Protein AF-A0A1B6I7K0-F1 (afdb_monomer)

Secondary structure (DSSP, 8-state):
---TTSPP--EEEEEE-SSSS--EEEEEEEEE-TTT--EEEEESSSSPPTTTT-BTTPPPPPPPHHHHHHHHHHHTTS--GGGHHHHHHHHHHHHHHHHHHT-TTS-----S--EEEEEEEEEE-TTS-EEEEEE---TT--SSSEEEEEEEEEETTEEEEEEEEEEEE-TTSGGG-B-HHHHHHHHHHHHHHHHHT--EEEEE---SB-----HHHHTT-EEEESSSS-GGG-EEEEEEEHHHHHHHGGGT-EEEEEEEETTEEEEEEEEE--SSSSSSHHHHHHHHHHHHHHHHHHHHS-EEEEESSEEETHHHHHHHHT-EEEEETT-EEESS-HHHHHHHHTS---S-THHHHSHHHHTTTTS-SEEESSHHHHHHHHHHHHTTS-SSTTSPP-PPPPSS-TTS-------SS---HHHHHHEEE-SS-TT-EEE-SSPTT-

Nearest PDB structures (foldseek):
  4asi-assembly1_C  TM=9.717E-01  e=1.195E-56  Homo sapiens
  4asi-assembly2_D  TM=9.718E-01  e=1.919E-56  Homo sapiens
  4asi-assembly1_A  TM=9.719E-01  e=1.809E-56  Homo sapiens
  3ff6-assembly1_A  TM=9.653E-01  e=2.292E-56  Homo sapiens
  4asi-assembly2_B  TM=9.714E-01  e=7.497E-56  Homo sapiens

Organism: NCBI:txid320908

Solvent-accessible surface area (backbone atoms only — not comparable to full-atom values): 24811 Å² total; per-residue (Å²): 131,85,60,96,82,56,90,82,76,58,70,48,81,45,80,45,52,81,72,75,84,52,78,46,79,38,48,26,34,62,43,67,40,91,88,77,70,48,45,20,25,40,41,61,73,92,63,76,42,98,59,48,72,35,50,76,80,63,75,83,80,76,83,49,75,63,54,51,44,30,50,52,20,47,75,64,57,30,71,34,62,78,54,48,66,56,49,54,42,54,40,42,53,49,51,43,51,53,58,46,68,72,36,80,90,54,95,77,80,79,65,93,67,46,56,50,77,41,36,45,42,82,44,69,50,98,83,73,49,75,48,75,42,82,45,91,75,66,83,86,71,70,92,49,28,40,49,36,31,49,37,36,36,33,36,85,76,34,69,92,44,34,52,33,29,42,37,32,34,27,46,74,37,77,54,10,25,35,27,50,66,24,31,48,50,52,36,54,50,52,50,47,17,53,73,70,24,17,33,34,39,38,42,35,27,32,58,12,59,30,73,56,74,45,61,79,52,70,77,55,61,43,75,42,46,73,35,87,92,45,58,88,76,36,66,77,50,49,26,24,48,64,69,56,42,62,74,43,56,88,55,58,24,58,43,61,47,83,44,79,56,98,92,38,67,32,31,37,59,77,43,81,65,29,73,64,85,39,35,49,69,62,14,54,54,34,48,50,49,39,45,52,52,35,49,50,38,43,79,66,24,56,36,38,23,38,32,40,30,24,21,18,38,56,46,31,49,47,40,59,44,26,50,42,22,36,32,20,59,88,11,28,46,32,72,69,58,34,68,60,52,18,61,74,68,74,43,88,80,57,91,46,52,49,84,71,13,8,46,88,44,30,43,76,70,63,57,26,74,42,77,27,85,40,65,64,54,41,51,38,49,53,52,56,56,44,56,69,41,39,53,27,74,89,49,66,70,47,81,68,88,71,84,53,66,89,87,59,80,59,59,42,75,89,65,96,62,93,72,68,66,57,32,46,38,48,20,43,72,30,90,93,40,84,90,42,74,26,37,15,73,46,54,73,90,111

pLDDT: mean 93.66, std 6.45, range [51.12, 98.88]

Mean predicted aligned error: 7.24 Å

InterPro domains:
  IPR011762 Acetyl-coenzyme A carboxyltransferase, N-terminal [PS50980] (59-401)
  IPR013537 Acetyl-CoA carboxylase, central domain [PF08326] (4-52)
  IPR029045 ClpP/crotonase-like domain superfamily [SSF52096] (60-391)
  IPR034733 Acetyl-coenzyme A carboxylase carboxyl transferase subunit beta [PF01039] (156-430)
  IPR049076 Acetyl-CoA carboxylase [PTHR45728] (4-446)

Foldseek 3Di:
DDDPPDDDWDKDWDWDDLQVPDIDTWIWTFDQDPPPRFTATDTDPDDDDPRHRPGPPDDDDDDDPVSVLQVVQVVLQATAPVCVVVLLQVLQVVQVVVVCVLPVPDPDDQDPGFKDKWKFAWDQDPVRDIATDTDDDDPPPDPDQKIKMWMWGCHPLRNVTFIEMEIEGRCSPLNSAQFLVNLVSLLRSLVVCLVQQFEYEYEDRHDYADADAQVLCVVFKDFAAPDPVCNVNDTDAIWGAPVSCVVCVVLVQFQFDFDADPNGTTGTTDDGRHSDGRNDDNSVVSLVSSLVSLLVSCVRHQAEYEFRREQEASRLSSLQSNQAYEYAQNYFRYHDWQVVVCVVVVHNPDDGRCVVGGCVPCVVVRSYVYYDHHPSVSSSVVVVVCQQPASGPVGDGSDDDASADLPDDQQDDDDPDDDDVCCQAQNDQDPVDNVDTRGHNDGHPD

Sequence (446 aa):
RPSPNAKTSNVRLCLANDSGYYLDINLYKEVTDSKTGVIRLESYGAKQGPMHGMPVSTPYLTKDYLQQKRFQAQSQGTTYVYDLPDMFRQMTEKLWKEFIEERPNEAIVKPISVMDCVELVLETGEDDQVSLVEQKRLPGENNVGMVAWKLTLNTPEYPEGRDLILIANDITYLIGSFGPKEDIVFNLASELARKLKIPRIYFAANSGARIGLAEEVKALFKIAWEDSDEPDKGFKYLYLTTEDYTKISALNSVKAILIEDEGEARYKITDIIGKEDGLGVENLRYAGLIAGETSQAYKEIVTISIVSCRAIGIGSYLVRLGQRVIQIDNSHIILTGYSALNKLLGRAVYASNNQLGGTQIMYNNGVTHKTESRDLDGVYTAMKWLSYIPKDKMSPIPVTKPVDPVDREVGFIPTKTPYDPRCMLAGRQNPSNTSQWESGFFDHNS

Radius of gyration: 29.3 Å; Cα contacts (8 Å, |Δi|>4): 836; chains: 1; bounding box: 85×60×88 Å

Structure (mmCIF, N/CA/C/O backbone):
data_AF-A0A1B6I7K0-F1
#
_entry.id   AF-A0A1B6I7K0-F1
#
loop_
_atom_site.group_PDB
_atom_site.id
_atom_site.type_symbol
_atom_site.label_atom_id
_atom_site.label_alt_id
_atom_site.label_comp_id
_atom_site.label_asym_id
_atom_site.label_entity_id
_atom_site.label_seq_id
_atom_site.pdbx_PDB_ins_code
_atom_site.Cartn_x
_atom_site.Cartn_y
_atom_site.Cartn_z
_atom_site.occupancy
_atom_site.B_iso_or_equiv
_atom_site.auth_seq_id
_atom_site.auth_comp_id
_atom_site.auth_asym_id
_atom_site.auth_atom_id
_atom_site.pdbx_PDB_model_num
ATOM 1 N N . ARG A 1 1 ? 47.285 -30.576 -8.592 1.00 51.12 1 ARG A N 1
ATOM 2 C CA . ARG A 1 1 ? 46.990 -30.834 -7.159 1.00 51.12 1 ARG A CA 1
ATOM 3 C C . ARG A 1 1 ? 48.021 -30.069 -6.341 1.00 51.12 1 ARG A C 1
ATOM 5 O O . ARG A 1 1 ? 49.194 -30.227 -6.663 1.00 51.12 1 ARG A O 1
ATOM 12 N N . PRO A 1 2 ? 47.632 -29.213 -5.383 1.00 57.53 2 PRO A N 1
ATOM 13 C CA . PRO A 1 2 ? 48.608 -28.547 -4.523 1.00 57.53 2 PRO A CA 1
ATOM 14 C C . PRO A 1 2 ? 49.350 -29.589 -3.667 1.00 57.53 2 PRO A C 1
ATOM 16 O O . PRO A 1 2 ? 48.807 -30.664 -3.400 1.00 57.53 2 PRO A O 1
ATOM 19 N N . SER A 1 3 ? 50.608 -29.311 -3.314 1.00 65.94 3 SER A N 1
ATOM 20 C CA . SER A 1 3 ? 51.443 -30.222 -2.523 1.00 65.94 3 SER A CA 1
ATOM 21 C C . SER A 1 3 ? 50.892 -30.371 -1.093 1.00 65.94 3 SER A C 1
ATOM 23 O O . SER A 1 3 ? 50.314 -29.418 -0.571 1.00 65.94 3 SER A O 1
ATOM 25 N N . PRO A 1 4 ? 51.094 -31.519 -0.416 1.00 67.81 4 PRO A N 1
ATOM 26 C CA . PRO A 1 4 ? 50.642 -31.729 0.968 1.00 67.81 4 PRO A CA 1
ATOM 27 C C . PRO A 1 4 ? 51.204 -30.717 1.985 1.00 67.81 4 PRO A C 1
ATOM 29 O O . PRO A 1 4 ? 50.641 -30.561 3.060 1.00 67.81 4 PRO A O 1
ATOM 32 N N . ASN A 1 5 ? 52.284 -30.012 1.626 1.00 72.06 5 ASN A N 1
ATOM 33 C CA . ASN A 1 5 ? 52.957 -29.000 2.448 1.00 72.06 5 ASN A CA 1
ATOM 34 C C . ASN A 1 5 ? 52.645 -27.555 2.012 1.00 72.06 5 ASN A C 1
ATOM 36 O O . ASN A 1 5 ? 53.340 -26.621 2.417 1.00 72.06 5 ASN A O 1
ATOM 40 N N . ALA A 1 6 ? 51.655 -27.342 1.140 1.00 74.88 6 ALA A N 1
ATOM 41 C CA . ALA A 1 6 ? 51.256 -25.998 0.745 1.00 74.88 6 ALA A CA 1
ATOM 42 C C . ALA A 1 6 ? 50.666 -25.242 1.948 1.00 74.88 6 ALA A C 1
ATOM 44 O O . ALA A 1 6 ? 49.857 -25.787 2.697 1.00 74.88 6 ALA A O 1
ATOM 45 N N . LYS A 1 7 ? 51.059 -23.973 2.130 1.00 76.50 7 LYS A N 1
ATOM 46 C CA . LYS A 1 7 ? 50.501 -23.115 3.185 1.00 76.50 7 LYS A CA 1
ATOM 47 C C . LYS A 1 7 ? 48.981 -23.032 3.032 1.00 76.50 7 LYS A C 1
ATOM 49 O O . LYS A 1 7 ? 48.489 -22.563 2.008 1.00 76.50 7 LYS A O 1
ATOM 54 N N . THR A 1 8 ? 48.256 -23.450 4.061 1.00 80.69 8 THR A N 1
ATOM 55 C CA . THR A 1 8 ? 46.803 -23.303 4.147 1.00 80.69 8 THR A CA 1
ATOM 56 C C . THR A 1 8 ? 46.447 -21.935 4.721 1.00 80.69 8 THR A C 1
ATOM 58 O O . THR A 1 8 ? 47.172 -21.389 5.552 1.00 80.69 8 THR A O 1
ATOM 61 N N . SER A 1 9 ? 45.319 -21.375 4.294 1.00 83.12 9 SER A N 1
ATOM 62 C CA . SER A 1 9 ? 44.749 -20.162 4.879 1.00 83.12 9 SER A CA 1
ATOM 63 C C . SER A 1 9 ? 43.289 -20.394 5.217 1.00 83.12 9 SER A C 1
ATOM 65 O O . SER A 1 9 ? 42.555 -20.932 4.386 1.00 83.12 9 SER A O 1
ATOM 67 N N . ASN A 1 10 ? 42.864 -19.939 6.391 1.00 89.44 10 ASN A N 1
ATOM 68 C CA . ASN A 1 10 ? 41.456 -19.956 6.751 1.00 89.44 10 ASN A CA 1
ATOM 69 C C . ASN A 1 10 ? 40.730 -18.840 6.006 1.00 89.44 10 ASN A C 1
ATOM 71 O O . ASN A 1 10 ? 41.180 -17.690 5.971 1.00 89.44 10 ASN A O 1
ATOM 75 N N . VAL A 1 11 ? 39.596 -19.202 5.420 1.00 91.44 11 VAL A N 1
ATOM 76 C CA . VAL A 1 11 ? 38.699 -18.285 4.729 1.00 91.44 11 VAL A CA 1
ATOM 77 C C . VAL A 1 11 ? 37.337 -18.394 5.397 1.00 91.44 11 VAL A C 1
ATOM 79 O O . VAL A 1 11 ? 36.825 -19.495 5.593 1.00 91.44 11 VAL A O 1
ATOM 82 N N . ARG A 1 12 ? 36.753 -17.252 5.752 1.00 91.44 12 ARG A N 1
ATOM 83 C CA . ARG A 1 12 ? 35.429 -17.147 6.357 1.00 91.44 12 ARG A CA 1
ATOM 84 C C . ARG A 1 12 ? 34.476 -16.519 5.347 1.00 91.44 12 ARG A C 1
ATOM 86 O O . ARG A 1 12 ? 34.665 -15.376 4.943 1.00 91.44 12 ARG A O 1
ATOM 93 N N . LEU A 1 13 ? 33.463 -17.275 4.939 1.00 91.69 13 LEU A N 1
ATOM 94 C CA . LEU A 1 13 ? 32.363 -16.788 4.112 1.00 91.69 13 LEU A CA 1
ATOM 95 C C . LEU A 1 13 ? 31.204 -16.388 5.027 1.00 91.69 13 LEU A C 1
ATOM 97 O O . LEU A 1 13 ? 30.690 -17.217 5.774 1.00 91.69 13 LEU A O 1
ATOM 101 N N . CYS A 1 14 ? 30.800 -15.125 4.967 1.00 88.19 14 CYS A N 1
ATOM 102 C CA . CYS A 1 14 ? 29.692 -14.584 5.740 1.00 88.19 14 CYS A CA 1
ATOM 103 C C . CYS A 1 14 ? 28.579 -14.156 4.794 1.00 88.19 14 CYS A C 1
ATOM 105 O O . CYS A 1 14 ? 28.775 -13.287 3.946 1.00 88.19 14 CYS A O 1
ATOM 107 N N . LEU A 1 15 ? 27.423 -14.789 4.960 1.00 88.88 15 LEU A N 1
ATOM 108 C CA . LEU A 1 15 ? 26.211 -14.525 4.203 1.00 88.88 15 LEU A CA 1
ATOM 109 C C . LEU A 1 15 ? 25.223 -13.812 5.130 1.00 88.88 15 LEU A C 1
A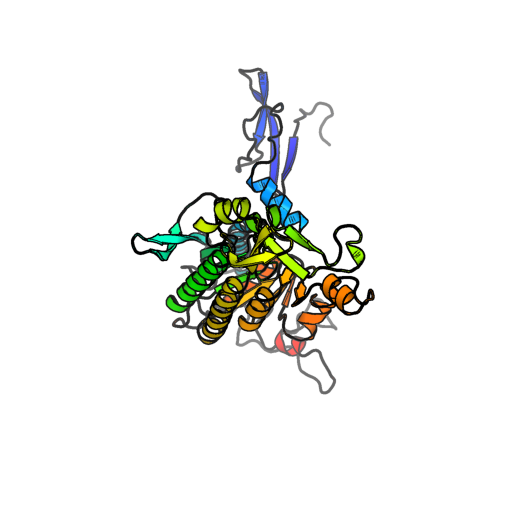TOM 111 O O . LEU A 1 15 ? 24.888 -14.357 6.181 1.00 88.88 15 LEU A O 1
ATOM 115 N N . ALA A 1 16 ? 24.784 -12.612 4.762 1.00 80.50 16 ALA A N 1
ATOM 116 C CA . ALA A 1 16 ? 23.800 -11.831 5.510 1.00 80.50 16 ALA A CA 1
ATOM 117 C C . ALA A 1 16 ? 22.644 -11.442 4.583 1.00 80.50 16 ALA A C 1
ATOM 119 O O . ALA A 1 16 ? 22.872 -10.987 3.472 1.00 80.50 16 ALA A O 1
ATOM 120 N N . ASN A 1 17 ? 21.400 -11.640 5.014 1.00 78.69 17 ASN A N 1
ATOM 121 C CA . ASN A 1 17 ? 20.210 -11.190 4.285 1.00 78.69 17 ASN A CA 1
ATOM 122 C C . ASN A 1 17 ? 19.329 -10.390 5.245 1.00 78.69 17 ASN A C 1
ATOM 124 O O . ASN A 1 17 ? 18.239 -10.825 5.616 1.00 78.69 17 ASN A O 1
ATOM 128 N N . ASP A 1 18 ? 19.853 -9.258 5.716 1.00 70.44 18 ASP A N 1
ATOM 129 C CA . ASP A 1 18 ? 19.188 -8.448 6.740 1.00 70.44 18 ASP A CA 1
ATOM 130 C C . ASP A 1 18 ? 17.855 -7.878 6.239 1.00 70.44 18 ASP A C 1
ATOM 132 O O . ASP A 1 18 ? 16.863 -7.882 6.970 1.00 70.44 18 ASP A O 1
ATOM 136 N N . SER A 1 19 ? 17.805 -7.451 4.976 1.00 67.94 19 SER A N 1
ATOM 137 C CA . SER A 1 19 ? 16.618 -6.835 4.374 1.00 67.94 19 SER A CA 1
ATOM 138 C C . SER A 1 19 ? 15.576 -7.857 3.890 1.00 67.94 19 SER A C 1
ATOM 140 O O . SER A 1 19 ? 14.428 -7.508 3.631 1.00 67.94 19 SER A O 1
ATOM 142 N N . GLY A 1 20 ? 15.935 -9.141 3.786 1.00 68.88 20 GLY A N 1
ATOM 143 C CA . GLY A 1 20 ? 15.051 -10.230 3.348 1.00 68.88 20 GLY A CA 1
ATOM 144 C C . GLY A 1 20 ? 14.967 -10.417 1.828 1.00 68.88 20 GLY A C 1
ATOM 145 O O . GLY A 1 20 ? 14.641 -11.515 1.375 1.00 68.88 20 GLY A O 1
ATOM 146 N N . TYR A 1 21 ? 15.321 -9.400 1.038 1.00 69.75 21 TYR A N 1
ATOM 147 C CA . TYR A 1 21 ? 15.300 -9.430 -0.432 1.00 69.75 21 TYR A CA 1
ATOM 148 C C . TYR A 1 21 ? 16.692 -9.363 -1.091 1.00 69.75 21 TYR A C 1
ATOM 150 O O . TYR A 1 21 ? 16.779 -9.516 -2.309 1.00 69.75 21 TYR A O 1
ATOM 158 N N . TYR A 1 22 ? 17.773 -9.157 -0.327 1.00 75.56 22 TYR A N 1
ATOM 159 C CA . TYR A 1 22 ? 19.135 -9.007 -0.854 1.00 75.56 22 TYR A CA 1
ATOM 160 C C . TYR A 1 22 ? 20.160 -9.749 0.013 1.00 75.56 22 TYR A C 1
ATOM 162 O O . TYR A 1 22 ? 20.221 -9.558 1.224 1.00 75.56 22 TYR A O 1
ATOM 170 N N . LEU A 1 23 ? 20.981 -10.593 -0.621 1.00 81.38 23 LEU A N 1
ATOM 171 C CA . LEU A 1 23 ? 22.006 -11.390 0.050 1.00 81.38 23 LEU A CA 1
ATOM 172 C C . LEU A 1 23 ? 23.376 -10.709 -0.053 1.00 81.38 23 LEU A C 1
ATOM 174 O O . LEU A 1 23 ? 24.015 -10.735 -1.105 1.00 81.38 23 LEU A O 1
ATOM 178 N N . ASP A 1 24 ? 23.858 -10.173 1.062 1.00 81.69 24 ASP A N 1
ATOM 179 C CA . ASP A 1 24 ? 25.232 -9.723 1.220 1.00 81.69 24 ASP A CA 1
ATOM 180 C C . ASP A 1 24 ? 26.180 -10.908 1.393 1.00 81.69 24 ASP A C 1
ATOM 182 O O . ASP A 1 24 ? 26.064 -11.717 2.318 1.00 81.69 24 ASP A O 1
ATOM 186 N N . ILE A 1 25 ? 27.167 -10.977 0.503 1.00 88.81 25 ILE A N 1
ATOM 187 C CA . ILE A 1 25 ? 28.209 -11.999 0.503 1.00 88.81 25 ILE A CA 1
ATOM 188 C C . ILE A 1 25 ? 29.534 -11.320 0.825 1.00 88.81 25 ILE A C 1
ATOM 190 O O . ILE A 1 25 ? 30.099 -10.609 -0.004 1.00 88.81 25 ILE A O 1
ATOM 194 N N . ASN A 1 26 ? 30.044 -11.555 2.031 1.00 89.94 26 ASN A N 1
ATOM 195 C CA . ASN A 1 26 ? 31.326 -11.029 2.478 1.00 89.94 26 ASN A CA 1
ATOM 196 C C . ASN A 1 26 ? 32.307 -12.177 2.700 1.00 89.94 26 ASN A C 1
ATOM 198 O O . ASN A 1 26 ? 32.054 -13.086 3.492 1.00 89.94 26 ASN A O 1
ATOM 202 N N . LEU A 1 27 ? 33.439 -12.128 2.005 1.00 92.62 27 LEU A N 1
ATOM 203 C CA . LEU A 1 27 ? 34.503 -13.115 2.126 1.00 92.62 27 LEU A CA 1
ATOM 204 C C . LEU A 1 27 ? 35.669 -12.505 2.903 1.00 92.62 27 LEU A C 1
ATOM 206 O O . LEU A 1 27 ? 36.131 -11.416 2.567 1.00 92.62 27 LEU A O 1
ATOM 210 N N . TYR A 1 28 ? 36.159 -13.218 3.912 1.00 93.44 28 TYR A N 1
ATOM 211 C CA . TYR A 1 28 ? 37.278 -12.788 4.742 1.00 93.44 28 TYR A CA 1
ATOM 212 C C . 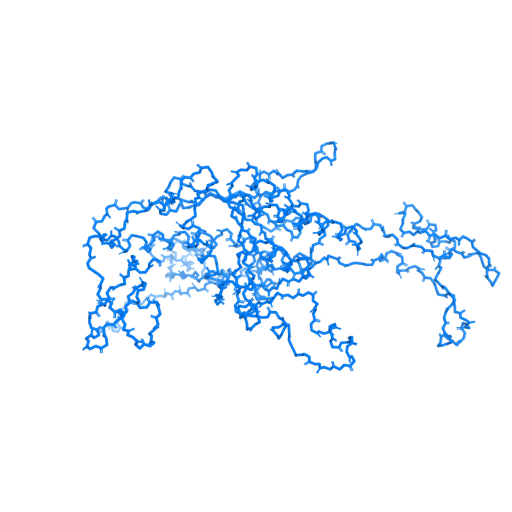TYR A 1 28 ? 38.374 -13.846 4.791 1.00 93.44 28 TYR A C 1
ATOM 214 O O . TYR A 1 28 ? 38.106 -15.044 4.736 1.00 93.44 28 TYR A O 1
ATOM 222 N N . LYS A 1 29 ? 39.615 -13.405 4.959 1.00 93.00 29 LYS A N 1
ATOM 223 C CA . LYS A 1 29 ? 40.768 -14.231 5.300 1.00 93.00 29 LYS A CA 1
ATOM 224 C C . LYS A 1 29 ? 41.142 -13.978 6.753 1.00 93.00 29 LYS A C 1
ATOM 226 O O . LYS A 1 29 ? 41.168 -12.833 7.193 1.00 93.00 29 LYS A O 1
ATOM 231 N N . GLU A 1 30 ? 41.447 -15.032 7.496 1.00 92.81 30 GLU A N 1
ATOM 232 C CA . GLU A 1 30 ? 41.963 -14.873 8.856 1.00 92.81 30 GLU A CA 1
ATOM 233 C C . GLU A 1 30 ? 43.468 -14.583 8.801 1.00 92.81 30 GLU A C 1
ATOM 235 O O . GLU A 1 30 ? 44.243 -15.351 8.222 1.00 92.81 30 GLU A O 1
ATOM 240 N N . VAL A 1 31 ? 43.878 -13.454 9.378 1.00 91.00 31 VAL A N 1
ATOM 241 C CA . VAL A 1 31 ? 45.266 -12.986 9.381 1.00 91.00 31 VAL A CA 1
ATOM 242 C C . VAL A 1 31 ? 45.688 -12.655 10.803 1.00 91.00 31 VAL A C 1
ATOM 244 O O . VAL A 1 31 ? 45.034 -11.881 11.500 1.00 91.00 31 VAL A O 1
ATOM 247 N N . THR A 1 32 ? 46.792 -13.251 11.242 1.00 90.19 32 THR A N 1
ATOM 248 C CA . THR A 1 32 ? 47.384 -12.969 12.550 1.00 90.19 32 THR A CA 1
ATOM 249 C C . THR A 1 32 ? 48.135 -11.644 12.503 1.00 90.19 32 THR A C 1
ATOM 251 O O . THR A 1 32 ? 49.076 -11.486 11.726 1.00 90.19 32 THR A O 1
ATOM 254 N N . ASP A 1 33 ? 47.742 -10.698 13.353 1.00 85.62 33 ASP A N 1
ATOM 255 C CA . ASP A 1 33 ? 48.469 -9.446 13.545 1.00 85.62 33 ASP A CA 1
ATOM 256 C C . ASP A 1 33 ? 49.827 -9.739 14.205 1.00 85.62 33 ASP A C 1
ATOM 258 O O . ASP A 1 33 ? 49.900 -10.282 15.309 1.00 85.62 33 ASP A O 1
ATOM 262 N N . SER A 1 34 ? 50.919 -9.375 13.529 1.00 85.25 34 SER A N 1
ATOM 263 C CA . SER A 1 34 ? 52.286 -9.673 13.969 1.00 85.25 34 SER A CA 1
ATOM 264 C C . SER A 1 34 ? 52.710 -8.938 15.245 1.00 85.25 34 SER A C 1
ATOM 266 O O . SER A 1 34 ? 53.698 -9.328 15.859 1.00 85.25 34 SER A O 1
ATOM 268 N N . LYS A 1 35 ? 52.012 -7.862 15.633 1.00 84.38 35 LYS A N 1
ATOM 269 C CA . LYS A 1 35 ? 52.315 -7.070 16.836 1.00 84.38 35 LYS A CA 1
ATOM 270 C C . LYS A 1 35 ? 51.505 -7.524 18.043 1.00 84.38 35 LYS A C 1
ATOM 272 O O . LYS A 1 35 ? 52.013 -7.488 19.156 1.00 84.38 35 LYS A O 1
ATOM 277 N N . THR A 1 36 ? 50.247 -7.908 17.833 1.00 85.12 36 THR A N 1
ATOM 278 C CA . THR A 1 36 ? 49.317 -8.229 18.931 1.00 85.12 36 THR A CA 1
ATOM 279 C C . THR A 1 36 ? 49.057 -9.724 19.100 1.00 85.12 36 THR A C 1
ATOM 281 O O . THR A 1 36 ? 48.517 -10.130 20.123 1.00 85.12 36 THR A O 1
ATOM 284 N N . GLY A 1 37 ? 49.414 -10.554 18.113 1.00 87.62 37 GLY A N 1
ATOM 285 C CA . GLY A 1 37 ? 49.121 -11.992 18.097 1.00 87.62 37 GLY A CA 1
ATOM 286 C C . GLY A 1 37 ? 47.639 -12.327 17.878 1.00 87.62 37 GLY A C 1
ATOM 287 O O . GLY A 1 37 ? 47.280 -13.500 17.805 1.00 87.62 37 GLY A O 1
ATOM 288 N N . VAL A 1 38 ? 46.772 -11.316 17.754 1.00 89.81 38 VAL A N 1
ATOM 289 C CA . VAL A 1 38 ? 45.329 -11.485 17.566 1.00 89.81 38 VAL A CA 1
ATOM 290 C C . VAL A 1 38 ? 45.034 -11.831 16.110 1.00 89.81 38 VAL A C 1
ATOM 292 O O . VAL A 1 38 ? 45.511 -11.169 15.188 1.00 89.81 38 VAL A O 1
ATOM 295 N N . ILE A 1 39 ? 44.206 -12.851 15.899 1.00 92.06 39 ILE A N 1
ATOM 296 C CA . ILE A 1 39 ? 43.713 -13.220 14.571 1.00 92.06 39 ILE A CA 1
ATOM 297 C C . ILE A 1 39 ? 42.556 -12.286 14.202 1.00 92.06 39 ILE A C 1
ATOM 299 O O . ILE A 1 39 ? 41.568 -12.191 14.936 1.00 92.06 39 ILE A O 1
ATOM 303 N N . ARG A 1 40 ? 42.677 -11.596 13.067 1.00 92.69 40 ARG A N 1
ATOM 304 C CA . ARG A 1 40 ? 41.696 -10.637 12.546 1.00 92.69 40 ARG A CA 1
ATOM 305 C C . ARG A 1 40 ? 41.140 -11.079 11.200 1.00 92.69 40 ARG A C 1
ATOM 307 O O . ARG A 1 40 ? 41.766 -11.857 10.483 1.00 92.69 40 ARG A O 1
ATOM 314 N N . LEU A 1 41 ? 39.965 -10.564 10.862 1.00 92.31 41 LEU A N 1
ATOM 315 C CA . LEU A 1 41 ? 39.314 -10.776 9.575 1.00 92.31 41 LEU A CA 1
ATOM 316 C C . LEU A 1 41 ? 39.764 -9.706 8.574 1.00 92.31 41 LEU A C 1
ATOM 318 O O . LEU A 1 41 ? 39.496 -8.522 8.751 1.00 92.31 41 LEU A O 1
ATOM 322 N N . GLU A 1 42 ? 40.428 -10.109 7.499 1.00 91.44 42 GLU A N 1
ATOM 323 C CA . GLU A 1 42 ? 40.789 -9.236 6.380 1.00 91.44 42 GLU A CA 1
ATOM 324 C C . GLU A 1 42 ? 39.839 -9.498 5.207 1.00 91.44 42 GLU A C 1
ATOM 326 O O . GLU A 1 42 ? 39.579 -10.650 4.878 1.00 91.44 42 GLU A O 1
ATOM 331 N N . SER A 1 43 ? 39.283 -8.457 4.584 1.00 91.62 43 SER A N 1
ATOM 332 C CA . SER A 1 43 ? 38.289 -8.635 3.516 1.00 91.62 43 SER A CA 1
ATOM 333 C C . SER A 1 43 ? 38.980 -9.113 2.249 1.00 91.62 43 SER A C 1
ATOM 335 O O . SER A 1 43 ? 40.093 -8.688 1.944 1.00 91.62 43 SER A O 1
ATOM 337 N N . TYR A 1 44 ? 38.321 -9.986 1.500 1.00 84.88 44 TYR A N 1
ATOM 338 C CA . TYR A 1 44 ? 38.847 -10.488 0.242 1.00 84.88 44 TYR A CA 1
ATOM 339 C C . TYR A 1 44 ? 38.499 -9.525 -0.904 1.00 84.88 44 TYR A C 1
ATOM 341 O O . TYR A 1 44 ? 37.329 -9.347 -1.239 1.00 84.88 44 TYR A O 1
ATOM 349 N N . GLY A 1 45 ? 39.514 -8.925 -1.532 1.00 81.00 45 GLY A N 1
ATOM 350 C CA . GLY A 1 45 ? 39.350 -7.978 -2.644 1.00 81.00 45 GLY A CA 1
ATOM 351 C C . GLY A 1 45 ? 39.268 -6.510 -2.207 1.00 81.00 45 GLY A C 1
ATOM 352 O O . GLY A 1 45 ? 39.609 -6.162 -1.082 1.00 81.00 45 GLY A O 1
ATOM 353 N N . ALA A 1 46 ? 38.848 -5.630 -3.122 1.00 76.31 46 ALA A N 1
ATOM 354 C CA . ALA A 1 46 ? 38.840 -4.179 -2.896 1.00 76.31 46 ALA A CA 1
ATOM 355 C C . ALA A 1 46 ? 37.685 -3.689 -1.999 1.00 76.31 46 ALA A C 1
ATOM 357 O O . ALA A 1 46 ? 37.786 -2.623 -1.394 1.00 76.31 46 ALA A O 1
ATOM 358 N N . LYS A 1 47 ? 36.584 -4.449 -1.907 1.00 81.12 47 LYS A N 1
ATOM 359 C CA . LYS A 1 47 ? 35.425 -4.097 -1.077 1.00 81.12 47 LYS A CA 1
ATOM 360 C C . LYS A 1 47 ? 35.679 -4.543 0.363 1.00 81.12 47 LYS A C 1
ATOM 362 O O . LYS A 1 47 ? 35.815 -5.734 0.632 1.00 81.12 47 LYS A O 1
ATOM 367 N N . GLN A 1 48 ? 35.724 -3.591 1.289 1.00 87.94 48 GLN A N 1
ATOM 368 C CA . GLN A 1 48 ? 35.811 -3.895 2.715 1.00 87.94 48 GLN A CA 1
ATOM 369 C C . GLN A 1 48 ? 34.422 -4.268 3.246 1.00 87.94 48 GLN A C 1
ATOM 371 O O . GLN A 1 48 ? 33.481 -3.485 3.133 1.00 87.94 48 GLN A O 1
ATOM 376 N N . GLY A 1 49 ? 34.292 -5.481 3.787 1.00 83.94 49 GLY A N 1
ATOM 377 C CA . GLY A 1 49 ? 33.078 -5.934 4.459 1.00 83.94 49 GLY A CA 1
ATOM 378 C C . GLY A 1 49 ? 32.974 -5.405 5.898 1.00 83.94 49 GLY A C 1
ATOM 379 O O . GLY A 1 49 ? 33.971 -4.948 6.462 1.00 83.94 49 GLY A O 1
ATOM 380 N N . PRO A 1 50 ? 31.795 -5.502 6.535 1.00 86.06 50 PRO A N 1
ATOM 381 C CA . PRO A 1 50 ? 31.523 -4.922 7.856 1.00 86.06 50 PRO A CA 1
ATOM 382 C C . PRO A 1 50 ? 32.412 -5.453 8.990 1.00 86.06 50 PRO A C 1
ATOM 384 O O . PRO A 1 50 ? 32.610 -4.764 9.984 1.00 86.06 50 PRO A O 1
ATOM 387 N N . MET A 1 51 ? 32.967 -6.662 8.853 1.00 87.75 51 MET A N 1
ATOM 388 C CA . MET A 1 51 ? 33.853 -7.258 9.861 1.00 87.75 51 MET A CA 1
ATOM 389 C C . MET A 1 51 ? 35.342 -7.060 9.551 1.00 87.75 51 MET A C 1
ATOM 391 O O . MET A 1 51 ? 36.192 -7.676 10.195 1.00 87.75 51 MET A O 1
ATOM 395 N N . HIS A 1 52 ? 35.686 -6.227 8.564 1.00 91.00 52 HIS A N 1
ATOM 396 C CA . HIS A 1 52 ? 37.077 -5.952 8.220 1.00 91.00 52 HIS A CA 1
ATOM 397 C C . HIS A 1 52 ? 37.857 -5.395 9.421 1.00 91.00 52 HIS A C 1
ATOM 399 O O . HIS A 1 52 ? 37.430 -4.449 10.075 1.00 91.00 52 HIS A O 1
ATOM 405 N N . GLY A 1 53 ? 39.013 -5.987 9.714 1.00 89.62 53 GLY A N 1
ATOM 406 C CA . GLY A 1 53 ? 39.884 -5.604 10.823 1.00 89.62 53 GLY A CA 1
ATOM 407 C C . GLY A 1 53 ? 39.418 -6.081 12.203 1.00 89.62 53 GLY A C 1
ATOM 408 O O . GLY A 1 53 ? 40.171 -5.939 13.168 1.00 89.62 53 GLY A O 1
ATOM 409 N N . MET A 1 54 ? 38.231 -6.683 12.322 1.00 90.81 54 MET A N 1
ATOM 410 C CA . MET A 1 54 ? 37.727 -7.181 13.60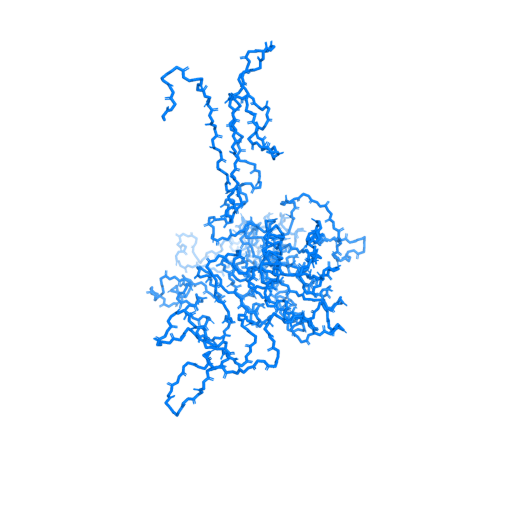2 1.00 90.81 54 MET A CA 1
ATOM 411 C C . MET A 1 54 ? 38.426 -8.487 14.020 1.00 90.81 54 MET A C 1
ATOM 413 O O . MET A 1 54 ? 38.736 -9.320 13.161 1.00 90.81 54 MET A O 1
ATOM 417 N N . PRO A 1 55 ? 38.657 -8.716 15.329 1.00 92.25 55 PRO A N 1
ATOM 418 C CA . PRO A 1 55 ? 39.087 -10.014 15.841 1.00 92.25 55 PRO A CA 1
ATOM 419 C C . PRO A 1 55 ? 38.114 -11.139 15.470 1.00 92.25 55 PRO A C 1
ATOM 421 O O . PRO A 1 55 ? 36.899 -10.948 15.458 1.00 92.25 55 PRO A O 1
ATOM 424 N N . VAL A 1 56 ? 38.626 -12.350 15.250 1.00 91.19 56 VAL A N 1
ATOM 425 C CA . VAL A 1 56 ? 37.774 -13.530 14.985 1.00 91.19 56 VAL A CA 1
ATOM 426 C C . VAL A 1 56 ? 36.856 -13.895 16.155 1.00 91.19 56 VAL A C 1
ATOM 428 O O . VAL A 1 56 ? 35.870 -14.602 15.949 1.00 91.19 56 VAL A O 1
ATOM 431 N N . SER A 1 57 ? 37.190 -13.421 17.360 1.00 90.62 57 SER A N 1
ATOM 432 C CA . SER A 1 57 ? 36.459 -13.615 18.613 1.00 90.62 57 SER A CA 1
ATOM 433 C C . SER A 1 57 ? 35.384 -12.556 18.877 1.00 90.62 57 SER A C 1
ATOM 435 O O . SER A 1 57 ? 34.789 -12.571 19.953 1.00 90.62 57 SER A O 1
ATOM 437 N N . THR A 1 58 ? 35.161 -11.609 17.959 1.00 87.81 58 THR A N 1
ATOM 438 C CA . THR A 1 58 ? 34.115 -10.589 18.116 1.00 87.81 58 THR A CA 1
ATOM 439 C C . THR A 1 58 ? 32.747 -11.267 18.249 1.00 87.81 58 THR A C 1
ATOM 441 O O . THR A 1 58 ? 32.368 -12.030 17.356 1.00 87.81 58 THR A O 1
ATOM 444 N N . PRO A 1 59 ? 32.004 -11.029 19.346 1.00 85.12 59 PRO A N 1
ATOM 445 C CA . PRO A 1 59 ? 30.682 -11.613 19.525 1.00 85.12 59 PRO A CA 1
ATOM 446 C C . PRO A 1 59 ? 29.696 -11.038 18.505 1.00 85.12 59 PRO A C 1
ATOM 448 O O . PRO A 1 59 ? 29.803 -9.878 18.103 1.00 85.12 59 PRO A O 1
ATOM 451 N N . TYR A 1 60 ? 28.709 -11.842 18.109 1.00 80.00 60 TYR A N 1
ATOM 452 C CA . TYR A 1 60 ? 27.612 -11.355 17.278 1.00 80.00 60 TYR A CA 1
ATOM 453 C C . TYR A 1 60 ? 26.805 -10.299 18.035 1.00 80.00 60 TYR A C 1
ATOM 455 O O . TYR A 1 60 ? 26.478 -10.477 19.211 1.00 80.00 60 TYR A O 1
ATOM 463 N N . LEU A 1 61 ? 26.478 -9.207 17.348 1.00 72.19 61 LEU A N 1
ATOM 464 C CA . LEU A 1 61 ? 25.615 -8.169 17.892 1.00 72.19 61 LEU A CA 1
ATOM 465 C C . LEU A 1 61 ? 24.194 -8.716 18.069 1.00 72.19 61 LEU A C 1
ATOM 467 O O . LEU A 1 61 ? 23.710 -9.524 17.273 1.00 72.19 61 LEU A O 1
ATOM 471 N N . THR A 1 62 ? 23.518 -8.271 19.123 1.00 73.62 62 THR A N 1
ATOM 472 C CA . THR A 1 62 ? 22.083 -8.514 19.296 1.00 73.62 62 THR A CA 1
ATOM 473 C C . THR A 1 62 ? 21.291 -7.729 18.258 1.00 73.62 62 THR A C 1
ATOM 475 O O . THR A 1 62 ? 21.748 -6.674 17.822 1.00 73.62 62 THR A O 1
ATOM 478 N N . LYS A 1 63 ? 20.085 -8.203 17.917 1.00 70.88 63 LYS A N 1
ATOM 479 C CA . LYS A 1 63 ? 19.215 -7.521 16.951 1.00 70.88 63 LYS A CA 1
ATOM 480 C C . LYS A 1 63 ? 18.988 -6.066 17.345 1.00 70.88 63 LYS A C 1
ATOM 482 O O . LYS A 1 63 ? 18.476 -5.805 18.436 1.00 70.88 63 LYS A O 1
ATOM 487 N N . ASP A 1 64 ? 19.327 -5.155 16.443 1.00 79.56 64 ASP A N 1
ATOM 488 C CA . ASP A 1 64 ? 19.004 -3.744 16.611 1.00 79.56 64 ASP A CA 1
ATOM 489 C C . ASP A 1 64 ? 17.496 -3.493 16.414 1.00 79.56 64 ASP A C 1
ATOM 491 O O . ASP A 1 64 ? 16.724 -4.375 16.014 1.00 79.56 64 ASP A O 1
ATOM 495 N N . TYR A 1 65 ? 17.054 -2.280 16.749 1.00 85.00 65 TYR A N 1
ATOM 496 C CA . TYR A 1 65 ? 15.653 -1.871 16.627 1.00 85.00 65 TYR A CA 1
ATOM 497 C C . TYR A 1 65 ? 15.107 -2.071 15.199 1.00 85.00 65 TYR A C 1
ATOM 499 O O . TYR A 1 65 ? 13.981 -2.545 15.023 1.00 85.00 65 TYR A O 1
ATOM 507 N N . LEU A 1 66 ? 15.917 -1.802 14.170 1.00 87.12 66 LEU A N 1
ATOM 508 C CA . LEU A 1 66 ? 15.512 -1.948 12.772 1.00 87.12 66 LEU A CA 1
ATOM 509 C C . LEU A 1 66 ? 15.392 -3.411 12.350 1.00 87.12 66 LEU A C 1
ATOM 511 O O . LEU A 1 66 ? 14.442 -3.766 11.661 1.00 87.12 66 LEU A O 1
ATOM 515 N N . GLN A 1 67 ? 16.280 -4.294 12.798 1.00 86.12 67 GLN A N 1
ATOM 516 C CA . GLN A 1 67 ? 16.170 -5.733 12.565 1.00 86.12 67 GLN A CA 1
ATOM 517 C C . GLN A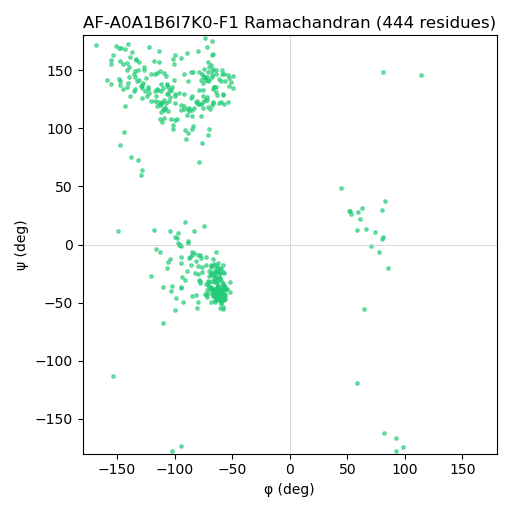 1 67 ? 14.925 -6.324 13.227 1.00 86.12 67 GLN A C 1
ATOM 519 O O . GLN A 1 67 ? 14.323 -7.244 12.671 1.00 86.12 67 GLN A O 1
ATOM 524 N N . GLN A 1 68 ? 14.493 -5.807 14.382 1.00 89.50 68 GLN A N 1
ATOM 525 C CA . GLN A 1 68 ? 13.215 -6.216 14.976 1.00 89.50 68 GLN A CA 1
ATOM 526 C C . GLN A 1 68 ? 12.034 -5.804 14.092 1.00 89.50 68 GLN A C 1
ATOM 528 O O . GLN A 1 68 ? 11.144 -6.617 13.839 1.00 89.50 68 GLN A O 1
ATOM 533 N N . LYS A 1 69 ? 12.051 -4.575 13.571 1.00 93.19 69 LYS A N 1
ATOM 534 C CA . LYS A 1 69 ? 11.033 -4.058 12.647 1.00 93.19 69 LYS A CA 1
ATOM 535 C C . LYS A 1 69 ? 11.010 -4.828 11.321 1.00 93.19 69 LYS A C 1
ATOM 537 O O . LYS A 1 69 ? 9.946 -5.273 10.892 1.00 93.19 69 LYS A O 1
ATOM 542 N N . ARG A 1 70 ? 12.176 -5.109 10.733 1.00 93.50 70 ARG A N 1
ATOM 543 C CA . ARG A 1 70 ? 12.322 -5.983 9.556 1.00 93.50 70 ARG A CA 1
ATOM 544 C C . ARG A 1 70 ? 11.765 -7.369 9.800 1.00 93.50 70 ARG A C 1
ATOM 546 O O . ARG A 1 70 ? 10.970 -7.852 9.002 1.00 93.50 70 ARG A O 1
ATOM 553 N N . PHE A 1 71 ? 12.104 -7.975 10.934 1.00 91.44 71 PHE A N 1
ATOM 554 C CA . PHE A 1 71 ? 11.571 -9.278 11.306 1.00 91.44 71 PHE A CA 1
ATOM 555 C C . PHE A 1 71 ? 10.039 -9.260 11.431 1.00 91.44 71 PHE A C 1
ATOM 557 O O . PHE A 1 71 ? 9.379 -10.175 10.945 1.00 91.44 71 PHE A O 1
ATOM 564 N N . GLN A 1 72 ? 9.455 -8.211 12.022 1.00 94.06 72 GLN A N 1
ATOM 565 C CA . GLN A 1 72 ? 7.998 -8.059 12.101 1.00 94.06 72 GLN A CA 1
ATOM 566 C C . GLN A 1 72 ? 7.359 -7.962 10.708 1.00 94.06 72 GLN A C 1
ATOM 568 O O . GLN A 1 72 ? 6.391 -8.674 10.442 1.00 94.06 72 GLN A O 1
ATOM 573 N N . ALA A 1 73 ? 7.913 -7.149 9.806 1.00 94.94 73 ALA A N 1
ATOM 574 C CA . ALA A 1 73 ? 7.428 -7.029 8.430 1.00 94.94 73 ALA A CA 1
ATOM 575 C C . ALA A 1 73 ? 7.537 -8.362 7.662 1.00 94.94 73 ALA A C 1
ATOM 577 O O . ALA A 1 73 ? 6.550 -8.842 7.100 1.00 94.94 73 ALA A O 1
ATOM 578 N N . GLN A 1 74 ? 8.693 -9.026 7.738 1.00 92.12 74 GLN A N 1
ATOM 579 C CA . GLN A 1 74 ? 8.946 -10.318 7.094 1.00 92.12 74 GLN A CA 1
ATOM 580 C C . GLN A 1 74 ? 8.023 -11.418 7.629 1.00 92.12 74 GLN A C 1
ATOM 582 O O . GLN A 1 74 ? 7.529 -12.235 6.855 1.00 92.12 74 GLN A O 1
ATOM 587 N N . SER A 1 75 ? 7.721 -11.413 8.932 1.00 92.81 75 SER A N 1
ATOM 588 C CA . SER A 1 75 ? 6.776 -12.362 9.539 1.00 92.81 75 SER A CA 1
ATOM 589 C C . SER A 1 75 ? 5.348 -12.220 8.995 1.00 92.81 75 SER A C 1
ATOM 591 O O . SER A 1 75 ? 4.572 -13.172 9.038 1.00 92.81 75 SER A O 1
ATOM 593 N N . GLN A 1 76 ? 5.016 -11.045 8.451 1.00 92.75 76 GLN A N 1
ATOM 594 C CA . GLN A 1 76 ? 3.753 -10.752 7.772 1.00 92.75 76 GLN A CA 1
ATOM 595 C C . GLN A 1 76 ? 3.845 -10.951 6.248 1.00 92.75 76 GLN A C 1
ATOM 597 O O . GLN A 1 76 ? 2.847 -10.769 5.555 1.00 92.75 76 GLN A O 1
ATOM 602 N N . GLY A 1 77 ? 5.013 -11.323 5.715 1.00 91.31 77 GLY A N 1
ATOM 603 C CA . GLY A 1 77 ? 5.222 -11.560 4.287 1.00 91.31 77 GLY A CA 1
ATOM 604 C C . GLY A 1 77 ? 5.426 -10.295 3.447 1.00 91.31 77 GLY A C 1
ATOM 605 O O . GLY A 1 77 ? 5.054 -10.303 2.282 1.00 91.31 77 GLY A O 1
ATOM 606 N N . THR A 1 78 ? 5.985 -9.221 4.016 1.00 95.25 78 THR A N 1
ATOM 607 C CA . THR A 1 78 ? 6.340 -7.979 3.294 1.00 95.25 78 THR A CA 1
ATOM 608 C C . THR A 1 78 ? 7.734 -7.500 3.659 1.00 95.25 78 THR A C 1
ATOM 610 O O . THR A 1 78 ? 8.274 -7.821 4.720 1.00 95.25 78 THR A O 1
ATOM 613 N N . THR A 1 79 ? 8.298 -6.672 2.791 1.00 94.62 79 THR A N 1
ATOM 614 C CA . THR A 1 79 ? 9.496 -5.887 3.075 1.00 94.62 79 THR A CA 1
ATOM 615 C C . THR A 1 79 ? 9.190 -4.768 4.076 1.00 94.62 79 THR A C 1
ATOM 617 O O . THR A 1 79 ? 8.068 -4.255 4.131 1.00 94.62 79 THR A O 1
ATOM 620 N N . TYR A 1 80 ? 10.172 -4.401 4.902 1.00 96.50 80 TYR A N 1
ATOM 621 C CA . TYR A 1 80 ? 10.049 -3.267 5.813 1.00 96.50 80 TYR A CA 1
ATOM 622 C C . TYR A 1 80 ? 10.075 -1.942 5.049 1.00 96.50 80 TYR A C 1
ATOM 624 O O . TYR A 1 80 ? 10.838 -1.768 4.103 1.00 96.50 80 TYR A O 1
ATOM 632 N N . VAL A 1 81 ? 9.248 -0.989 5.480 1.00 97.12 81 VAL A N 1
ATOM 633 C CA . VAL A 1 81 ? 8.949 0.237 4.728 1.00 97.12 81 VAL A CA 1
ATOM 634 C C . VAL A 1 81 ? 10.191 1.076 4.393 1.00 97.12 81 VAL A C 1
ATOM 636 O O . VAL A 1 81 ? 10.296 1.593 3.285 1.00 97.12 81 VAL A O 1
ATOM 639 N N . TYR A 1 82 ? 11.176 1.151 5.294 1.00 95.88 82 TYR A N 1
ATOM 640 C CA . TYR A 1 82 ? 12.408 1.919 5.065 1.00 95.88 82 TYR A CA 1
ATOM 641 C C . TYR A 1 82 ? 13.430 1.226 4.162 1.00 95.88 82 TYR A C 1
ATOM 643 O O . TYR A 1 82 ? 14.399 1.860 3.750 1.00 95.88 82 TYR A O 1
ATOM 651 N N . ASP A 1 83 ? 13.214 -0.043 3.824 1.00 95.62 83 ASP A N 1
ATOM 652 C CA . ASP A 1 83 ? 14.036 -0.727 2.834 1.00 95.62 83 ASP A CA 1
ATOM 653 C C . ASP A 1 83 ? 13.503 -0.490 1.398 1.00 95.62 83 ASP A C 1
ATOM 655 O O . ASP A 1 83 ? 14.203 -0.753 0.421 1.00 95.62 83 ASP A O 1
ATOM 659 N N . LEU A 1 84 ? 12.297 0.078 1.230 1.00 96.75 84 LEU A N 1
ATOM 660 C CA . LEU A 1 84 ? 11.707 0.330 -0.092 1.00 96.75 84 LEU A CA 1
ATOM 661 C C . LEU A 1 84 ? 12.548 1.270 -0.977 1.00 96.75 84 LEU A C 1
ATOM 663 O O . LEU A 1 84 ? 12.766 0.910 -2.135 1.00 96.75 84 LEU A O 1
ATOM 667 N N . PRO A 1 85 ? 13.072 2.426 -0.509 1.00 96.06 85 PRO A N 1
ATOM 668 C CA . PRO A 1 85 ? 13.922 3.271 -1.354 1.00 96.06 85 PRO A CA 1
ATOM 669 C C . PRO A 1 85 ? 15.149 2.522 -1.895 1.00 96.06 85 PRO A C 1
ATOM 671 O O . PRO A 1 85 ? 15.522 2.672 -3.057 1.00 96.06 85 PRO A O 1
ATOM 674 N N . ASP A 1 86 ? 15.748 1.653 -1.080 1.00 94.69 86 ASP A N 1
ATOM 675 C CA . ASP A 1 86 ? 16.878 0.819 -1.484 1.00 94.69 86 ASP A CA 1
ATOM 676 C C . ASP A 1 86 ? 16.499 -0.148 -2.620 1.00 94.69 86 ASP A C 1
ATOM 678 O O . ASP A 1 86 ? 17.247 -0.292 -3.588 1.00 94.69 86 ASP A O 1
ATOM 682 N N . MET A 1 87 ? 15.296 -0.729 -2.573 1.00 96.19 87 MET A N 1
ATOM 683 C CA . MET A 1 87 ? 14.765 -1.552 -3.663 1.00 96.19 87 MET A CA 1
ATOM 684 C C . MET A 1 87 ? 14.606 -0.762 -4.968 1.00 96.19 87 MET A C 1
ATOM 686 O O . MET A 1 87 ? 14.973 -1.264 -6.031 1.00 96.19 87 MET A O 1
ATOM 690 N N . PHE A 1 88 ? 14.113 0.482 -4.908 1.00 98.00 88 PHE A N 1
ATOM 691 C CA . PHE A 1 88 ? 14.041 1.365 -6.082 1.00 98.00 88 PHE A CA 1
ATOM 692 C C . PHE A 1 88 ? 15.430 1.662 -6.656 1.00 98.00 88 PHE A C 1
ATOM 694 O O . PHE A 1 88 ? 15.612 1.602 -7.877 1.00 98.00 88 PHE A O 1
ATOM 701 N N . ARG A 1 89 ? 16.432 1.896 -5.797 1.00 96.81 89 ARG A N 1
ATOM 702 C CA . ARG A 1 89 ? 17.830 2.059 -6.223 1.00 96.81 89 ARG A CA 1
ATOM 703 C C . ARG A 1 89 ? 18.316 0.825 -6.981 1.00 96.81 89 ARG A C 1
ATOM 705 O O . ARG A 1 89 ? 18.752 0.952 -8.121 1.00 96.81 89 ARG A O 1
ATOM 712 N N . GLN A 1 90 ? 18.187 -0.363 -6.386 1.00 95.00 90 GLN A N 1
ATOM 713 C CA . GLN A 1 90 ? 18.647 -1.620 -6.989 1.00 95.00 90 GLN A CA 1
ATOM 714 C C . GLN A 1 90 ? 17.952 -1.915 -8.325 1.00 95.00 90 GLN A C 1
ATOM 716 O O . GLN A 1 90 ? 18.597 -2.344 -9.282 1.00 95.00 90 GLN A O 1
ATOM 721 N N . MET A 1 91 ? 16.643 -1.669 -8.423 1.00 97.06 91 MET A N 1
ATOM 722 C CA . MET A 1 91 ? 15.913 -1.890 -9.675 1.00 97.06 91 MET A CA 1
ATOM 723 C C . MET A 1 91 ? 16.280 -0.870 -10.752 1.00 97.06 91 MET A C 1
ATOM 725 O O . MET A 1 91 ? 16.338 -1.231 -11.924 1.00 97.06 91 MET A O 1
ATOM 729 N N . THR A 1 92 ? 16.632 0.358 -10.372 1.00 97.69 92 THR A N 1
ATOM 730 C CA . THR A 1 92 ? 17.190 1.342 -11.312 1.00 97.69 92 THR A CA 1
ATOM 731 C C . THR A 1 92 ? 18.559 0.893 -11.832 1.00 97.69 92 THR A C 1
ATOM 733 O O . THR A 1 92 ? 18.816 0.967 -13.032 1.00 97.69 92 THR A O 1
ATOM 736 N N . GLU A 1 93 ? 19.427 0.346 -10.973 1.00 96.12 93 GLU A N 1
ATOM 737 C CA . GLU A 1 93 ? 20.707 -0.236 -11.410 1.00 96.12 93 GLU A CA 1
ATOM 738 C C . GLU A 1 93 ? 20.516 -1.422 -12.358 1.00 96.12 93 GLU A C 1
ATOM 740 O O . GLU A 1 93 ? 21.246 -1.544 -13.345 1.00 96.12 93 GLU A O 1
ATOM 745 N N . LYS A 1 94 ? 19.526 -2.276 -12.078 1.00 96.12 94 LYS A N 1
ATOM 746 C CA . LYS A 1 94 ? 19.164 -3.403 -12.940 1.00 96.12 94 LYS A CA 1
ATOM 747 C C . LYS A 1 94 ? 18.696 -2.928 -14.320 1.00 96.12 94 LYS A C 1
ATOM 749 O O . LYS A 1 94 ? 19.182 -3.456 -15.314 1.00 96.12 94 LYS A O 1
ATOM 754 N N . LEU A 1 95 ? 17.838 -1.906 -14.389 1.00 96.56 95 LEU A N 1
ATOM 755 C CA . LEU A 1 95 ? 17.387 -1.328 -15.662 1.00 96.56 95 LEU A CA 1
ATOM 756 C C . LEU A 1 95 ? 18.546 -0.759 -16.486 1.00 96.56 95 LEU A C 1
ATOM 758 O O . LEU A 1 95 ? 18.604 -0.979 -17.691 1.00 96.56 95 LEU A O 1
ATOM 762 N N . TRP A 1 96 ? 19.500 -0.074 -15.850 1.00 96.81 96 TRP A N 1
ATOM 763 C CA . TRP A 1 96 ? 20.714 0.379 -16.538 1.00 96.81 96 TRP A CA 1
ATOM 764 C C . TRP 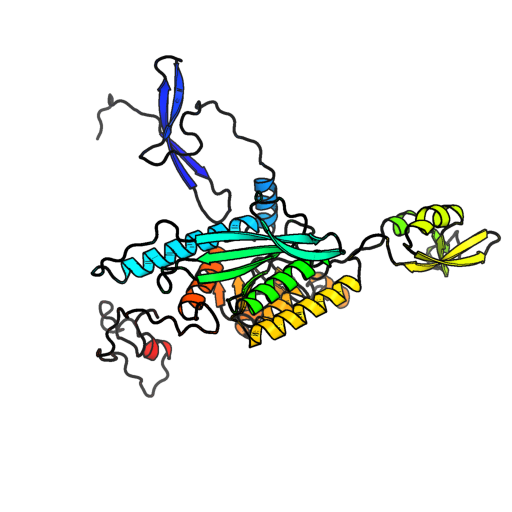A 1 96 ? 21.550 -0.771 -17.080 1.00 96.81 96 TRP A C 1
ATOM 766 O O . TRP A 1 96 ? 22.058 -0.681 -18.195 1.00 96.81 96 TRP A O 1
ATOM 776 N N . LYS A 1 97 ? 21.708 -1.840 -16.295 1.00 95.31 97 LYS A N 1
ATOM 777 C CA . LYS A 1 97 ? 22.451 -3.023 -16.724 1.00 95.31 97 LYS A CA 1
ATOM 778 C C . LYS A 1 97 ? 21.818 -3.639 -17.975 1.00 95.31 97 LYS A C 1
ATOM 780 O O . LYS A 1 97 ? 22.526 -3.834 -18.955 1.00 95.31 97 LYS A O 1
ATOM 785 N N . GLU A 1 98 ? 20.507 -3.871 -17.953 1.00 94.81 98 GLU A N 1
ATOM 786 C CA . GLU A 1 98 ? 19.758 -4.411 -19.097 1.00 94.81 98 GLU A CA 1
ATOM 787 C C . GLU A 1 98 ? 19.866 -3.485 -20.318 1.00 94.81 98 GLU A C 1
ATOM 789 O O . GLU A 1 98 ? 20.207 -3.932 -21.410 1.00 94.81 98 GLU A O 1
ATOM 794 N N . PHE A 1 99 ? 19.701 -2.174 -20.120 1.00 94.44 99 PHE A N 1
ATOM 795 C CA . PHE A 1 99 ? 19.790 -1.184 -21.194 1.00 94.44 99 PHE A CA 1
ATOM 796 C C . PHE A 1 99 ? 21.160 -1.159 -21.896 1.00 94.44 99 PHE A C 1
ATOM 798 O O . PHE A 1 99 ? 21.221 -0.980 -23.115 1.00 94.44 99 PHE A O 1
ATOM 805 N N . ILE A 1 100 ? 22.250 -1.335 -21.136 1.00 94.62 100 ILE A N 1
ATOM 806 C CA . ILE A 1 100 ? 23.625 -1.408 -21.655 1.00 94.62 100 ILE A CA 1
ATOM 807 C C . ILE A 1 100 ? 23.874 -2.749 -22.356 1.00 94.62 100 ILE A C 1
ATOM 809 O O . ILE A 1 100 ? 24.473 -2.773 -23.429 1.00 94.62 100 ILE A O 1
ATOM 813 N N . GLU A 1 101 ? 23.414 -3.862 -21.777 1.00 93.75 101 GLU A N 1
ATOM 814 C CA . GLU A 1 101 ? 23.567 -5.206 -22.358 1.00 93.75 101 GLU A CA 1
ATOM 815 C C . GLU A 1 101 ? 22.855 -5.335 -23.713 1.00 93.75 101 GLU A C 1
ATOM 817 O O . GLU A 1 101 ? 23.381 -5.966 -24.629 1.00 93.75 101 GLU A O 1
ATOM 822 N N . GLU A 1 102 ? 21.709 -4.673 -23.877 1.00 91.31 102 GLU A N 1
ATOM 823 C CA . GLU A 1 102 ? 20.983 -4.578 -25.149 1.00 91.31 102 GLU A CA 1
ATOM 824 C C . GLU A 1 102 ? 21.716 -3.744 -26.219 1.00 91.31 102 GLU A C 1
ATOM 826 O O . GLU A 1 102 ? 21.397 -3.838 -27.405 1.00 91.31 102 GLU A O 1
ATOM 831 N N . ARG A 1 103 ? 22.693 -2.914 -25.827 1.00 92.12 103 ARG A N 1
ATOM 832 C CA . ARG A 1 103 ? 23.372 -1.932 -26.693 1.00 92.12 103 ARG A CA 1
ATOM 833 C C . ARG A 1 103 ? 24.900 -2.063 -26.608 1.00 92.12 103 ARG A C 1
ATOM 835 O O . ARG A 1 103 ? 25.587 -1.090 -26.296 1.00 92.12 103 ARG A O 1
ATOM 842 N N . PRO A 1 104 ? 25.478 -3.230 -26.956 1.00 89.62 104 PRO A N 1
ATOM 843 C CA . PRO A 1 104 ? 26.907 -3.503 -26.761 1.00 89.62 104 PRO A CA 1
ATOM 844 C C . PRO A 1 104 ? 27.836 -2.599 -27.587 1.00 89.62 104 PRO A C 1
ATOM 846 O O . PRO A 1 104 ? 29.010 -2.454 -27.255 1.00 89.62 104 PRO A O 1
ATOM 849 N N . ASN A 1 105 ? 27.320 -1.995 -28.662 1.00 88.81 105 ASN A N 1
ATOM 850 C CA . ASN A 1 105 ? 28.080 -1.132 -29.570 1.00 88.81 105 ASN A CA 1
ATOM 851 C C . ASN A 1 105 ? 27.952 0.365 -29.237 1.00 88.81 105 ASN A C 1
ATOM 853 O O . ASN A 1 105 ? 28.526 1.194 -29.944 1.00 88.81 105 ASN A O 1
ATOM 857 N N . GLU A 1 106 ? 27.194 0.731 -28.199 1.00 90.31 106 GLU A N 1
ATOM 858 C CA . GLU A 1 106 ? 27.015 2.121 -27.781 1.00 90.31 106 GLU A CA 1
ATOM 859 C C . GLU A 1 106 ? 27.836 2.413 -26.521 1.00 90.31 106 GLU A C 1
ATOM 861 O O . GLU A 1 106 ? 27.816 1.664 -25.546 1.00 90.31 106 GLU A O 1
ATOM 866 N N . ALA A 1 107 ? 28.564 3.533 -26.520 1.00 88.81 107 ALA A N 1
ATOM 867 C CA . ALA A 1 107 ? 29.332 3.982 -25.361 1.00 88.81 107 ALA A CA 1
ATOM 868 C C . ALA A 1 107 ? 28.408 4.656 -24.329 1.00 88.81 107 ALA A C 1
ATOM 870 O O . ALA A 1 107 ? 28.420 5.876 -24.164 1.00 88.81 107 ALA A O 1
ATOM 871 N N . ILE A 1 108 ? 27.573 3.858 -23.662 1.00 91.56 108 ILE A N 1
ATOM 872 C CA . ILE A 1 108 ? 26.623 4.323 -22.645 1.00 91.56 108 ILE A CA 1
ATOM 873 C C . ILE A 1 108 ? 27.320 4.393 -21.286 1.00 91.56 108 ILE A C 1
ATOM 875 O O . ILE A 1 108 ? 27.885 3.410 -20.805 1.00 91.56 108 ILE A O 1
ATOM 879 N N . VAL A 1 109 ? 27.248 5.555 -20.636 1.00 89.62 109 VAL A N 1
ATOM 880 C CA . VAL A 1 109 ? 27.804 5.767 -19.295 1.00 89.62 109 VAL A CA 1
ATOM 881 C C . VAL A 1 109 ? 26.666 5.832 -18.283 1.00 89.62 109 VAL A C 1
ATOM 883 O O . VAL A 1 109 ? 25.860 6.759 -18.305 1.00 89.62 109 VAL A O 1
ATOM 886 N N . LYS A 1 110 ? 26.618 4.853 -17.373 1.00 92.12 110 LYS A N 1
ATOM 887 C CA . LYS A 1 110 ? 25.697 4.872 -16.229 1.00 92.12 110 LYS A CA 1
ATOM 888 C C . LYS A 1 110 ? 26.062 6.033 -15.284 1.00 92.12 110 LYS A C 1
ATOM 890 O O . LYS A 1 110 ? 27.244 6.169 -14.953 1.00 92.12 110 LYS A O 1
ATOM 895 N N . PRO A 1 111 ? 25.088 6.811 -14.778 1.00 91.56 111 PRO A N 1
ATOM 896 C CA . PRO A 1 111 ? 25.319 7.777 -13.706 1.00 91.56 111 PRO A CA 1
ATOM 897 C C . PRO A 1 111 ? 25.982 7.147 -12.470 1.00 91.56 111 PRO A C 1
ATOM 899 O O . PRO A 1 111 ? 25.708 5.996 -12.120 1.00 91.56 111 PRO A O 1
ATOM 902 N N . ILE A 1 112 ? 26.843 7.912 -11.785 1.00 88.75 112 ILE A N 1
ATOM 903 C CA . ILE A 1 112 ? 27.519 7.462 -10.552 1.00 88.75 112 ILE A CA 1
ATOM 904 C C . ILE A 1 112 ? 26.489 7.208 -9.444 1.00 88.75 112 ILE A C 1
ATOM 906 O O . ILE A 1 112 ? 26.528 6.165 -8.795 1.00 88.75 112 ILE A O 1
ATOM 910 N N . SER A 1 113 ? 25.560 8.151 -9.258 1.00 92.38 113 SER A N 1
ATOM 911 C CA . SER A 1 113 ? 24.370 7.971 -8.426 1.00 92.38 113 SER A CA 1
ATOM 912 C C . SER A 1 113 ? 23.163 7.751 -9.328 1.00 92.38 113 SER A C 1
ATOM 914 O O . SER A 1 113 ? 22.909 8.546 -10.235 1.00 92.38 113 SER A O 1
ATOM 916 N N . VAL A 1 114 ? 22.427 6.667 -9.088 1.00 95.25 114 VAL A N 1
ATOM 917 C CA . VAL A 1 114 ? 21.203 6.341 -9.836 1.00 95.25 114 VAL A CA 1
ATOM 918 C C . VAL A 1 114 ? 19.935 6.842 -9.144 1.00 95.25 114 VAL A C 1
ATOM 920 O O . VAL A 1 114 ? 18.859 6.776 -9.733 1.00 95.25 114 VAL A O 1
ATOM 923 N N . MET A 1 115 ? 20.041 7.300 -7.894 1.00 96.50 115 MET A N 1
ATOM 924 C CA . MET A 1 115 ? 18.895 7.737 -7.107 1.00 96.50 115 MET A CA 1
ATOM 925 C C . MET A 1 115 ? 19.299 8.729 -6.019 1.00 96.50 115 MET A C 1
ATOM 927 O O . MET A 1 115 ? 20.245 8.474 -5.275 1.00 96.50 115 MET A O 1
ATOM 931 N N . ASP A 1 116 ? 18.482 9.763 -5.856 1.00 95.50 116 ASP A N 1
ATOM 932 C CA . ASP A 1 116 ? 18.391 10.574 -4.647 1.00 95.50 116 ASP A CA 1
ATOM 933 C C . ASP A 1 116 ? 17.022 10.369 -3.982 1.00 95.50 116 ASP A C 1
ATOM 935 O O . ASP A 1 116 ? 16.019 10.078 -4.637 1.00 95.50 116 ASP A O 1
ATOM 939 N N . CYS A 1 117 ? 16.979 10.475 -2.656 1.00 95.25 117 CYS A N 1
ATOM 940 C CA . CYS A 1 117 ? 15.781 10.217 -1.862 1.00 95.25 117 CYS A CA 1
ATOM 941 C C . CYS A 1 117 ? 15.721 11.170 -0.670 1.00 95.25 117 CYS A C 1
ATOM 943 O O . CYS A 1 117 ? 16.705 11.323 0.059 1.00 95.25 117 CYS A O 1
ATOM 945 N N . VAL A 1 118 ? 14.549 11.758 -0.437 1.00 95.25 118 VAL A N 1
ATOM 946 C CA . VAL A 1 118 ? 14.262 12.567 0.750 1.00 95.25 118 VAL A CA 1
ATOM 947 C C . VAL A 1 118 ? 12.905 12.185 1.332 1.00 95.25 118 VAL A C 1
ATOM 949 O O . VAL A 1 118 ? 11.936 11.992 0.597 1.00 95.25 118 VAL A O 1
ATOM 952 N N . GLU A 1 119 ? 12.852 12.001 2.650 1.00 96.88 119 GLU A N 1
ATOM 953 C CA . GLU A 1 119 ? 11.614 11.664 3.352 1.00 96.88 119 GLU A CA 1
ATOM 954 C C . GLU A 1 119 ? 10.747 12.915 3.512 1.00 96.88 119 GLU A C 1
ATOM 956 O O . GLU A 1 119 ? 11.255 14.011 3.748 1.00 96.88 119 GLU A O 1
ATOM 961 N N . LEU A 1 120 ? 9.436 12.737 3.373 1.00 97.38 120 LEU A N 1
ATOM 962 C CA . LEU A 1 120 ? 8.425 13.765 3.572 1.00 97.38 120 LEU A CA 1
ATOM 963 C C . LEU A 1 120 ? 7.764 13.526 4.929 1.00 97.38 120 LEU A C 1
ATOM 965 O O . LEU A 1 120 ? 7.017 12.561 5.104 1.00 97.38 120 LEU A O 1
ATOM 969 N N . VAL A 1 121 ? 8.061 14.393 5.892 1.00 95.62 121 VAL A N 1
ATOM 970 C CA . VAL A 1 121 ? 7.654 14.231 7.291 1.00 95.62 121 VAL A CA 1
ATOM 971 C C . VAL A 1 121 ? 6.543 15.211 7.634 1.00 95.62 121 VAL A C 1
ATOM 973 O O . VAL A 1 121 ? 6.574 16.371 7.232 1.00 95.62 121 VAL A O 1
ATOM 976 N N . LEU A 1 122 ? 5.548 14.719 8.373 1.00 94.50 122 LEU A N 1
ATOM 977 C CA . LEU A 1 122 ? 4.441 15.524 8.866 1.00 94.50 122 LEU A CA 1
ATOM 978 C C . LEU A 1 122 ? 4.923 16.469 9.968 1.00 94.50 122 LEU A C 1
ATOM 980 O O . LEU A 1 122 ? 5.339 16.009 11.032 1.00 94.50 122 LEU A O 1
ATOM 984 N N . GLU A 1 123 ? 4.794 17.768 9.740 1.00 91.62 123 GLU A N 1
ATOM 985 C CA . GLU A 1 123 ? 5.042 18.798 10.744 1.00 91.62 123 GLU A CA 1
ATOM 986 C C . GLU A 1 123 ? 3.789 19.636 10.982 1.00 91.62 123 GLU A C 1
ATOM 988 O O . GLU A 1 123 ? 2.967 19.850 10.088 1.00 91.62 123 GLU A O 1
ATOM 993 N N . THR A 1 124 ? 3.635 20.086 12.225 1.00 88.38 124 THR A N 1
ATOM 994 C CA . THR A 1 124 ? 2.590 21.023 12.644 1.00 88.38 124 THR A CA 1
ATOM 995 C C . THR A 1 124 ? 3.270 22.353 12.935 1.00 88.38 124 THR A C 1
ATOM 997 O O . THR A 1 124 ? 4.139 22.415 13.804 1.00 88.38 124 THR A O 1
ATOM 1000 N N . GLY A 1 125 ? 2.931 23.379 12.157 1.00 82.88 125 GLY A N 1
ATOM 1001 C CA . GLY A 1 125 ? 3.449 24.732 12.342 1.00 82.88 125 GLY A CA 1
ATOM 1002 C C . GLY A 1 125 ? 2.841 25.429 13.560 1.00 82.88 125 GLY A C 1
ATOM 1003 O O . GLY A 1 125 ? 1.950 24.897 14.217 1.00 82.88 125 GLY A O 1
ATOM 1004 N N . GLU A 1 126 ? 3.301 26.651 13.831 1.00 79.88 126 GLU A N 1
ATOM 1005 C CA . GLU A 1 126 ? 2.862 27.453 14.986 1.00 79.88 126 GLU A CA 1
ATOM 1006 C C . GLU A 1 126 ? 1.357 27.786 14.964 1.00 79.88 126 GLU A C 1
ATOM 1008 O O . GLU A 1 126 ? 0.748 27.920 16.021 1.00 79.88 126 GLU A O 1
ATOM 1013 N N . ASP A 1 127 ? 0.747 27.846 13.774 1.00 82.88 127 ASP A N 1
ATOM 1014 C CA . ASP A 1 127 ? -0.683 28.132 13.565 1.00 82.88 127 ASP A CA 1
ATOM 1015 C C . ASP A 1 127 ? -1.572 26.864 13.532 1.00 82.88 127 ASP A C 1
ATOM 1017 O O . ASP A 1 127 ? -2.644 26.877 12.923 1.00 82.88 127 ASP A O 1
ATOM 1021 N N . ASP A 1 128 ? -1.105 25.731 14.070 1.00 81.06 128 ASP A N 1
ATOM 1022 C CA . ASP A 1 128 ? -1.739 24.400 13.954 1.00 81.06 128 ASP A CA 1
ATOM 1023 C C . ASP A 1 128 ? -1.924 23.901 12.501 1.00 81.06 128 ASP A C 1
ATOM 1025 O O . ASP A 1 128 ? -2.606 22.905 12.235 1.00 81.06 128 ASP A O 1
ATOM 1029 N N . GLN A 1 129 ? -1.291 24.561 11.524 1.00 86.88 129 GLN A N 1
ATOM 1030 C CA . GLN A 1 129 ? -1.301 24.110 10.135 1.00 86.88 129 GLN A CA 1
ATOM 1031 C C . GLN A 1 129 ? -0.373 22.915 9.949 1.00 86.88 129 GLN A C 1
ATOM 1033 O O . GLN A 1 129 ? 0.814 22.960 10.275 1.00 86.88 129 GLN A O 1
ATOM 1038 N N . VAL A 1 130 ? -0.916 21.849 9.368 1.00 91.88 130 VAL A N 1
ATOM 1039 C CA . VAL A 1 130 ? -0.183 20.613 9.108 1.00 91.88 130 VAL A CA 1
ATOM 1040 C C . VAL A 1 130 ? 0.339 20.606 7.673 1.00 91.88 130 VAL A C 1
ATOM 1042 O O . VAL A 1 130 ? -0.415 20.845 6.731 1.00 91.88 130 VAL A O 1
ATOM 1045 N N . SER A 1 131 ? 1.626 20.309 7.496 1.00 93.81 131 SER A N 1
ATOM 1046 C CA . SER A 1 131 ? 2.271 20.232 6.181 1.00 93.81 131 SER A CA 1
ATOM 1047 C C . SER A 1 131 ? 3.312 19.110 6.122 1.00 93.81 131 SER A C 1
ATOM 1049 O O . SER A 1 131 ? 3.659 18.519 7.145 1.00 93.81 131 SER A O 1
ATOM 1051 N N . LEU A 1 132 ? 3.781 18.782 4.914 1.00 95.00 132 LEU A N 1
ATOM 1052 C CA . LEU A 1 132 ? 4.918 17.882 4.721 1.00 95.00 132 LEU A CA 1
ATOM 1053 C C . LEU A 1 132 ? 6.184 18.694 4.464 1.00 95.00 132 LEU A C 1
ATOM 1055 O O . LEU A 1 132 ? 6.200 19.535 3.562 1.00 95.00 132 LEU A O 1
ATOM 1059 N N . VAL A 1 133 ? 7.245 18.382 5.201 1.00 94.12 133 VAL A N 1
ATOM 1060 C CA . VAL A 1 133 ? 8.578 18.954 4.999 1.00 94.12 133 VAL A CA 1
ATOM 1061 C C . VAL A 1 133 ? 9.570 17.882 4.569 1.00 94.12 133 VAL A C 1
ATOM 1063 O O . VAL A 1 133 ? 9.467 16.717 4.952 1.00 94.12 133 VAL A O 1
ATOM 1066 N N . GLU A 1 134 ? 10.542 18.280 3.756 1.00 94.38 134 GLU A N 1
ATOM 1067 C CA . GLU A 1 134 ? 11.655 17.418 3.373 1.00 94.38 134 GLU A CA 1
ATOM 1068 C C . GLU A 1 134 ? 12.640 17.297 4.542 1.00 94.38 134 GLU A C 1
ATOM 1070 O O . GLU A 1 134 ? 13.251 18.284 4.955 1.00 94.38 134 GLU A O 1
ATOM 1075 N N . GLN A 1 135 ? 12.821 16.084 5.068 1.00 90.19 135 GLN A N 1
ATOM 1076 C CA . GLN A 1 135 ? 13.708 15.835 6.201 1.00 90.19 135 GLN A CA 1
ATOM 1077 C C . GLN A 1 135 ? 14.647 14.656 5.930 1.00 90.19 135 GLN A C 1
ATOM 1079 O O . GLN A 1 135 ? 14.276 13.637 5.346 1.00 90.19 135 GLN A O 1
ATOM 1084 N N . LYS A 1 136 ? 15.895 14.787 6.392 1.00 83.38 136 LYS A N 1
ATOM 1085 C CA . LYS A 1 136 ? 16.852 13.679 6.478 1.00 83.38 136 LYS A CA 1
ATOM 1086 C C . LYS A 1 136 ? 16.910 13.213 7.927 1.00 83.38 136 LYS A C 1
ATOM 1088 O O . LYS A 1 136 ? 17.578 13.844 8.742 1.00 83.38 136 LYS A O 1
ATOM 1093 N N . ARG A 1 137 ? 16.194 12.135 8.235 1.00 84.25 137 ARG A N 1
ATOM 1094 C CA . ARG A 1 137 ? 16.183 11.492 9.556 1.00 84.25 137 ARG A CA 1
ATOM 1095 C C . ARG A 1 137 ? 16.606 10.029 9.458 1.00 84.25 137 ARG A C 1
ATOM 1097 O O . ARG A 1 137 ? 16.776 9.512 8.349 1.00 84.25 137 ARG A O 1
ATOM 1104 N N . LEU A 1 138 ? 16.843 9.379 10.596 1.00 83.19 138 LEU A N 1
ATOM 1105 C CA . LEU A 1 138 ? 17.259 7.981 10.584 1.00 83.19 138 LEU A CA 1
ATOM 1106 C C . LEU A 1 138 ? 16.063 7.082 10.223 1.00 83.19 138 LEU A C 1
ATOM 1108 O O . LEU A 1 138 ? 14.931 7.357 10.629 1.00 83.19 138 LEU A O 1
ATOM 1112 N N . PRO A 1 139 ? 16.289 5.986 9.474 1.00 89.00 139 PRO A N 1
ATOM 1113 C CA . PRO A 1 139 ? 15.255 4.992 9.225 1.00 89.00 139 PRO A CA 1
ATOM 1114 C C . PRO A 1 139 ? 14.589 4.518 10.521 1.00 89.00 139 PRO A C 1
ATOM 1116 O O . PRO A 1 139 ? 15.268 4.297 11.521 1.00 89.00 139 PRO A O 1
ATOM 1119 N N . GLY A 1 140 ? 13.269 4.331 10.491 1.00 88.62 140 GLY A N 1
ATOM 1120 C CA . GLY A 1 140 ? 12.480 3.831 11.622 1.00 88.62 140 GLY A CA 1
ATOM 1121 C C . GLY A 1 140 ? 12.122 4.857 12.702 1.00 88.62 140 GLY A C 1
ATOM 1122 O O . GLY A 1 140 ? 11.515 4.475 13.704 1.00 88.62 140 GLY A O 1
ATOM 1123 N N . GLU A 1 141 ? 12.449 6.138 12.506 1.00 89.62 141 GLU A N 1
ATOM 1124 C CA . GLU A 1 141 ? 12.038 7.246 13.385 1.00 89.62 141 GLU A CA 1
ATOM 1125 C C . GLU A 1 141 ? 10.625 7.781 13.071 1.00 89.62 141 GLU A C 1
ATOM 1127 O O . GLU A 1 141 ? 10.221 8.833 13.575 1.00 89.62 141 GLU A O 1
ATOM 1132 N N . ASN A 1 142 ? 9.837 7.079 12.245 1.00 93.12 142 ASN A N 1
ATOM 1133 C CA . ASN A 1 142 ? 8.453 7.456 11.983 1.00 93.12 142 ASN A CA 1
ATOM 1134 C C . ASN A 1 142 ? 7.596 7.385 13.253 1.00 93.12 142 ASN A C 1
ATOM 1136 O O . ASN A 1 142 ? 7.499 6.368 13.936 1.00 93.12 142 ASN A O 1
ATOM 1140 N N . ASN A 1 143 ? 6.891 8.478 13.516 1.00 91.06 143 ASN A N 1
ATOM 1141 C CA . ASN A 1 143 ? 5.887 8.619 14.570 1.00 91.06 143 ASN A CA 1
ATOM 1142 C C . ASN A 1 143 ? 4.446 8.469 14.042 1.00 91.06 143 ASN A C 1
ATOM 1144 O O . ASN A 1 143 ? 3.493 8.697 14.785 1.00 91.06 143 ASN A O 1
ATOM 1148 N N . VAL A 1 144 ? 4.298 8.098 12.768 1.00 94.56 144 VAL A N 1
ATOM 1149 C CA . VAL A 1 144 ? 3.039 7.875 12.048 1.00 94.56 144 VAL A CA 1
ATOM 1150 C C . VAL A 1 144 ? 3.173 6.566 11.261 1.00 94.56 144 VAL A C 1
ATOM 1152 O O . VAL A 1 144 ? 4.247 6.261 10.737 1.00 94.56 144 VAL A O 1
ATOM 1155 N N . GLY A 1 145 ? 2.096 5.785 11.151 1.00 97.19 145 GLY A N 1
ATOM 1156 C CA . GLY A 1 145 ? 2.061 4.505 10.425 1.00 97.19 145 GLY A CA 1
ATOM 1157 C C . GLY A 1 145 ? 2.048 4.615 8.893 1.00 97.19 145 GLY A C 1
ATOM 1158 O O . GLY A 1 145 ? 1.713 3.649 8.203 1.00 97.19 145 GLY A O 1
ATOM 1159 N N . MET A 1 146 ? 2.387 5.786 8.356 1.00 98.44 146 MET A N 1
ATOM 1160 C CA . MET A 1 146 ? 2.471 6.104 6.933 1.00 98.44 146 MET A CA 1
ATOM 1161 C C . MET A 1 146 ? 3.754 6.892 6.695 1.00 98.44 146 MET A C 1
ATOM 1163 O O . MET A 1 146 ? 4.023 7.857 7.409 1.00 98.44 146 MET A O 1
ATOM 1167 N N . VAL A 1 147 ? 4.523 6.491 5.688 1.00 98.31 147 VAL A N 1
ATOM 1168 C CA . VAL A 1 147 ? 5.779 7.140 5.308 1.00 98.31 147 VAL A CA 1
ATOM 1169 C C . VAL A 1 147 ? 5.710 7.526 3.838 1.00 98.31 147 VAL A C 1
ATOM 1171 O O . VAL A 1 147 ? 5.128 6.804 3.024 1.00 98.31 147 VAL A O 1
ATOM 1174 N N . ALA A 1 148 ? 6.283 8.676 3.493 1.00 98.56 148 ALA A N 1
ATOM 1175 C CA . ALA A 1 148 ? 6.357 9.144 2.122 1.00 98.56 148 ALA A CA 1
ATOM 1176 C C . ALA A 1 148 ? 7.758 9.660 1.790 1.00 98.56 148 ALA A C 1
ATOM 1178 O O . ALA A 1 148 ? 8.456 10.195 2.648 1.00 98.56 148 ALA A O 1
ATOM 1179 N N . TRP A 1 149 ? 8.151 9.525 0.528 1.00 98.62 149 TRP A N 1
ATOM 1180 C CA . TRP A 1 149 ? 9.416 10.026 0.006 1.00 98.62 149 TRP A CA 1
ATOM 1181 C C . TRP A 1 149 ? 9.208 10.714 -1.331 1.00 98.62 149 TRP A C 1
ATOM 1183 O O . TRP A 1 149 ? 8.399 10.273 -2.153 1.00 98.62 149 TRP A O 1
ATOM 1193 N N . LYS A 1 150 ? 10.014 11.742 -1.579 1.00 98.50 150 LYS A N 1
ATOM 1194 C CA . LYS A 1 150 ? 10.311 12.196 -2.931 1.00 98.50 150 LYS A CA 1
ATOM 1195 C C . LYS A 1 150 ? 11.571 11.468 -3.400 1.00 98.50 150 LYS A C 1
ATOM 1197 O O . LYS A 1 150 ? 12.626 11.583 -2.773 1.00 98.50 150 LYS A O 1
ATOM 1202 N N . LEU A 1 151 ? 11.441 10.702 -4.480 1.00 98.44 151 LEU A N 1
ATOM 1203 C CA . LEU A 1 151 ? 12.556 10.016 -5.131 1.00 98.44 151 LEU A CA 1
ATOM 1204 C C . LEU A 1 151 ? 12.896 10.733 -6.433 1.00 98.44 151 LEU A C 1
ATOM 1206 O O . LEU A 1 151 ? 11.990 11.027 -7.211 1.00 98.44 151 LEU A O 1
ATOM 1210 N N . THR A 1 152 ? 14.184 10.936 -6.687 1.00 98.38 152 THR A N 1
ATOM 1211 C CA . THR A 1 152 ? 14.719 11.351 -7.987 1.00 98.38 152 THR A CA 1
ATOM 1212 C C . THR A 1 152 ? 15.516 10.179 -8.541 1.00 98.38 152 THR A C 1
ATOM 1214 O O . THR A 1 152 ? 16.507 9.769 -7.944 1.00 98.38 152 THR A O 1
ATOM 1217 N N . LEU A 1 153 ? 15.060 9.592 -9.645 1.00 98.31 153 LEU A N 1
ATOM 1218 C CA . LEU A 1 153 ? 15.630 8.381 -10.238 1.00 98.31 153 LEU A CA 1
ATOM 1219 C C . LEU A 1 153 ? 16.281 8.723 -11.574 1.00 98.31 153 LEU A C 1
ATOM 1221 O O . LEU A 1 153 ? 15.607 9.201 -12.481 1.00 98.31 153 LEU A O 1
ATOM 1225 N N . ASN A 1 154 ? 17.569 8.438 -11.720 1.00 97.81 154 ASN A N 1
ATOM 1226 C CA . ASN A 1 154 ? 18.276 8.614 -12.984 1.00 97.81 154 ASN A CA 1
ATOM 1227 C C . ASN A 1 154 ? 18.108 7.319 -13.773 1.00 97.81 154 ASN A C 1
ATOM 1229 O O . ASN A 1 154 ? 18.828 6.353 -13.523 1.00 97.81 154 ASN A O 1
ATOM 1233 N N . THR A 1 155 ? 17.122 7.266 -14.666 1.00 97.31 155 THR A N 1
ATOM 1234 C CA . THR A 1 155 ? 16.772 6.071 -15.452 1.00 97.31 155 THR A CA 1
ATOM 1235 C C . THR A 1 155 ? 17.357 6.143 -16.865 1.00 97.31 155 THR A C 1
ATOM 1237 O O . THR A 1 155 ? 17.734 7.230 -17.304 1.00 97.31 155 THR A O 1
ATOM 1240 N N . PRO A 1 156 ? 17.451 5.026 -17.611 1.00 96.00 156 PRO A N 1
ATOM 1241 C CA . PRO A 1 156 ? 17.960 5.055 -18.983 1.00 96.00 156 PRO A CA 1
ATOM 1242 C C . PRO A 1 156 ? 17.235 6.044 -19.904 1.00 96.00 156 PRO A C 1
ATOM 1244 O O . PRO A 1 156 ? 17.866 6.722 -20.711 1.00 96.00 156 PRO A O 1
ATOM 1247 N N . GLU A 1 157 ? 15.916 6.161 -19.763 1.00 95.38 157 GLU A N 1
ATOM 1248 C CA . GLU A 1 157 ? 15.090 7.078 -20.548 1.00 95.38 157 GLU A CA 1
ATOM 1249 C C . GLU A 1 157 ? 15.126 8.539 -20.056 1.00 95.38 157 GLU A C 1
ATOM 1251 O O . GLU A 1 157 ? 14.805 9.450 -20.818 1.00 95.38 157 GLU A O 1
ATOM 1256 N N . TYR A 1 158 ? 15.554 8.774 -18.811 1.00 96.19 158 TYR A N 1
ATOM 1257 C CA . TYR A 1 158 ? 15.778 10.105 -18.236 1.00 96.19 158 TYR A CA 1
ATOM 1258 C C . TYR A 1 158 ? 17.086 10.121 -17.423 1.00 96.19 158 TYR A C 1
ATOM 1260 O O . TYR A 1 158 ? 17.043 10.131 -16.188 1.00 96.19 158 TYR A O 1
ATOM 1268 N N . PRO A 1 159 ? 18.265 10.148 -18.080 1.00 94.81 159 PRO A N 1
ATOM 1269 C CA . PRO A 1 159 ? 19.552 10.056 -17.382 1.00 94.81 159 PRO A CA 1
ATOM 1270 C C . PRO A 1 159 ? 19.835 11.226 -16.431 1.00 94.81 159 PRO A C 1
ATOM 1272 O O . PRO A 1 159 ? 20.601 11.072 -15.485 1.00 94.81 159 PRO A O 1
ATOM 1275 N N . GLU A 1 160 ? 19.207 12.380 -16.677 1.00 93.69 160 GLU A N 1
ATOM 1276 C CA . GLU A 1 160 ? 19.265 13.578 -15.823 1.00 93.69 160 GLU A CA 1
ATOM 1277 C C . GLU A 1 160 ? 18.343 13.502 -14.596 1.00 93.69 160 GLU A C 1
ATOM 1279 O O . GLU A 1 160 ? 18.410 14.369 -13.728 1.00 93.69 160 GLU A O 1
ATOM 1284 N N . GLY A 1 161 ? 17.476 12.490 -14.532 1.00 95.88 161 GLY A N 1
ATOM 1285 C CA . GLY A 1 161 ? 16.561 12.272 -13.423 1.00 95.88 161 GLY A CA 1
ATOM 1286 C C . GLY A 1 161 ? 15.086 12.436 -13.786 1.00 95.88 161 GLY A C 1
ATOM 1287 O O . GLY A 1 161 ? 14.681 13.283 -14.591 1.00 95.88 161 GLY A O 1
ATOM 1288 N N . ARG A 1 162 ? 14.259 11.622 -13.131 1.00 97.50 162 ARG A N 1
ATOM 1289 C CA . ARG A 1 162 ? 12.804 11.763 -13.050 1.00 97.50 162 ARG A CA 1
ATOM 1290 C C . ARG A 1 162 ? 12.361 11.705 -11.594 1.00 97.50 162 ARG A C 1
ATOM 1292 O O . ARG A 1 162 ? 12.822 10.848 -10.842 1.00 97.50 162 ARG A O 1
ATOM 1299 N N . ASP A 1 163 ? 11.435 12.576 -11.223 1.00 98.38 163 ASP A N 1
ATOM 1300 C CA . ASP A 1 163 ? 10.890 12.613 -9.868 1.00 98.38 163 ASP A CA 1
ATOM 1301 C C . ASP A 1 163 ? 9.637 11.735 -9.752 1.00 98.38 163 ASP A C 1
ATOM 1303 O O . ASP A 1 163 ? 8.843 11.627 -10.690 1.00 98.38 163 ASP A O 1
ATOM 1307 N N . LEU A 1 164 ? 9.432 11.128 -8.583 1.00 98.50 164 LEU A N 1
ATOM 1308 C CA . LEU A 1 164 ? 8.162 10.516 -8.191 1.00 98.50 164 LEU A CA 1
ATOM 1309 C C . LEU A 1 164 ? 7.932 10.628 -6.682 1.00 98.50 164 LEU A C 1
ATOM 1311 O O . LEU A 1 164 ? 8.879 10.763 -5.904 1.00 98.50 164 LEU A O 1
ATOM 1315 N N . ILE A 1 165 ? 6.667 10.534 -6.269 1.00 98.81 165 ILE A N 1
ATOM 1316 C CA . ILE A 1 165 ? 6.301 10.406 -4.854 1.00 98.81 165 ILE A CA 1
ATOM 1317 C C . ILE A 1 165 ? 6.000 8.941 -4.539 1.00 98.81 165 ILE A C 1
ATOM 1319 O O . ILE A 1 165 ? 5.106 8.340 -5.141 1.00 98.81 165 ILE A O 1
ATOM 1323 N N . LEU A 1 166 ? 6.733 8.379 -3.580 1.00 98.81 166 LEU A N 1
ATOM 1324 C CA . LEU A 1 166 ? 6.483 7.058 -3.011 1.00 98.81 166 LEU A CA 1
ATOM 1325 C C . LEU A 1 166 ? 5.752 7.224 -1.679 1.00 98.81 166 LEU A C 1
ATOM 1327 O O . LEU A 1 166 ? 6.225 7.953 -0.817 1.00 98.81 166 LEU A O 1
ATOM 1331 N N . ILE A 1 167 ? 4.629 6.535 -1.498 1.00 98.81 167 ILE A N 1
ATOM 1332 C CA . ILE A 1 167 ? 3.863 6.505 -0.246 1.00 98.81 167 ILE A CA 1
ATOM 1333 C C . ILE A 1 167 ? 3.728 5.049 0.190 1.00 98.81 167 ILE A C 1
ATOM 1335 O O . ILE A 1 167 ? 3.414 4.196 -0.642 1.00 98.81 167 ILE A O 1
ATOM 1339 N N . ALA A 1 168 ? 3.934 4.743 1.466 1.00 98.69 168 ALA A N 1
ATOM 1340 C CA . ALA A 1 168 ? 3.870 3.377 1.968 1.00 98.69 168 ALA A CA 1
ATOM 1341 C C . ALA A 1 168 ? 3.361 3.305 3.411 1.00 98.69 168 ALA A C 1
ATOM 1343 O O . ALA A 1 168 ? 3.735 4.110 4.264 1.00 98.69 168 ALA A O 1
ATOM 1344 N N . ASN A 1 169 ? 2.536 2.297 3.697 1.00 98.56 169 ASN A N 1
ATOM 1345 C CA . ASN A 1 169 ? 2.161 1.976 5.072 1.00 98.56 169 ASN A CA 1
ATOM 1346 C C . ASN A 1 169 ? 3.337 1.327 5.811 1.00 98.56 169 ASN A C 1
ATOM 1348 O O . ASN A 1 169 ? 4.010 0.450 5.268 1.00 98.56 169 ASN A O 1
ATOM 1352 N N . ASP A 1 170 ? 3.506 1.666 7.086 1.00 98.12 170 ASP A N 1
ATOM 1353 C CA . ASP A 1 170 ? 4.348 0.892 7.992 1.00 98.12 170 ASP A CA 1
ATOM 1354 C C . ASP A 1 170 ? 3.506 -0.178 8.702 1.00 98.12 170 ASP A C 1
ATOM 1356 O O . ASP A 1 170 ? 2.849 0.083 9.711 1.00 98.12 170 ASP A O 1
ATOM 1360 N N . ILE A 1 171 ? 3.549 -1.417 8.202 1.00 97.38 171 ILE A N 1
ATOM 1361 C CA . ILE A 1 171 ? 2.831 -2.551 8.810 1.00 97.38 171 ILE A CA 1
ATOM 1362 C C . ILE A 1 171 ? 3.275 -2.828 10.259 1.00 97.38 171 ILE A C 1
ATOM 1364 O O . ILE A 1 171 ? 2.546 -3.456 11.027 1.00 97.38 171 ILE A O 1
ATOM 1368 N N . THR A 1 172 ? 4.467 -2.374 10.651 1.00 96.75 172 THR A N 1
ATOM 1369 C CA . THR A 1 172 ? 5.029 -2.574 11.994 1.00 96.75 172 THR A CA 1
ATOM 1370 C C . THR A 1 172 ? 4.558 -1.517 12.996 1.00 96.75 172 THR A C 1
ATOM 1372 O O . THR A 1 172 ? 4.855 -1.613 14.191 1.00 96.75 172 THR A O 1
ATOM 1375 N N . TYR A 1 173 ? 3.838 -0.498 12.521 1.00 96.75 173 TYR A N 1
ATOM 1376 C CA . TYR A 1 173 ? 3.232 0.547 13.329 1.00 96.75 173 TYR A CA 1
ATOM 1377 C C . TYR A 1 173 ? 1.717 0.350 13.330 1.00 96.75 173 TYR A C 1
ATOM 1379 O O . TYR A 1 173 ? 1.057 0.535 12.309 1.00 96.75 173 TYR A O 1
ATOM 1387 N N . LEU A 1 174 ? 1.158 -0.077 14.468 1.00 95.19 174 LEU A N 1
ATOM 1388 C CA . LEU A 1 174 ? -0.282 -0.335 14.630 1.00 95.19 174 LEU A CA 1
ATOM 1389 C C . LEU A 1 174 ? -0.880 -1.119 13.449 1.00 95.19 174 LEU A C 1
ATOM 1391 O O . LEU A 1 174 ? -1.891 -0.709 12.876 1.00 95.19 174 LEU A O 1
ATOM 1395 N N . ILE A 1 175 ? -0.210 -2.215 13.058 1.00 95.56 175 ILE A N 1
ATOM 1396 C CA . ILE A 1 175 ? -0.581 -3.118 11.953 1.00 95.56 175 ILE A CA 1
ATOM 1397 C C . ILE A 1 175 ? -0.861 -2.409 10.612 1.00 95.56 175 ILE A C 1
ATOM 1399 O O . ILE A 1 175 ? -1.673 -2.893 9.813 1.00 95.56 175 ILE A O 1
ATOM 1403 N N . GLY A 1 176 ? -0.221 -1.259 10.371 1.00 96.62 176 GLY A N 1
ATOM 1404 C CA . GLY A 1 176 ? -0.421 -0.431 9.181 1.00 96.62 176 GLY A CA 1
ATOM 1405 C C . GLY A 1 176 ? -1.846 0.108 9.057 1.00 96.62 176 GLY A C 1
ATOM 1406 O O . GLY A 1 176 ? -2.368 0.200 7.948 1.00 96.62 176 GLY A O 1
ATOM 1407 N N . SER A 1 177 ? -2.523 0.359 10.180 1.00 97.25 177 SER A N 1
ATOM 1408 C CA . SER A 1 177 ? -3.876 0.928 10.191 1.00 97.25 177 SER A CA 1
ATOM 1409 C C . SER A 1 177 ? -3.877 2.405 9.791 1.00 97.25 177 SER A C 1
ATOM 1411 O O . SER A 1 177 ? -2.974 3.161 10.150 1.00 97.25 177 SER A O 1
ATOM 1413 N N . PHE A 1 178 ? -4.919 2.820 9.076 1.00 97.94 178 PHE A N 1
ATOM 1414 C CA . PHE A 1 178 ? -5.160 4.206 8.684 1.00 97.94 178 PHE A CA 1
ATOM 1415 C C . PHE A 1 178 ? -5.872 4.957 9.814 1.00 97.94 178 PHE A C 1
ATOM 1417 O O . PHE A 1 178 ? -7.069 4.757 10.035 1.00 97.94 178 PHE A O 1
ATOM 1424 N N . GLY A 1 179 ? -5.123 5.764 10.564 1.00 96.81 179 GLY A N 1
ATOM 1425 C CA . GLY A 1 179 ? -5.674 6.789 11.445 1.00 96.81 179 GLY A CA 1
ATOM 1426 C C . GLY A 1 179 ? -5.564 8.184 10.820 1.00 96.81 179 GLY A C 1
ATOM 1427 O O . GLY A 1 179 ? -5.048 8.327 9.707 1.00 96.81 179 GLY A O 1
ATOM 1428 N N . PRO A 1 180 ? -5.980 9.242 11.539 1.00 95.88 180 PRO A N 1
ATOM 1429 C CA . PRO A 1 180 ? -6.081 10.582 10.966 1.00 95.88 180 PRO A CA 1
ATOM 1430 C C . PRO A 1 180 ? -4.727 11.110 10.482 1.00 95.88 180 PRO A C 1
ATOM 1432 O O . PRO A 1 180 ? -4.621 11.654 9.387 1.00 95.88 180 PRO A O 1
ATOM 1435 N N . LYS A 1 181 ? -3.655 10.885 11.254 1.00 96.12 181 LYS A N 1
ATOM 1436 C CA . LYS A 1 181 ? -2.296 11.305 10.876 1.00 96.12 181 LYS A CA 1
ATOM 1437 C C . LYS A 1 181 ? -1.780 10.556 9.649 1.00 96.12 181 LYS A C 1
ATOM 1439 O O . LYS A 1 181 ? -1.161 11.171 8.785 1.00 96.12 181 LYS A O 1
ATOM 1444 N N . GLU A 1 182 ? -2.035 9.252 9.561 1.00 98.19 182 GLU A N 1
ATOM 1445 C CA . GLU A 1 182 ? -1.653 8.438 8.404 1.00 98.19 182 GLU A CA 1
ATOM 1446 C C . GLU A 1 182 ? -2.352 8.912 7.128 1.00 98.19 182 GLU A C 1
ATOM 1448 O O . GLU A 1 182 ? -1.710 9.057 6.085 1.00 98.19 182 GLU A O 1
ATOM 1453 N N . ASP A 1 183 ? -3.649 9.199 7.228 1.00 98.12 183 ASP A N 1
ATOM 1454 C CA . ASP A 1 183 ? -4.447 9.705 6.117 1.00 98.12 183 ASP A CA 1
ATOM 1455 C C . ASP A 1 183 ? -3.999 11.109 5.687 1.00 98.12 183 ASP A C 1
ATOM 1457 O O . ASP A 1 183 ? -3.925 11.388 4.490 1.00 98.12 183 ASP A O 1
ATOM 1461 N N . ILE A 1 184 ? -3.633 11.987 6.629 1.00 97.94 184 ILE A N 1
ATOM 1462 C CA . ILE A 1 184 ? -3.097 13.320 6.311 1.00 97.94 184 ILE A CA 1
ATOM 1463 C C . ILE A 1 184 ? -1.756 13.208 5.569 1.00 97.94 184 ILE A C 1
ATOM 1465 O O . ILE A 1 184 ? -1.586 13.875 4.547 1.00 97.94 184 ILE A O 1
ATOM 1469 N N . VAL A 1 185 ? -0.827 12.349 6.018 1.00 98.50 185 VAL A N 1
ATOM 1470 C CA . VAL A 1 185 ? 0.444 12.104 5.301 1.00 98.50 185 VAL A CA 1
ATOM 1471 C C . VAL A 1 185 ? 0.170 11.640 3.873 1.00 98.50 185 VAL A C 1
ATOM 1473 O O . VAL A 1 185 ? 0.737 12.185 2.926 1.00 98.50 185 VAL A O 1
ATOM 1476 N N . PHE A 1 186 ? -0.729 10.666 3.705 1.00 98.75 186 PHE A N 1
ATOM 1477 C CA . PHE A 1 186 ? -1.096 10.160 2.386 1.00 98.75 186 PHE A CA 1
ATOM 1478 C C . PHE A 1 186 ? -1.699 11.264 1.502 1.00 98.75 186 PHE A C 1
ATOM 1480 O O . PHE A 1 186 ? -1.307 11.400 0.339 1.00 98.75 186 PHE A O 1
ATOM 1487 N N . ASN A 1 187 ? -2.634 12.057 2.040 1.00 98.69 187 ASN A N 1
ATOM 1488 C CA . ASN A 1 187 ? -3.296 13.137 1.309 1.00 98.69 187 ASN A CA 1
ATOM 1489 C C . ASN A 1 187 ? -2.288 14.182 0.829 1.00 98.69 187 ASN A C 1
ATOM 1491 O O . ASN A 1 187 ? -2.197 14.439 -0.369 1.00 98.69 187 ASN A O 1
ATOM 1495 N N . LEU A 1 188 ? -1.490 14.732 1.747 1.00 98.62 188 LEU A N 1
ATOM 1496 C CA . LEU A 1 188 ? -0.526 15.789 1.441 1.00 98.62 188 LEU A CA 1
ATOM 1497 C C . LEU A 1 188 ? 0.553 15.312 0.458 1.00 98.62 188 LEU A C 1
ATOM 1499 O O . LEU A 1 188 ? 0.944 16.056 -0.440 1.00 98.62 188 LEU A O 1
ATOM 1503 N N . ALA A 1 189 ? 1.006 14.059 0.569 1.00 98.75 189 ALA A N 1
ATOM 1504 C CA . ALA A 1 189 ? 1.969 13.491 -0.372 1.00 98.75 189 ALA A CA 1
ATOM 1505 C C . ALA A 1 189 ? 1.350 13.298 -1.770 1.00 98.75 189 ALA A C 1
ATOM 1507 O O . ALA A 1 189 ? 2.001 13.559 -2.785 1.00 98.75 189 ALA A O 1
ATOM 1508 N N . SER A 1 190 ? 0.079 12.887 -1.845 1.00 98.81 190 SER A N 1
ATOM 1509 C CA . SER A 1 190 ? -0.660 12.784 -3.110 1.00 98.81 190 SER A CA 1
ATOM 1510 C C . SER A 1 190 ? -0.895 14.158 -3.749 1.00 98.81 190 SER A C 1
ATOM 1512 O O . SER A 1 190 ? -0.642 14.328 -4.945 1.00 98.81 190 SER A O 1
ATOM 1514 N N . GLU A 1 191 ? -1.288 15.160 -2.960 1.00 98.62 191 GLU A N 1
ATOM 1515 C CA . GLU A 1 191 ? -1.444 16.543 -3.416 1.00 98.62 191 GLU A CA 1
ATOM 1516 C C . GLU A 1 191 ? -0.119 17.119 -3.921 1.00 98.62 191 GLU A C 1
ATOM 1518 O O . GLU A 1 191 ? -0.092 17.768 -4.970 1.00 98.62 191 GLU A O 1
ATOM 1523 N N . LEU A 1 192 ? 0.995 16.836 -3.236 1.00 98.62 192 LEU A N 1
ATOM 1524 C CA . LEU A 1 192 ? 2.329 17.228 -3.686 1.00 98.62 192 LEU A CA 1
ATOM 1525 C C . LEU A 1 192 ? 2.664 16.600 -5.045 1.00 98.62 192 LEU A C 1
ATOM 1527 O O . LEU A 1 192 ? 3.087 17.318 -5.953 1.00 98.62 192 LEU A O 1
ATOM 1531 N N . ALA A 1 193 ? 2.411 15.299 -5.229 1.00 98.69 193 ALA A N 1
ATOM 1532 C CA . ALA A 1 193 ? 2.602 14.629 -6.518 1.00 98.69 193 ALA A CA 1
ATOM 1533 C C . ALA A 1 193 ? 1.776 15.302 -7.629 1.00 98.69 193 ALA A C 1
ATOM 1535 O O . ALA A 1 193 ? 2.293 15.592 -8.711 1.00 98.69 193 ALA A O 1
ATOM 1536 N N . ARG A 1 194 ? 0.505 15.633 -7.350 1.00 98.44 194 ARG A N 1
ATOM 1537 C CA . ARG A 1 194 ? -0.362 16.357 -8.295 1.00 98.44 194 ARG A CA 1
ATOM 1538 C C . ARG A 1 194 ? 0.107 17.778 -8.565 1.00 98.44 194 ARG A C 1
ATOM 1540 O O . ARG A 1 194 ? -0.017 18.235 -9.702 1.00 98.44 194 ARG A O 1
ATOM 1547 N N . LYS A 1 195 ? 0.611 18.492 -7.561 1.00 98.19 195 LYS A N 1
ATOM 1548 C CA . LYS A 1 195 ? 1.139 19.856 -7.703 1.00 98.19 195 LYS A CA 1
ATOM 1549 C C . LYS A 1 195 ? 2.375 19.864 -8.597 1.00 98.19 195 LYS A C 1
ATOM 1551 O O . LYS A 1 195 ? 2.463 20.697 -9.492 1.00 98.19 195 LYS A O 1
ATOM 1556 N N . LEU A 1 196 ? 3.273 18.901 -8.392 1.00 98.12 196 LEU A N 1
ATOM 1557 C CA . LEU A 1 196 ? 4.483 18.707 -9.192 1.00 98.12 196 LEU A CA 1
ATOM 1558 C C . LEU A 1 196 ? 4.210 18.037 -10.549 1.00 98.12 196 LEU A C 1
ATOM 1560 O O . LEU A 1 196 ? 5.079 18.034 -11.411 1.00 98.12 196 LEU A O 1
ATOM 1564 N N . LYS A 1 197 ? 3.000 17.498 -10.756 1.00 98.44 197 LYS A N 1
ATOM 1565 C CA . LYS A 1 197 ? 2.582 16.762 -11.962 1.00 98.44 197 LYS A CA 1
ATOM 1566 C C . LYS A 1 197 ? 3.437 15.523 -12.252 1.00 98.44 197 LYS A C 1
ATOM 1568 O O . LYS A 1 197 ? 3.517 15.100 -13.404 1.00 98.44 197 LYS A O 1
ATOM 1573 N N . ILE A 1 198 ? 4.006 14.927 -11.207 1.00 98.62 198 ILE A N 1
ATOM 1574 C CA . ILE A 1 198 ? 4.863 13.737 -11.266 1.00 98.62 198 ILE A CA 1
ATOM 1575 C C . ILE A 1 198 ? 4.094 12.469 -10.864 1.00 98.62 198 ILE A C 1
ATOM 1577 O O . ILE A 1 198 ? 3.054 12.564 -10.204 1.00 98.62 198 ILE A O 1
ATOM 1581 N N . PRO A 1 199 ? 4.570 11.270 -11.245 1.00 98.69 199 PRO A N 1
ATOM 1582 C CA . PRO A 1 199 ? 3.960 10.012 -10.838 1.00 98.69 199 PRO A CA 1
ATOM 1583 C C . PRO A 1 199 ? 3.911 9.810 -9.317 1.00 98.69 199 PRO A C 1
ATOM 1585 O O . PRO A 1 199 ? 4.800 10.232 -8.575 1.00 98.69 199 PRO A O 1
ATOM 1588 N N . ARG A 1 200 ? 2.889 9.079 -8.867 1.00 98.75 200 ARG A N 1
ATOM 1589 C CA . ARG A 1 200 ? 2.717 8.630 -7.482 1.00 98.75 200 ARG A CA 1
ATOM 1590 C C . ARG A 1 200 ? 2.653 7.106 -7.427 1.00 98.75 200 ARG A C 1
ATOM 1592 O O . ARG A 1 200 ? 1.764 6.500 -8.035 1.00 98.75 200 ARG A O 1
ATOM 1599 N N . ILE A 1 201 ? 3.534 6.494 -6.643 1.00 98.88 201 ILE A N 1
ATOM 1600 C CA . ILE A 1 201 ? 3.505 5.061 -6.337 1.00 98.88 201 ILE A CA 1
ATOM 1601 C C . ILE A 1 201 ? 3.036 4.869 -4.898 1.00 98.88 201 ILE A C 1
ATOM 1603 O O . ILE A 1 201 ? 3.565 5.486 -3.978 1.00 98.88 201 ILE A O 1
ATOM 1607 N N . TYR A 1 202 ? 2.049 3.998 -4.706 1.00 98.88 202 TYR A N 1
ATOM 1608 C CA . TYR A 1 202 ? 1.572 3.591 -3.389 1.00 98.88 202 TYR A CA 1
ATOM 1609 C C . TYR A 1 202 ? 1.925 2.124 -3.114 1.00 98.88 202 TYR A C 1
ATOM 1611 O O . TYR A 1 202 ? 1.514 1.232 -3.854 1.00 98.88 202 TYR A O 1
ATOM 1619 N N . PHE A 1 203 ? 2.677 1.870 -2.047 1.00 98.25 203 PHE A N 1
ATOM 1620 C CA . PHE A 1 203 ? 3.041 0.533 -1.593 1.00 98.25 203 PHE A CA 1
ATOM 1621 C C . PHE A 1 203 ? 2.128 0.111 -0.431 1.00 98.25 203 PHE A C 1
ATOM 1623 O O . PHE A 1 203 ? 2.215 0.629 0.685 1.00 98.25 203 PHE A O 1
ATOM 1630 N N . ALA A 1 204 ? 1.205 -0.809 -0.706 1.00 98.38 204 ALA A N 1
ATOM 1631 C CA . ALA A 1 204 ? 0.114 -1.171 0.187 1.00 98.38 204 ALA A CA 1
ATOM 1632 C C . ALA A 1 204 ? 0.455 -2.387 1.066 1.00 98.38 204 ALA A C 1
ATOM 1634 O O . ALA A 1 204 ? 0.593 -3.517 0.582 1.00 98.38 204 ALA A O 1
ATOM 1635 N N . ALA A 1 205 ? 0.508 -2.149 2.378 1.00 97.94 205 ALA A N 1
ATOM 1636 C CA . ALA A 1 205 ? 0.583 -3.167 3.425 1.00 97.94 205 ALA A CA 1
ATOM 1637 C C . ALA A 1 205 ? -0.156 -2.663 4.681 1.00 97.94 205 ALA A C 1
ATOM 1639 O O . ALA A 1 205 ? 0.441 -2.054 5.564 1.00 97.94 205 ALA A O 1
ATOM 1640 N N . ASN A 1 206 ? -1.475 -2.866 4.744 1.00 98.12 206 ASN A N 1
ATOM 1641 C CA . ASN A 1 206 ? -2.344 -2.214 5.730 1.00 98.12 206 ASN A CA 1
ATOM 1642 C C . ASN A 1 206 ? -3.447 -3.118 6.295 1.00 98.12 206 ASN A C 1
ATOM 1644 O O . ASN A 1 206 ? -3.681 -4.233 5.838 1.00 98.12 206 ASN A O 1
ATOM 1648 N N . SER A 1 207 ? -4.155 -2.618 7.304 1.00 96.69 207 SER A N 1
ATOM 1649 C CA . SER A 1 207 ? -5.299 -3.297 7.933 1.00 96.69 207 SER A CA 1
ATOM 1650 C C . SER A 1 207 ? -6.621 -2.531 7.802 1.00 96.69 207 SER A C 1
ATOM 1652 O O . SER A 1 207 ? -7.616 -2.915 8.412 1.00 96.69 207 SER A O 1
ATOM 1654 N N . GLY A 1 208 ? -6.661 -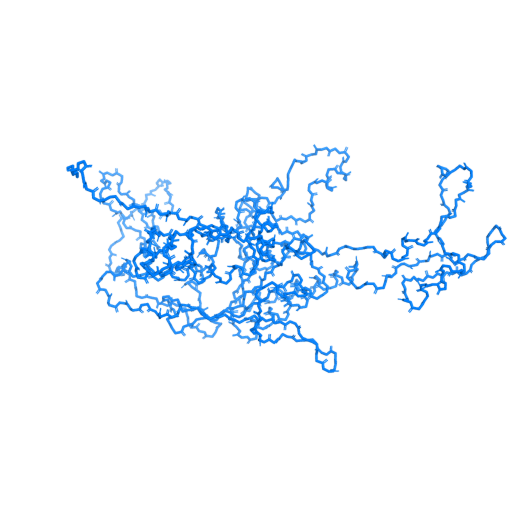1.506 6.947 1.00 96.12 208 GLY A N 1
ATOM 1655 C CA . GLY A 1 208 ? -7.808 -0.611 6.804 1.00 96.12 208 GLY A CA 1
ATOM 1656 C C . GLY A 1 208 ? -7.838 0.481 7.870 1.00 96.12 208 GLY A C 1
ATOM 1657 O O . GLY A 1 208 ? -6.810 0.792 8.471 1.00 96.12 208 GLY A O 1
ATOM 1658 N N . ALA A 1 209 ? -9.004 1.101 8.055 1.00 95.56 209 ALA A N 1
ATOM 1659 C CA . ALA A 1 209 ? -9.184 2.165 9.040 1.00 95.56 209 ALA A CA 1
ATOM 1660 C C . ALA A 1 209 ? -8.864 1.655 10.450 1.00 95.56 209 ALA A C 1
ATOM 1662 O O . ALA A 1 209 ? -9.209 0.523 10.801 1.00 95.56 209 ALA A O 1
ATOM 1663 N N . ARG A 1 210 ? -8.207 2.492 11.253 1.00 95.56 210 ARG A N 1
ATOM 1664 C CA . ARG A 1 210 ? -7.951 2.203 12.660 1.00 95.56 210 ARG A CA 1
ATOM 1665 C C . ARG A 1 210 ? -9.281 2.047 13.393 1.00 95.56 210 ARG A C 1
ATOM 1667 O O . ARG A 1 210 ? -10.265 2.721 13.092 1.00 95.56 210 ARG A O 1
ATOM 1674 N N . ILE A 1 211 ? -9.305 1.114 14.332 1.00 92.25 211 ILE A N 1
ATOM 1675 C CA . ILE A 1 211 ? -10.449 0.859 15.199 1.00 92.25 211 ILE A CA 1
ATOM 1676 C C . ILE A 1 211 ? -9.911 0.879 16.621 1.00 92.25 211 ILE A C 1
ATOM 1678 O O . ILE A 1 211 ? -8.872 0.274 16.893 1.00 92.25 211 ILE A O 1
ATOM 1682 N N . GLY A 1 212 ? -10.620 1.554 17.514 1.00 92.88 212 GLY A N 1
ATOM 1683 C CA . GLY A 1 212 ? -10.294 1.579 18.930 1.00 92.88 212 GLY A CA 1
ATOM 1684 C C . GLY A 1 212 ? -11.545 1.702 19.787 1.00 92.88 212 GLY A C 1
ATOM 1685 O O . GLY A 1 212 ? -12.645 1.937 19.292 1.00 92.88 212 GLY A O 1
ATOM 1686 N N . LEU A 1 213 ? -11.368 1.509 21.088 1.00 94.69 213 LEU A N 1
ATOM 1687 C CA . LEU A 1 213 ? -12.379 1.765 22.107 1.00 94.69 213 LEU A CA 1
ATOM 1688 C C . LEU A 1 213 ? -11.763 2.685 23.161 1.00 94.69 213 LEU A C 1
ATOM 1690 O O . LEU A 1 213 ? -10.553 2.658 23.371 1.00 94.69 213 LEU A O 1
ATOM 1694 N N . ALA A 1 214 ? -12.594 3.475 23.839 1.00 96.06 214 ALA A N 1
ATOM 1695 C CA . ALA A 1 214 ? -12.148 4.354 24.916 1.00 96.06 214 ALA A CA 1
ATOM 1696 C C . ALA A 1 214 ? -11.751 3.530 26.156 1.00 96.06 214 ALA A C 1
ATOM 1698 O O . ALA A 1 214 ? -12.600 3.160 26.975 1.00 96.06 214 ALA A O 1
ATOM 1699 N N . GLU A 1 215 ? -10.463 3.207 26.287 1.00 95.56 215 GLU A N 1
ATOM 1700 C CA . GLU A 1 215 ? -9.957 2.344 27.362 1.00 95.56 215 GLU A CA 1
ATOM 1701 C C . GLU A 1 215 ? -10.151 2.971 28.753 1.00 95.56 215 GLU A C 1
ATOM 1703 O O . GLU A 1 215 ? -10.436 2.258 29.715 1.00 95.56 215 GLU A O 1
ATOM 1708 N N . GLU A 1 216 ? -10.108 4.302 28.869 1.00 94.62 216 GLU A N 1
ATOM 1709 C CA . GLU A 1 216 ? -10.396 5.007 30.123 1.00 94.62 216 GLU A CA 1
ATOM 1710 C C . GLU A 1 216 ? -11.853 4.850 30.580 1.00 94.62 216 GLU A C 1
ATOM 1712 O O . GLU A 1 216 ? -12.122 4.832 31.778 1.00 94.62 216 GLU A O 1
ATOM 1717 N N . VAL A 1 217 ? -12.792 4.689 29.642 1.00 96.12 217 VAL A N 1
ATOM 1718 C CA . VAL A 1 217 ? -14.211 4.448 29.952 1.00 96.12 217 VAL A CA 1
ATOM 1719 C C . VAL A 1 217 ? -14.425 2.975 30.278 1.00 96.12 217 VAL A C 1
ATOM 1721 O O . VAL A 1 217 ? -15.093 2.636 31.256 1.00 96.12 217 VAL A O 1
ATOM 1724 N N . LYS A 1 218 ? -13.806 2.088 29.491 1.00 95.88 218 LYS A N 1
ATOM 1725 C CA . LYS A 1 218 ? -13.856 0.633 29.672 1.00 95.88 218 LYS A CA 1
ATOM 1726 C C . LYS A 1 218 ? -13.346 0.189 31.045 1.00 95.88 218 LYS A C 1
ATOM 1728 O O . LYS A 1 218 ? -13.868 -0.774 31.595 1.00 95.88 218 LYS A O 1
ATOM 1733 N N . ALA A 1 219 ? -12.367 0.895 31.608 1.00 96.25 219 ALA A N 1
ATOM 1734 C CA . ALA A 1 219 ? -11.835 0.613 32.939 1.00 96.25 219 ALA A CA 1
ATOM 1735 C C . ALA A 1 219 ? -12.785 0.997 34.093 1.00 96.25 219 ALA A C 1
ATOM 1737 O O . ALA A 1 219 ? -12.586 0.528 35.214 1.00 96.25 219 ALA A O 1
ATOM 1738 N N . LEU A 1 220 ? -13.790 1.848 33.847 1.00 97.00 220 LEU A N 1
ATOM 1739 C CA . LEU A 1 220 ? -14.583 2.488 34.903 1.00 97.00 220 LEU A CA 1
ATOM 1740 C C . LEU A 1 220 ? -16.084 2.190 34.845 1.00 97.00 220 LEU A C 1
ATOM 1742 O O . LEU A 1 220 ? -16.740 2.242 35.888 1.00 97.00 220 LEU A O 1
ATOM 1746 N N . PHE A 1 221 ? -16.642 1.891 33.666 1.00 97.50 221 PHE A N 1
ATOM 1747 C CA . PHE A 1 221 ? -18.089 1.725 33.528 1.00 97.50 221 PHE A CA 1
ATOM 1748 C C . PHE A 1 221 ? -18.640 0.609 34.427 1.00 97.50 221 PHE A C 1
ATOM 1750 O O . PHE A 1 221 ? -18.002 -0.413 34.691 1.00 97.50 221 PHE A O 1
ATOM 1757 N N . LYS A 1 222 ? -19.868 0.821 34.885 1.00 97.69 222 LYS A N 1
ATOM 1758 C CA . LYS A 1 222 ? -20.677 -0.118 35.652 1.00 97.69 222 LYS A CA 1
ATOM 1759 C C . LYS A 1 222 ? -21.883 -0.540 34.824 1.00 97.69 222 LYS A C 1
ATOM 1761 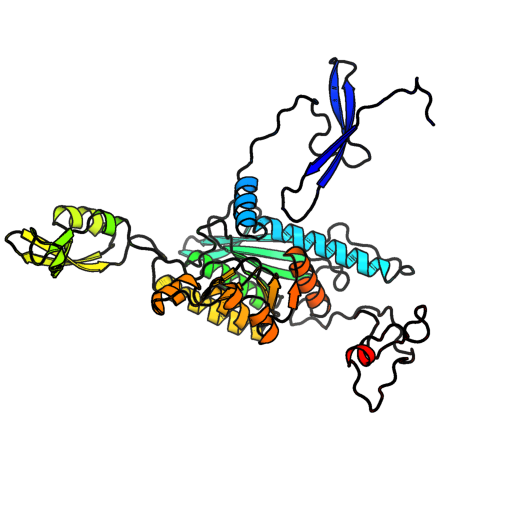O O . LYS A 1 222 ? -22.299 0.162 33.899 1.00 97.69 222 LYS A O 1
ATOM 1766 N N . ILE A 1 223 ? -22.433 -1.698 35.164 1.00 97.75 223 ILE A N 1
ATOM 1767 C CA . ILE A 1 223 ? -23.601 -2.277 34.505 1.00 97.75 223 ILE A CA 1
ATOM 1768 C C . ILE A 1 223 ? -24.753 -2.218 35.501 1.00 97.75 223 ILE A C 1
ATOM 1770 O O . ILE A 1 223 ? -24.634 -2.748 36.603 1.00 97.75 223 ILE A O 1
ATOM 1774 N N . ALA A 1 224 ? -25.851 -1.566 35.124 1.00 97.44 224 ALA A N 1
ATOM 1775 C CA . ALA A 1 224 ? -27.099 -1.644 35.870 1.00 97.44 224 ALA A CA 1
ATOM 1776 C C . ALA A 1 224 ? -27.850 -2.892 35.396 1.00 97.44 224 ALA A C 1
ATOM 1778 O O . ALA A 1 224 ? -28.436 -2.882 34.313 1.00 97.44 224 ALA A O 1
ATOM 1779 N N . TRP A 1 225 ? -27.763 -3.982 36.155 1.00 97.81 225 TRP A N 1
ATOM 1780 C CA . TRP A 1 225 ? -28.426 -5.248 35.833 1.00 97.81 225 TRP A CA 1
ATOM 1781 C C . TRP A 1 225 ? -29.946 -5.155 36.023 1.00 97.81 225 TRP A C 1
ATOM 1783 O O . TRP A 1 225 ? -30.438 -4.303 36.763 1.00 97.81 225 TRP A O 1
ATOM 1793 N N . GLU A 1 226 ? -30.702 -6.025 35.348 1.00 96.62 226 GLU A N 1
ATOM 1794 C CA . GLU A 1 226 ? -32.124 -6.214 35.679 1.00 96.62 226 GLU A CA 1
ATOM 1795 C C . GLU A 1 226 ? -32.287 -6.792 37.089 1.00 96.62 226 GLU A C 1
ATOM 1797 O O . GLU A 1 226 ? -33.161 -6.373 37.846 1.00 96.62 226 GLU A O 1
ATOM 1802 N N . ASP A 1 227 ? -31.388 -7.712 37.435 1.00 95.31 227 ASP A N 1
ATOM 1803 C CA . ASP A 1 227 ? -31.269 -8.368 38.728 1.00 95.31 227 ASP A CA 1
ATOM 1804 C C . ASP A 1 227 ? -29.776 -8.563 39.029 1.00 95.31 227 ASP A C 1
ATOM 1806 O O . ASP A 1 227 ? -29.064 -9.205 38.252 1.00 95.31 227 ASP A O 1
ATOM 1810 N N . SER A 1 228 ? -29.275 -7.970 40.115 1.00 93.12 228 SER A N 1
ATOM 1811 C CA . SER A 1 228 ? -27.851 -8.034 40.469 1.00 93.12 228 SER A CA 1
ATOM 1812 C C . SER A 1 228 ? -27.387 -9.441 40.841 1.00 93.12 228 SER A C 1
ATOM 1814 O O . SER A 1 228 ? -26.205 -9.744 40.671 1.00 93.12 228 SER A O 1
ATOM 1816 N N . ASP A 1 229 ? -28.302 -10.283 41.328 1.00 95.69 229 ASP A N 1
ATOM 1817 C CA . ASP A 1 229 ? -28.003 -11.660 41.724 1.00 95.69 229 ASP A CA 1
ATOM 1818 C C . ASP A 1 229 ? -28.089 -12.630 40.530 1.00 95.69 229 ASP A C 1
ATOM 1820 O O . ASP A 1 229 ? -27.505 -13.715 40.570 1.00 95.69 229 ASP A O 1
ATOM 1824 N N . GLU A 1 230 ? -28.745 -12.229 39.431 1.00 95.81 230 GLU A N 1
ATOM 1825 C CA . GLU A 1 230 ? -28.916 -13.035 38.213 1.00 95.81 230 GLU A CA 1
ATOM 1826 C C . GLU A 1 230 ? -28.574 -12.254 36.917 1.00 95.81 230 GLU A C 1
ATOM 1828 O O . GLU A 1 230 ? -29.468 -11.941 36.121 1.00 95.81 230 GLU A O 1
ATOM 1833 N N . PRO A 1 231 ? -27.280 -11.987 36.627 1.00 95.19 231 PRO A N 1
ATOM 1834 C CA . PRO A 1 231 ? -26.850 -11.187 35.468 1.00 95.19 231 PRO A CA 1
ATOM 1835 C C . PRO A 1 231 ? -27.320 -11.699 34.094 1.00 95.19 231 PRO A C 1
ATOM 1837 O O . PRO A 1 231 ? -27.447 -10.920 33.147 1.00 95.19 231 PRO A O 1
ATOM 1840 N N . ASP A 1 232 ? -27.613 -12.997 33.970 1.00 96.31 232 ASP A N 1
ATOM 1841 C CA . ASP A 1 232 ? -28.102 -13.618 32.731 1.00 96.31 232 ASP A CA 1
ATOM 1842 C C . ASP A 1 232 ? -29.498 -13.118 32.312 1.00 96.31 232 ASP A C 1
ATOM 1844 O O . ASP A 1 232 ? -29.877 -13.256 31.146 1.00 96.31 232 ASP A O 1
ATOM 1848 N N . LYS A 1 233 ? -30.251 -12.482 33.224 1.00 96.62 233 LYS A N 1
ATOM 1849 C CA . LYS A 1 233 ? -31.513 -11.790 32.902 1.00 96.62 233 LYS A CA 1
ATOM 1850 C C . LYS A 1 233 ? -31.313 -10.552 32.021 1.00 96.62 233 LYS A C 1
ATOM 1852 O O . LYS A 1 233 ? -32.285 -10.042 31.466 1.00 96.62 233 LYS A O 1
ATOM 1857 N N . GLY A 1 234 ? -30.073 -10.091 31.859 1.00 97.25 234 GLY A N 1
ATOM 1858 C CA . GLY A 1 234 ? -29.725 -8.922 31.063 1.00 97.25 234 GLY A CA 1
ATOM 1859 C C . GLY A 1 234 ? -29.532 -7.660 31.903 1.00 97.25 234 GLY A C 1
ATOM 1860 O O . GLY A 1 234 ? -29.532 -7.683 33.134 1.00 97.25 234 GLY A O 1
ATOM 1861 N N . PHE A 1 235 ? -29.322 -6.539 31.215 1.00 98.00 235 PHE A N 1
ATOM 1862 C CA . PHE A 1 235 ? -28.990 -5.257 31.831 1.00 98.00 235 PHE A CA 1
ATOM 1863 C C . PHE A 1 235 ? -29.854 -4.118 31.284 1.00 98.00 235 PHE A C 1
ATOM 1865 O O . PHE A 1 235 ? -30.232 -4.117 30.113 1.00 98.00 235 PHE A O 1
ATOM 1872 N N . LYS A 1 236 ? -30.092 -3.114 32.132 1.00 97.19 236 LYS A N 1
ATOM 1873 C CA . LYS A 1 236 ? -30.864 -1.902 31.838 1.00 97.19 236 LYS A CA 1
ATOM 1874 C C . LYS A 1 236 ? -30.028 -0.876 31.067 1.00 97.19 236 LYS A C 1
ATOM 1876 O O . LYS A 1 236 ? -30.488 -0.302 30.080 1.00 97.19 236 LYS A O 1
ATOM 1881 N N . TYR A 1 237 ? -28.813 -0.585 31.544 1.00 97.69 237 TYR A N 1
ATOM 1882 C CA . TYR A 1 237 ? -27.904 0.408 30.950 1.00 97.69 237 TYR A CA 1
ATOM 1883 C C . TYR A 1 237 ? -26.478 0.337 31.519 1.00 97.69 237 TYR A C 1
ATOM 1885 O O . TYR A 1 237 ? -26.209 -0.352 32.502 1.00 97.69 237 TYR A O 1
ATOM 1893 N N . LEU A 1 238 ? -25.565 1.093 30.900 1.00 98.12 238 LEU A N 1
ATOM 1894 C CA . LEU A 1 238 ? -24.212 1.340 31.402 1.00 98.12 238 LEU A CA 1
ATOM 1895 C C . LEU A 1 238 ? -24.142 2.713 32.078 1.00 98.12 238 LEU A C 1
ATOM 1897 O O . LEU A 1 238 ? -24.752 3.678 31.607 1.00 98.12 238 LEU A O 1
ATOM 1901 N N . TYR A 1 239 ? -23.402 2.812 33.175 1.00 98.12 239 TYR A N 1
ATOM 1902 C CA . TYR A 1 239 ? -23.280 4.056 33.932 1.00 98.12 239 TYR A CA 1
ATOM 1903 C C . TYR A 1 239 ? -21.899 4.223 34.564 1.00 98.12 239 TYR A C 1
ATOM 1905 O O . TYR A 1 239 ? -21.091 3.297 34.589 1.00 98.12 239 TYR A O 1
ATOM 1913 N N . LEU A 1 240 ? -21.632 5.419 35.075 1.00 98.00 240 LEU A N 1
ATOM 1914 C CA . LEU A 1 240 ? -20.499 5.720 35.943 1.00 98.00 240 LEU A CA 1
ATOM 1915 C C . LEU A 1 240 ? -21.017 6.173 37.306 1.00 98.00 240 LEU A C 1
ATOM 1917 O O . LEU A 1 240 ? -22.054 6.837 37.402 1.00 98.00 240 LEU A O 1
ATOM 1921 N N . THR A 1 241 ? -20.279 5.836 38.358 1.00 97.44 241 THR A N 1
ATOM 1922 C CA . THR A 1 241 ? -20.512 6.422 39.681 1.00 97.44 241 THR A CA 1
ATOM 1923 C C . THR A 1 241 ? -20.162 7.912 39.648 1.00 97.44 241 THR A C 1
ATOM 1925 O O . THR A 1 241 ? -19.458 8.380 38.749 1.00 97.44 241 THR A O 1
ATOM 1928 N N . THR A 1 242 ? -20.619 8.680 40.639 1.00 95.44 242 THR A N 1
ATOM 1929 C CA . THR A 1 242 ? -20.248 10.105 40.736 1.00 95.44 242 THR A CA 1
ATOM 1930 C C . THR A 1 242 ? -18.729 10.289 40.852 1.00 95.44 242 THR A C 1
ATOM 1932 O O . THR A 1 242 ? -18.163 11.199 40.243 1.00 95.44 242 THR A O 1
ATOM 1935 N N . GLU A 1 243 ? -18.052 9.392 41.573 1.00 95.94 243 GLU A N 1
ATOM 1936 C CA . GLU A 1 243 ? -16.595 9.398 41.704 1.00 95.94 243 GLU A CA 1
ATOM 1937 C C . GLU A 1 243 ? -15.906 9.115 40.359 1.00 95.94 243 GLU A C 1
ATOM 1939 O O . GLU A 1 243 ? -15.035 9.876 39.938 1.00 95.94 243 GLU A O 1
ATOM 1944 N N . ASP A 1 244 ? -16.323 8.063 39.651 1.00 96.81 244 ASP A N 1
ATOM 1945 C CA . ASP A 1 244 ? -15.693 7.658 38.391 1.00 96.81 244 ASP A CA 1
ATOM 1946 C C . ASP A 1 244 ? -15.969 8.642 37.252 1.00 96.81 244 ASP A C 1
ATOM 1948 O O . ASP A 1 244 ? -15.073 8.933 36.460 1.00 96.81 244 ASP A O 1
ATOM 1952 N N . TYR A 1 245 ? -17.169 9.229 37.204 1.00 95.75 245 TYR A N 1
ATOM 1953 C CA . TYR A 1 245 ? -17.477 10.301 36.259 1.00 95.75 245 TYR A CA 1
ATOM 1954 C C . TYR A 1 245 ? -16.573 11.519 36.487 1.00 95.75 245 TYR A C 1
ATOM 1956 O O . TYR A 1 245 ? -16.043 12.088 35.534 1.00 95.75 245 TYR A O 1
ATOM 1964 N N . THR A 1 246 ? -16.318 11.880 37.749 1.00 93.69 246 THR A N 1
ATOM 1965 C CA . THR A 1 246 ? -15.437 13.007 38.095 1.00 93.69 246 THR A CA 1
ATOM 1966 C C . THR A 1 246 ? -13.990 12.773 37.643 1.00 93.69 246 THR A C 1
ATOM 1968 O O . THR A 1 246 ? -13.317 13.728 37.261 1.00 93.69 246 THR A O 1
ATOM 1971 N N . LYS A 1 247 ? -13.513 11.518 37.608 1.00 94.31 247 LYS A N 1
ATOM 1972 C CA . LYS A 1 247 ? -12.153 11.174 37.143 1.00 94.31 247 LYS A CA 1
ATOM 1973 C C . LYS A 1 247 ? -11.935 11.450 35.653 1.00 94.31 247 LYS A C 1
ATOM 1975 O O . LYS A 1 247 ? -10.814 11.769 35.265 1.00 94.31 247 LYS A O 1
ATOM 1980 N N . ILE A 1 248 ? -12.974 11.313 34.823 1.00 94.00 248 ILE A N 1
ATOM 1981 C CA . ILE A 1 248 ? -12.856 11.409 33.355 1.00 94.00 248 ILE A CA 1
ATOM 1982 C C . ILE A 1 248 ? -13.617 12.586 32.736 1.00 94.00 248 ILE A C 1
ATOM 1984 O O . ILE A 1 248 ? -13.505 12.813 31.533 1.00 94.00 248 ILE A O 1
ATOM 1988 N N . SER A 1 249 ? -14.360 13.361 33.529 1.00 88.06 249 SER A N 1
ATOM 1989 C CA . SER A 1 249 ? -15.157 14.493 33.036 1.00 88.06 249 SER A CA 1
ATOM 1990 C C . SER A 1 249 ? -14.303 15.551 32.329 1.00 88.06 249 SER A C 1
ATOM 1992 O O . SER A 1 249 ? -14.698 16.060 31.284 1.00 88.06 249 SER A O 1
ATOM 1994 N N . ALA A 1 250 ? -13.093 15.816 32.832 1.00 90.75 250 ALA A N 1
ATOM 1995 C CA . ALA A 1 250 ? -12.152 16.763 32.229 1.00 90.75 250 ALA A CA 1
ATOM 1996 C C . ALA A 1 250 ? -11.588 16.300 30.872 1.00 90.75 250 ALA A C 1
ATOM 1998 O O . ALA A 1 250 ? -11.083 17.120 30.109 1.00 90.75 250 ALA A O 1
ATOM 1999 N N . LEU A 1 251 ? -11.670 15.001 30.564 1.00 92.25 251 LEU A N 1
ATOM 2000 C CA . LEU A 1 251 ? -11.176 14.425 29.310 1.00 92.25 251 LEU A CA 1
ATOM 2001 C C . LEU A 1 251 ? -12.201 14.520 28.174 1.00 92.25 251 LEU A C 1
ATOM 2003 O O . LEU A 1 251 ? -11.869 14.206 27.037 1.00 92.25 251 LEU A O 1
ATOM 2007 N N . ASN A 1 252 ? -13.444 14.918 28.472 1.00 92.12 252 ASN A N 1
ATOM 2008 C CA . ASN A 1 252 ? -14.571 14.884 27.535 1.00 92.12 252 ASN A CA 1
ATOM 2009 C C . ASN A 1 252 ? -14.800 13.498 26.889 1.00 92.12 252 ASN A C 1
ATOM 2011 O O . ASN A 1 252 ? -15.366 13.404 25.803 1.00 92.12 252 ASN A O 1
ATOM 2015 N N . SER A 1 253 ? -14.401 12.413 27.566 1.00 93.44 253 SER A N 1
ATOM 2016 C CA . SER A 1 253 ? -14.476 11.046 27.030 1.00 93.44 253 SER A CA 1
ATOM 2017 C C . SER A 1 253 ? -15.900 10.500 26.902 1.00 93.44 253 SER A C 1
ATOM 2019 O O . SER A 1 253 ? -16.125 9.562 26.137 1.00 93.44 253 SER A O 1
ATOM 2021 N N . VAL A 1 254 ? -16.864 11.032 27.657 1.00 96.00 254 VAL A N 1
ATOM 2022 C CA . VAL A 1 254 ? -18.253 10.552 27.672 1.00 96.00 254 VAL A CA 1
ATOM 2023 C C . VAL A 1 254 ? -19.239 11.707 27.771 1.00 96.00 254 VAL A C 1
ATOM 2025 O O . VAL A 1 254 ? -18.965 12.719 28.415 1.00 96.00 254 VAL A O 1
ATOM 2028 N N . LYS A 1 255 ? -20.427 11.514 27.197 1.00 96.19 255 LYS A N 1
ATOM 2029 C CA . LYS A 1 255 ? -21.633 12.248 27.587 1.00 96.19 255 LYS A CA 1
ATOM 2030 C C . LYS A 1 255 ? -22.487 11.334 28.450 1.00 96.19 255 LYS A C 1
ATOM 2032 O O . LYS A 1 255 ? -22.656 10.152 28.143 1.00 96.19 255 LYS A O 1
ATOM 2037 N N . ALA A 1 256 ? -22.997 11.881 29.543 1.00 96.56 256 ALA A N 1
ATOM 2038 C CA . ALA A 1 256 ? -23.825 11.146 30.479 1.00 96.56 256 ALA A CA 1
ATOM 2039 C C . ALA A 1 256 ? -24.912 12.045 31.066 1.00 96.56 256 ALA A C 1
ATOM 2041 O O . ALA A 1 256 ? -24.758 13.265 31.142 1.00 96.56 256 ALA A O 1
ATOM 2042 N N . ILE A 1 257 ? -25.999 11.421 31.508 1.00 97.00 257 ILE A N 1
ATOM 2043 C CA . ILE A 1 257 ? -27.090 12.077 32.227 1.00 97.00 257 ILE A CA 1
ATOM 2044 C C . ILE A 1 257 ? -27.112 11.579 33.669 1.00 97.00 257 ILE A C 1
ATOM 2046 O O . ILE A 1 257 ? -27.041 10.375 33.919 1.00 97.00 257 ILE A O 1
ATOM 2050 N N . LEU A 1 258 ? -27.192 12.510 34.619 1.00 97.44 258 LEU A N 1
ATOM 2051 C CA . LEU A 1 258 ? -27.349 12.170 36.027 1.00 97.44 258 LEU A CA 1
ATOM 2052 C C . LEU A 1 258 ? -28.782 11.693 36.269 1.00 97.44 258 LEU A C 1
ATOM 2054 O O . LEU A 1 258 ? -29.735 12.408 35.962 1.00 97.44 258 LEU A O 1
ATOM 2058 N N . ILE A 1 259 ? -28.915 10.491 36.814 1.00 97.81 259 ILE A N 1
ATOM 2059 C CA . ILE A 1 259 ? -30.182 9.882 37.207 1.00 97.81 259 ILE A CA 1
ATOM 2060 C C . ILE A 1 259 ? -30.071 9.348 38.633 1.00 97.81 259 ILE A C 1
ATOM 2062 O O . ILE A 1 259 ? -28.976 9.066 39.117 1.00 97.81 259 ILE A O 1
ATOM 2066 N N . GLU A 1 260 ? -31.212 9.195 39.290 1.00 96.69 260 GLU A N 1
ATOM 2067 C CA . GLU A 1 260 ? -31.319 8.479 40.556 1.00 96.69 260 GLU A CA 1
ATOM 2068 C C . GLU A 1 260 ? -31.966 7.124 40.280 1.00 96.69 260 GLU A C 1
ATOM 2070 O O . GLU A 1 260 ? -33.045 7.059 39.689 1.00 96.69 260 GLU A O 1
ATOM 2075 N N . ASP A 1 261 ? -31.284 6.047 40.654 1.00 94.44 261 ASP A N 1
ATOM 2076 C CA . ASP A 1 261 ? -31.778 4.681 40.501 1.00 94.44 261 ASP A CA 1
ATOM 2077 C C . ASP A 1 261 ? -31.254 3.817 41.650 1.00 94.44 261 ASP A C 1
ATOM 2079 O O . ASP A 1 261 ? -30.097 3.945 42.046 1.00 94.44 261 ASP A O 1
ATOM 2083 N N . GLU A 1 262 ? -32.119 2.975 42.219 1.00 91.38 262 GLU A N 1
ATOM 2084 C CA . GLU A 1 262 ? -31.813 2.133 43.393 1.00 91.38 262 GLU A CA 1
ATOM 2085 C C . GLU A 1 262 ? -31.241 2.916 44.600 1.00 91.38 262 GLU A C 1
ATOM 2087 O O . GLU A 1 262 ? -30.484 2.384 45.409 1.00 91.38 262 GLU A O 1
ATOM 2092 N N . GLY A 1 263 ? -31.613 4.195 44.737 1.00 92.12 263 GLY A N 1
ATOM 2093 C CA . GLY A 1 263 ? -31.108 5.087 45.790 1.00 92.12 263 GLY A CA 1
ATOM 2094 C C . GLY A 1 263 ? -29.669 5.574 45.573 1.00 92.12 263 GLY A C 1
ATOM 2095 O O . GLY A 1 263 ? -29.082 6.165 46.479 1.00 92.12 263 GLY A O 1
ATOM 2096 N N . GLU A 1 264 ? -29.091 5.340 44.391 1.00 94.50 264 GLU A N 1
ATOM 2097 C CA . GLU A 1 264 ? -27.760 5.796 43.994 1.00 94.50 264 GLU A CA 1
ATOM 2098 C C . GLU A 1 264 ? -27.855 6.862 42.888 1.00 94.50 264 GLU A C 1
ATOM 2100 O O . GLU A 1 264 ? -28.600 6.729 41.914 1.00 94.50 264 GLU A O 1
ATOM 2105 N N . ALA A 1 265 ? -27.041 7.913 43.004 1.00 96.69 265 ALA A N 1
ATOM 2106 C CA . ALA A 1 265 ? -26.830 8.877 41.932 1.00 96.69 265 ALA A CA 1
ATOM 2107 C C . ALA A 1 265 ? -25.883 8.291 40.866 1.00 96.69 265 ALA A C 1
ATOM 2109 O O . ALA A 1 265 ? -24.680 8.131 41.099 1.00 96.69 265 ALA A O 1
ATOM 2110 N N . ARG A 1 266 ? -26.425 7.992 39.681 1.00 98.06 266 ARG A N 1
ATOM 2111 C CA . ARG A 1 266 ? -25.730 7.324 38.572 1.00 98.06 266 ARG A CA 1
ATOM 2112 C C . ARG A 1 266 ? -25.607 8.254 37.365 1.00 98.06 266 ARG A C 1
ATOM 2114 O O . ARG A 1 266 ? -26.584 8.856 36.931 1.00 98.06 266 ARG A O 1
ATOM 2121 N N . TYR A 1 267 ? -24.422 8.329 36.763 1.00 97.88 267 TYR A N 1
ATOM 2122 C CA . TYR A 1 267 ? -24.213 9.000 35.477 1.00 97.88 267 TYR A CA 1
ATOM 2123 C C . TYR A 1 267 ? -24.421 7.992 34.349 1.00 97.88 267 TYR A C 1
ATOM 2125 O O . TYR A 1 267 ? -23.490 7.293 33.946 1.00 97.88 267 TYR A O 1
ATOM 2133 N N . LYS A 1 268 ? -25.655 7.878 33.852 1.00 98.12 268 LYS A N 1
ATOM 2134 C CA . LYS A 1 268 ? -25.994 6.974 32.746 1.00 98.12 268 LYS A CA 1
ATOM 2135 C C . LYS A 1 268 ? -25.320 7.452 31.463 1.00 98.12 268 LYS A C 1
ATOM 2137 O O . LYS A 1 268 ? -25.562 8.575 31.023 1.00 98.12 268 LYS A O 1
ATOM 2142 N N . ILE A 1 269 ? -24.498 6.592 30.864 1.00 98.12 269 ILE A N 1
ATOM 2143 C CA . ILE A 1 269 ? -23.729 6.913 29.657 1.00 98.12 269 ILE A CA 1
ATOM 2144 C C . ILE A 1 269 ? -24.689 6.996 28.466 1.00 98.12 269 ILE A C 1
ATOM 2146 O O . ILE A 1 269 ? -25.450 6.059 28.215 1.00 98.12 269 ILE A O 1
ATOM 2150 N N . THR A 1 270 ? -24.651 8.109 27.734 1.00 97.50 270 THR A N 1
ATOM 2151 C CA . THR A 1 270 ? -25.408 8.298 26.486 1.00 97.50 270 THR A CA 1
ATOM 2152 C C . THR A 1 270 ? -24.511 8.159 25.266 1.00 97.50 270 THR A C 1
ATOM 2154 O O . THR A 1 270 ? -24.902 7.524 24.291 1.00 97.50 270 THR A O 1
ATOM 2157 N N . ASP A 1 271 ? -23.292 8.694 25.341 1.00 96.94 271 ASP A N 1
ATOM 2158 C CA . ASP A 1 271 ? -22.333 8.698 24.242 1.00 96.94 271 ASP A CA 1
ATOM 2159 C C . ASP A 1 271 ? -20.926 8.433 24.782 1.00 96.94 271 ASP A C 1
ATOM 2161 O O . ASP A 1 271 ? -20.528 8.985 25.812 1.00 96.94 271 ASP A O 1
ATOM 2165 N N . ILE A 1 272 ? -20.153 7.624 24.060 1.00 96.69 272 ILE A N 1
ATOM 2166 C CA . ILE A 1 272 ? -18.725 7.412 24.315 1.00 96.69 272 ILE A CA 1
ATOM 2167 C C . ILE A 1 272 ? -17.964 8.098 23.186 1.00 96.69 272 ILE A C 1
ATOM 2169 O O . ILE A 1 272 ? -18.127 7.736 22.024 1.00 96.69 272 ILE A O 1
ATOM 2173 N N . ILE A 1 273 ? -17.164 9.099 23.543 1.00 95.06 273 ILE A N 1
ATOM 2174 C CA . ILE A 1 273 ? -16.345 9.885 22.614 1.00 95.06 273 ILE A CA 1
ATOM 2175 C C . ILE A 1 273 ? -14.907 9.357 22.642 1.00 95.06 273 ILE A C 1
ATOM 2177 O O . ILE A 1 273 ? -14.336 9.071 21.597 1.00 95.06 273 ILE A O 1
ATOM 2181 N N . GLY A 1 274 ? -14.369 9.137 23.845 1.00 94.94 274 GLY A N 1
ATOM 2182 C CA . GLY A 1 274 ? -12.968 8.789 24.069 1.00 94.94 274 GLY A CA 1
ATOM 2183 C C . GLY A 1 274 ? -12.045 10.009 24.055 1.00 94.94 274 GLY A C 1
ATOM 2184 O O . GLY A 1 274 ? -12.306 11.002 23.382 1.00 94.94 274 GLY A O 1
ATOM 2185 N N . LYS A 1 275 ? -10.963 9.942 24.834 1.00 93.62 275 LYS A N 1
ATOM 2186 C CA . LYS A 1 275 ? -9.928 10.991 24.871 1.00 93.62 275 LYS A CA 1
ATOM 2187 C C . LYS A 1 275 ? -8.949 10.903 23.696 1.00 93.62 275 LYS A C 1
ATOM 2189 O O . LYS A 1 275 ? -8.265 11.875 23.389 1.00 93.62 275 LYS A O 1
ATOM 2194 N N . GLU A 1 276 ? -8.796 9.708 23.128 1.00 91.94 276 GLU A N 1
ATOM 2195 C CA . GLU A 1 276 ? -7.862 9.429 22.040 1.00 91.94 276 GLU A CA 1
ATOM 2196 C C . GLU A 1 276 ? -8.535 9.688 20.694 1.00 91.94 276 GLU A C 1
ATOM 2198 O O . GLU A 1 276 ? -9.701 9.353 20.504 1.00 91.94 276 GLU A O 1
ATOM 2203 N N . ASP A 1 277 ? -7.786 10.268 19.759 1.00 90.00 277 ASP A N 1
ATOM 2204 C CA . ASP A 1 277 ? -8.239 10.481 18.386 1.00 90.00 277 ASP A CA 1
ATOM 2205 C C . ASP A 1 277 ? -8.020 9.219 17.534 1.00 90.00 277 ASP A C 1
ATOM 2207 O O . ASP A 1 277 ? -7.052 8.473 17.721 1.00 90.00 277 ASP A O 1
ATOM 2211 N N . GLY A 1 278 ? -8.895 8.993 16.556 1.00 91.56 278 GLY A N 1
ATOM 2212 C CA . GLY A 1 278 ? -8.778 7.882 15.616 1.00 91.56 278 GLY A CA 1
ATOM 2213 C C . GLY A 1 278 ? -9.310 6.540 16.127 1.00 91.56 278 GLY A C 1
ATOM 2214 O O . GLY A 1 278 ? -8.746 5.490 15.802 1.00 91.56 278 GLY A O 1
ATOM 2215 N N . LEU A 1 279 ? -10.408 6.560 16.878 1.00 92.56 279 LEU A N 1
ATOM 2216 C CA . LEU A 1 279 ? -11.150 5.392 17.352 1.00 92.56 279 LEU A CA 1
ATOM 2217 C C . LEU A 1 279 ? -12.273 4.971 16.388 1.00 92.56 279 LEU A C 1
ATOM 2219 O O . LEU A 1 279 ? -12.582 3.778 16.311 1.00 92.56 279 LEU A O 1
ATOM 2223 N N . GLY A 1 280 ? -12.872 5.916 15.650 1.00 93.56 280 GLY A N 1
ATOM 2224 C CA . GLY A 1 280 ? -14.100 5.676 14.886 1.00 93.56 280 GLY A CA 1
ATOM 2225 C C . GLY A 1 280 ? -14.315 6.561 13.651 1.00 93.56 280 GLY A C 1
ATOM 2226 O O . GLY A 1 280 ? -13.657 6.397 12.623 1.00 93.56 280 GLY A O 1
ATOM 2227 N N . VAL A 1 281 ? -15.337 7.423 13.694 1.00 95.69 281 VAL A N 1
ATOM 2228 C CA . VAL A 1 281 ? -15.896 8.116 12.512 1.00 95.69 281 VAL A CA 1
ATOM 2229 C C . VAL A 1 281 ? -14.955 9.153 11.903 1.00 95.69 281 VAL A C 1
ATOM 2231 O O . VAL A 1 281 ? -15.005 9.406 10.701 1.00 95.69 281 VAL A O 1
ATOM 2234 N N . GLU A 1 282 ? -14.062 9.712 12.705 1.00 94.44 282 GLU A N 1
ATOM 2235 C CA . GLU A 1 282 ? -12.952 10.550 12.280 1.00 94.44 282 GLU A CA 1
ATOM 2236 C C . GLU A 1 282 ? -12.073 9.818 11.257 1.00 94.44 282 GLU A C 1
ATOM 2238 O O . GLU A 1 282 ? -11.824 10.366 10.183 1.00 94.44 282 GLU A O 1
ATOM 2243 N N . ASN A 1 283 ? -11.739 8.540 11.481 1.00 94.62 283 ASN A N 1
ATOM 2244 C CA . ASN A 1 283 ? -10.988 7.733 10.513 1.00 94.62 283 ASN A CA 1
ATOM 2245 C C . ASN A 1 283 ? -11.773 7.552 9.214 1.00 94.62 283 ASN A C 1
ATOM 2247 O O . ASN A 1 283 ? -11.200 7.565 8.133 1.00 94.62 283 ASN A O 1
ATOM 2251 N N . LEU A 1 284 ? -13.101 7.407 9.287 1.00 96.19 284 LEU A N 1
ATOM 2252 C CA . LEU A 1 284 ? -13.935 7.271 8.088 1.00 96.19 284 LEU A CA 1
ATOM 2253 C C . LEU A 1 284 ? -13.989 8.570 7.276 1.00 96.19 284 LEU A C 1
ATOM 2255 O O . LEU A 1 284 ? -13.978 8.526 6.044 1.00 96.19 284 LEU A O 1
ATOM 2259 N N . ARG A 1 285 ? -14.012 9.727 7.949 1.00 97.44 285 ARG A N 1
ATOM 2260 C CA . ARG A 1 285 ? -13.920 11.039 7.295 1.00 97.44 285 ARG A CA 1
ATOM 2261 C C . ARG A 1 285 ? -12.599 11.171 6.537 1.00 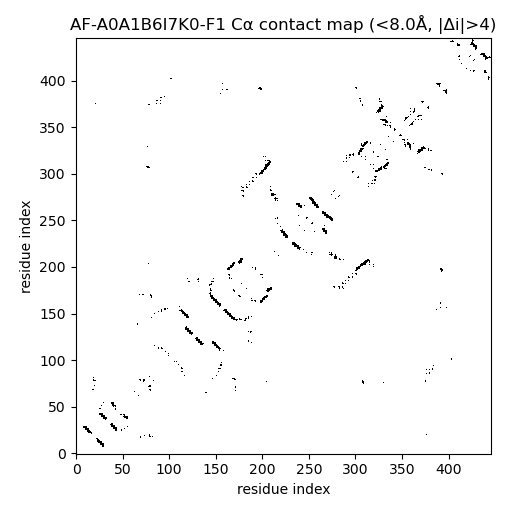97.44 285 ARG A C 1
ATOM 2263 O O . ARG A 1 285 ? -12.611 11.574 5.374 1.00 97.44 285 ARG A O 1
ATOM 2270 N N . TYR A 1 286 ? -11.483 10.829 7.175 1.00 97.25 286 TYR A N 1
ATOM 2271 C CA . TYR A 1 286 ? -10.160 10.923 6.559 1.00 97.25 286 TYR A CA 1
ATOM 2272 C C . TYR A 1 286 ? -9.918 9.848 5.484 1.00 97.25 286 TYR A C 1
ATOM 2274 O O . TYR A 1 286 ? -9.375 10.159 4.424 1.00 97.25 286 TYR A O 1
ATOM 2282 N N . ALA A 1 287 ? -10.468 8.644 5.645 1.00 97.62 287 ALA A N 1
ATOM 2283 C CA . ALA A 1 287 ? -10.529 7.644 4.582 1.00 97.62 287 ALA A CA 1
ATOM 2284 C C . ALA A 1 287 ? -11.265 8.182 3.338 1.00 97.62 287 ALA A C 1
ATOM 2286 O O . ALA A 1 287 ? -10.825 7.981 2.203 1.00 97.62 287 ALA A O 1
ATOM 2287 N N . GLY A 1 288 ? -12.368 8.914 3.538 1.00 98.31 288 GLY A N 1
ATOM 2288 C CA . GLY A 1 288 ? -13.086 9.607 2.466 1.00 98.31 288 GLY A CA 1
ATOM 2289 C C . GLY A 1 288 ? -12.243 10.684 1.772 1.00 98.31 288 GLY A C 1
ATOM 2290 O O . GLY A 1 288 ? -12.272 10.776 0.543 1.00 98.31 288 GLY A O 1
ATOM 2291 N N . LEU A 1 289 ? -11.453 11.446 2.537 1.00 98.31 289 LEU A N 1
ATOM 2292 C CA . LEU A 1 289 ? -10.519 12.451 2.014 1.00 98.31 289 LEU A CA 1
ATOM 2293 C C . LEU A 1 289 ? -9.512 11.818 1.042 1.00 98.31 289 LEU A C 1
ATOM 2295 O O . LEU A 1 289 ? -9.450 12.218 -0.121 1.00 98.31 289 LEU A O 1
ATOM 2299 N N . ILE A 1 290 ? -8.785 10.784 1.474 1.00 98.69 290 ILE A N 1
ATOM 2300 C CA . ILE A 1 290 ? -7.746 10.158 0.638 1.00 98.69 290 ILE A CA 1
ATOM 2301 C C . ILE A 1 290 ? -8.314 9.369 -0.548 1.00 98.69 290 ILE A C 1
ATOM 2303 O O . ILE A 1 290 ? -7.654 9.249 -1.588 1.00 98.69 290 ILE A O 1
ATOM 2307 N N . ALA A 1 291 ? -9.546 8.860 -0.435 1.00 98.69 291 ALA A N 1
ATOM 2308 C CA . ALA A 1 291 ? -10.270 8.283 -1.564 1.00 98.69 291 ALA A CA 1
ATOM 2309 C C . ALA A 1 291 ? -10.585 9.352 -2.622 1.00 98.69 291 ALA A C 1
ATOM 2311 O O . ALA A 1 291 ? -10.317 9.143 -3.810 1.00 98.69 291 ALA A O 1
ATOM 2312 N N . GLY A 1 292 ? -11.108 10.507 -2.197 1.00 98.69 292 GLY A N 1
ATOM 2313 C CA . GLY A 1 292 ? -11.386 11.645 -3.075 1.00 98.69 292 GLY A CA 1
ATOM 2314 C C . GLY A 1 292 ? -10.125 12.148 -3.778 1.00 98.69 292 GLY A C 1
ATOM 2315 O O . GLY A 1 292 ? -10.091 12.222 -5.009 1.00 98.69 292 GLY A O 1
ATOM 2316 N N . GLU A 1 293 ? -9.062 12.386 -3.010 1.00 98.75 293 GLU A N 1
ATOM 2317 C CA . GLU A 1 293 ? -7.764 12.822 -3.530 1.00 98.75 293 GLU A CA 1
ATOM 2318 C C . GLU A 1 293 ? -7.163 11.789 -4.496 1.00 98.75 293 GLU A C 1
ATOM 2320 O O . GLU A 1 293 ? -6.713 12.146 -5.582 1.00 98.75 293 GLU A O 1
ATOM 2325 N N . THR A 1 294 ? -7.240 10.487 -4.200 1.00 98.81 294 THR A N 1
ATOM 2326 C CA . THR A 1 294 ? -6.752 9.452 -5.131 1.00 98.81 294 THR A CA 1
ATOM 2327 C C . THR A 1 294 ? -7.566 9.398 -6.423 1.00 98.81 294 THR A C 1
ATOM 2329 O O . THR A 1 294 ? -6.993 9.242 -7.506 1.00 98.81 294 THR A O 1
ATOM 2332 N N . SER A 1 295 ? -8.890 9.567 -6.341 1.00 98.69 295 SER A N 1
ATOM 2333 C CA . SER A 1 295 ? -9.739 9.655 -7.531 1.00 98.69 295 SER A CA 1
ATOM 2334 C C . SER A 1 295 ? -9.383 10.862 -8.400 1.00 98.69 295 SER A C 1
ATOM 2336 O O . SER A 1 295 ? -9.490 10.776 -9.627 1.00 98.69 295 SER A O 1
ATOM 2338 N N . GLN A 1 296 ? -9.000 11.985 -7.790 1.00 98.62 296 GLN A N 1
ATOM 2339 C CA . GLN A 1 296 ? -8.534 13.164 -8.509 1.00 98.62 296 GLN A CA 1
ATOM 2340 C C . GLN A 1 296 ? -7.137 12.935 -9.102 1.00 98.62 296 GLN A C 1
ATOM 2342 O O . GLN A 1 296 ? -6.924 13.202 -10.285 1.00 98.62 296 GLN A O 1
ATOM 2347 N N . ALA A 1 297 ? -6.215 12.362 -8.326 1.00 98.62 297 ALA A N 1
ATOM 2348 C CA . ALA A 1 297 ? -4.853 12.052 -8.748 1.00 98.62 297 ALA A CA 1
ATOM 2349 C C . ALA A 1 297 ? -4.811 11.166 -9.988 1.00 98.62 297 ALA A C 1
ATOM 2351 O O . ALA A 1 297 ? -4.075 11.482 -10.917 1.00 98.62 297 ALA A O 1
ATOM 2352 N N . TYR A 1 298 ? -5.649 10.131 -10.079 1.00 98.44 298 TYR A N 1
ATOM 2353 C CA . TYR A 1 298 ? -5.703 9.285 -11.275 1.00 98.44 298 TYR A CA 1
ATOM 2354 C C . TYR A 1 298 ? -6.021 10.060 -12.570 1.00 98.44 298 TYR A C 1
ATOM 2356 O O . TYR A 1 298 ? -5.489 9.729 -13.629 1.00 98.44 298 TYR A O 1
ATOM 2364 N N . LYS A 1 299 ? -6.854 11.108 -12.502 1.00 98.00 299 LYS A N 1
ATOM 2365 C CA . LYS A 1 299 ? -7.194 11.941 -13.671 1.00 98.00 299 LYS A CA 1
ATOM 2366 C C . LYS A 1 299 ? -6.078 12.914 -14.055 1.00 98.00 299 LYS A C 1
ATOM 2368 O O . LYS A 1 299 ? -6.083 13.450 -15.162 1.00 98.00 299 LYS A O 1
ATOM 2373 N N . GLU A 1 300 ? -5.156 13.195 -13.140 1.00 97.75 300 GLU A N 1
ATOM 2374 C CA . GLU A 1 300 ? -4.162 14.253 -13.305 1.00 97.75 300 GLU A CA 1
ATOM 2375 C C . GLU A 1 300 ? -2.736 13.750 -13.500 1.00 97.75 300 GLU A C 1
ATOM 2377 O O . GLU A 1 300 ? -2.001 14.374 -14.265 1.00 97.75 300 GLU A O 1
ATOM 2382 N N . ILE A 1 301 ? -2.358 12.665 -12.829 1.00 98.56 301 ILE A N 1
ATOM 2383 C CA . ILE A 1 301 ? -1.005 12.109 -12.803 1.00 98.56 301 ILE A CA 1
ATOM 2384 C C . ILE A 1 301 ? -1.037 10.586 -12.941 1.00 98.56 301 ILE A C 1
ATOM 2386 O O . ILE A 1 301 ? -2.065 9.926 -12.769 1.00 98.56 301 ILE A O 1
ATOM 2390 N N . VAL A 1 302 ? 0.124 9.999 -13.226 1.00 98.38 302 VAL A N 1
ATOM 2391 C CA . VAL A 1 302 ? 0.270 8.545 -13.207 1.00 98.38 302 VAL A CA 1
ATOM 2392 C C . VAL A 1 302 ? 0.252 8.044 -11.771 1.00 98.38 302 VAL A C 1
ATOM 2394 O O . VAL A 1 302 ? 1.048 8.453 -10.935 1.00 98.38 302 VAL A O 1
ATOM 2397 N N . THR A 1 303 ? -0.659 7.120 -11.509 1.00 98.75 303 THR A N 1
ATOM 2398 C CA . THR A 1 303 ? -0.820 6.424 -10.237 1.00 98.75 303 THR A CA 1
ATOM 2399 C C . THR A 1 303 ? -0.570 4.937 -10.455 1.00 98.75 303 THR A C 1
ATOM 2401 O O . THR A 1 303 ? -1.075 4.359 -11.422 1.00 98.75 303 THR A O 1
ATOM 2404 N N . ILE A 1 304 ? 0.250 4.344 -9.587 1.00 98.88 304 ILE A N 1
ATOM 2405 C CA . ILE A 1 304 ? 0.555 2.907 -9.547 1.00 98.88 304 ILE A CA 1
ATOM 2406 C C . ILE A 1 304 ? 0.434 2.448 -8.093 1.00 98.88 304 ILE A C 1
ATOM 2408 O O . ILE A 1 304 ? 0.813 3.174 -7.175 1.00 98.88 304 ILE A O 1
ATOM 2412 N N . SER A 1 305 ? -0.122 1.263 -7.867 1.00 98.88 305 SER A N 1
ATOM 2413 C CA . SER A 1 305 ? -0.184 0.629 -6.550 1.00 98.88 305 SER A CA 1
ATOM 2414 C C . SER A 1 305 ? 0.470 -0.747 -6.579 1.00 98.88 305 SER A C 1
ATOM 2416 O O . SER A 1 305 ? 0.199 -1.536 -7.481 1.00 98.88 305 SER A O 1
ATOM 2418 N N . ILE A 1 306 ? 1.307 -1.034 -5.585 1.00 98.81 306 ILE A N 1
ATOM 2419 C CA . ILE A 1 306 ? 1.937 -2.341 -5.374 1.00 98.81 306 ILE A CA 1
ATOM 2420 C C . ILE A 1 306 ? 1.357 -2.927 -4.088 1.00 98.81 306 ILE A C 1
ATOM 2422 O O . ILE A 1 306 ? 1.484 -2.320 -3.028 1.00 98.81 306 ILE A O 1
ATOM 2426 N N . VAL A 1 307 ? 0.706 -4.087 -4.166 1.00 98.69 307 VAL A N 1
ATOM 2427 C CA . VAL A 1 307 ? 0.097 -4.760 -3.008 1.00 98.69 307 VAL A CA 1
ATOM 2428 C C . VAL A 1 307 ? 1.001 -5.895 -2.549 1.00 98.69 307 VAL A C 1
ATOM 2430 O O . VAL A 1 307 ? 1.025 -6.958 -3.171 1.00 98.69 307 VAL A O 1
ATOM 2433 N N . SER A 1 308 ? 1.727 -5.659 -1.456 1.00 96.25 308 SER A N 1
ATOM 2434 C CA . SER A 1 308 ? 2.788 -6.549 -0.967 1.00 96.25 308 SER A CA 1
ATOM 2435 C C . SER A 1 308 ? 2.311 -7.575 0.063 1.00 96.25 308 SER A C 1
ATOM 2437 O O . SER A 1 308 ? 2.533 -8.768 -0.108 1.00 96.25 308 SER A O 1
ATOM 2439 N N . CYS A 1 309 ? 1.580 -7.142 1.096 1.00 95.38 309 CYS A N 1
ATOM 2440 C CA . CYS A 1 309 ? 1.077 -8.033 2.153 1.00 95.38 309 CYS A CA 1
ATOM 2441 C C . CYS A 1 309 ? -0.441 -8.187 2.070 1.00 95.38 309 CYS A C 1
ATOM 2443 O O . CYS A 1 309 ? -0.985 -9.248 1.769 1.00 95.38 309 CYS A O 1
ATOM 2445 N N . ARG A 1 310 ? -1.148 -7.094 2.343 1.00 96.31 310 ARG A N 1
ATOM 2446 C CA . ARG A 1 310 ? -2.605 -7.035 2.354 1.00 96.31 310 ARG A CA 1
ATOM 2447 C C . ARG A 1 310 ? -3.056 -5.594 2.182 1.00 96.31 310 ARG A C 1
ATOM 2449 O O . ARG A 1 310 ? -2.445 -4.680 2.734 1.00 96.31 310 ARG A O 1
ATOM 2456 N N . ALA A 1 311 ? -4.130 -5.412 1.432 1.00 98.19 311 ALA A N 1
ATOM 2457 C CA . ALA A 1 311 ? -4.887 -4.174 1.367 1.00 98.19 311 ALA A CA 1
ATOM 2458 C C . ALA A 1 311 ? -6.293 -4.472 1.895 1.00 98.19 311 ALA A C 1
ATOM 2460 O O . ALA A 1 311 ? -6.944 -5.408 1.426 1.00 98.19 311 ALA A O 1
ATOM 2461 N N . ILE A 1 312 ? -6.728 -3.731 2.916 1.00 98.25 312 ILE A N 1
ATOM 2462 C CA . ILE A 1 312 ? -8.003 -3.957 3.602 1.00 98.25 312 ILE A CA 1
ATOM 2463 C C . ILE A 1 312 ? -8.812 -2.659 3.635 1.00 98.25 312 ILE A C 1
ATOM 2465 O O . ILE A 1 312 ? -8.271 -1.581 3.877 1.00 98.25 312 ILE A O 1
ATOM 2469 N N . GLY A 1 313 ? -10.123 -2.753 3.400 1.00 97.62 313 GLY A N 1
ATOM 2470 C CA . GLY A 1 313 ? -11.046 -1.623 3.530 1.00 97.62 313 GLY A CA 1
ATOM 2471 C C . GLY A 1 313 ? -10.655 -0.456 2.621 1.00 97.62 313 GLY A C 1
ATOM 2472 O O . GLY A 1 313 ? -10.589 -0.620 1.402 1.00 97.62 313 GLY A O 1
ATOM 2473 N N . ILE A 1 314 ? -10.364 0.713 3.207 1.00 98.12 314 ILE A N 1
ATOM 2474 C CA . ILE A 1 314 ? -9.906 1.889 2.451 1.00 98.12 314 ILE A CA 1
ATOM 2475 C C . ILE A 1 314 ? -8.654 1.594 1.614 1.00 98.12 314 ILE A C 1
ATOM 2477 O O . ILE A 1 314 ? -8.594 2.015 0.463 1.00 98.12 314 ILE A O 1
ATOM 2481 N N . GLY A 1 315 ? -7.716 0.776 2.106 1.00 98.19 315 GLY A N 1
ATOM 2482 C CA . GLY A 1 315 ? -6.531 0.374 1.344 1.00 98.19 315 GLY A CA 1
ATOM 2483 C C . GLY A 1 315 ? -6.879 -0.301 0.013 1.00 98.19 315 GLY A C 1
ATOM 2484 O O . GLY A 1 315 ? -6.254 -0.022 -1.007 1.00 98.19 315 GLY A O 1
ATOM 2485 N N . SER A 1 316 ? -7.929 -1.126 -0.007 1.00 98.56 316 SER A N 1
ATOM 2486 C CA . SER A 1 316 ? -8.428 -1.780 -1.226 1.00 98.56 316 SER A CA 1
ATOM 2487 C C . SER A 1 316 ? -9.058 -0.790 -2.203 1.00 98.56 316 SER A C 1
ATOM 2489 O O . SER A 1 316 ? -8.861 -0.897 -3.415 1.00 98.56 316 SER A O 1
ATOM 2491 N N . TYR A 1 317 ? -9.774 0.213 -1.687 1.00 98.69 317 TYR A N 1
ATOM 2492 C CA . TYR A 1 317 ? -10.318 1.287 -2.514 1.00 98.69 317 TYR A CA 1
ATOM 2493 C C . TYR A 1 317 ? -9.221 2.168 -3.104 1.00 98.69 317 TYR A C 1
ATOM 2495 O O . TYR A 1 317 ? -9.297 2.475 -4.287 1.00 98.69 317 TYR A O 1
ATOM 2503 N N . LEU A 1 318 ? -8.184 2.533 -2.345 1.00 98.75 318 LEU A N 1
ATOM 2504 C CA . LEU A 1 318 ? -7.057 3.325 -2.858 1.00 98.75 318 LEU A CA 1
ATOM 2505 C C . LEU A 1 318 ? -6.356 2.620 -4.020 1.00 98.75 318 LEU A C 1
ATOM 2507 O O . LEU A 1 318 ? -6.075 3.249 -5.040 1.00 98.75 318 LEU A O 1
ATOM 2511 N N . VAL A 1 319 ? -6.142 1.308 -3.892 1.00 98.31 319 VAL A N 1
ATOM 2512 C CA . VAL A 1 319 ? -5.588 0.460 -4.955 1.00 98.31 319 VAL A CA 1
ATOM 2513 C C . VAL A 1 319 ? -6.481 0.506 -6.201 1.00 98.31 319 VAL A C 1
ATOM 2515 O O . VAL A 1 319 ? -5.997 0.761 -7.304 1.00 98.31 319 VAL A O 1
ATOM 2518 N N . ARG A 1 320 ? -7.804 0.353 -6.044 1.00 98.50 320 ARG A N 1
ATOM 2519 C CA . ARG A 1 320 ? -8.745 0.418 -7.174 1.00 98.50 320 ARG A CA 1
ATOM 2520 C C . ARG A 1 320 ? -8.831 1.814 -7.800 1.00 98.50 320 ARG A C 1
ATOM 2522 O O . ARG A 1 320 ? -8.853 1.924 -9.025 1.00 98.50 320 ARG A O 1
ATOM 2529 N N . LEU A 1 321 ? -8.890 2.865 -6.987 1.00 98.69 321 LEU A N 1
ATOM 2530 C CA . LEU A 1 321 ? -8.981 4.261 -7.423 1.00 98.69 321 LEU A CA 1
ATOM 2531 C C . LEU A 1 321 ? -7.691 4.720 -8.115 1.00 98.69 321 LEU A C 1
ATOM 2533 O O . LEU A 1 321 ? -7.764 5.504 -9.056 1.00 98.69 321 LEU A O 1
ATOM 2537 N N . GLY A 1 322 ? -6.535 4.182 -7.709 1.00 97.88 322 GLY A N 1
ATOM 2538 C CA . GLY A 1 322 ? -5.248 4.348 -8.392 1.00 97.88 322 GLY A CA 1
ATOM 2539 C C . GLY A 1 322 ? -5.125 3.566 -9.707 1.00 97.88 322 GLY A C 1
ATOM 2540 O O . GLY A 1 322 ? -4.204 3.814 -10.479 1.00 97.88 322 GLY A O 1
ATOM 2541 N N . GLN A 1 323 ? -6.070 2.665 -9.992 1.00 97.88 323 GLN A N 1
ATOM 2542 C CA . GLN A 1 323 ? -6.255 1.900 -11.233 1.00 97.88 323 GLN A CA 1
ATOM 2543 C C . GLN A 1 323 ? -5.146 0.907 -11.586 1.00 97.88 323 GLN A C 1
ATOM 2545 O O . GLN A 1 323 ? -5.461 -0.257 -11.791 1.00 97.88 323 GLN A O 1
ATOM 2550 N N . ARG A 1 324 ? -3.879 1.324 -11.684 1.00 98.69 324 ARG A N 1
ATOM 2551 C CA . ARG A 1 324 ? -2.773 0.456 -12.117 1.00 98.69 324 ARG A CA 1
ATOM 2552 C C . ARG A 1 324 ? -2.235 -0.319 -10.923 1.00 98.69 324 ARG A C 1
ATOM 2554 O O . ARG A 1 324 ? -1.622 0.270 -10.035 1.00 98.69 324 ARG A O 1
ATOM 2561 N N . VAL A 1 325 ? -2.459 -1.628 -10.908 1.00 98.88 325 VAL A N 1
ATOM 2562 C CA . VAL A 1 325 ? -2.201 -2.465 -9.730 1.00 98.88 325 VAL A CA 1
ATOM 2563 C C . VAL A 1 325 ? -1.258 -3.609 -10.064 1.00 98.88 325 VAL A C 1
ATOM 2565 O O . VAL A 1 325 ? -1.519 -4.387 -10.984 1.00 98.88 325 VAL A O 1
ATOM 2568 N N . ILE A 1 326 ? -0.199 -3.725 -9.271 1.00 98.88 326 ILE A N 1
ATOM 2569 C CA . ILE A 1 326 ? 0.706 -4.870 -9.235 1.00 98.88 326 ILE A CA 1
ATOM 2570 C C . ILE A 1 326 ? 0.448 -5.604 -7.919 1.00 98.88 326 ILE A C 1
ATOM 2572 O O . ILE A 1 326 ? 0.504 -4.993 -6.853 1.00 98.88 326 ILE A O 1
ATOM 2576 N N . GLN A 1 327 ? 0.138 -6.896 -7.975 1.00 98.75 327 GLN A N 1
ATOM 2577 C CA . GLN A 1 327 ? -0.163 -7.699 -6.788 1.00 98.75 327 GLN A CA 1
ATOM 2578 C C . GLN A 1 327 ? 0.875 -8.799 -6.608 1.00 98.75 327 GLN A C 1
ATOM 2580 O O . GLN A 1 327 ? 1.121 -9.576 -7.527 1.00 98.75 327 GLN A O 1
ATOM 2585 N N . ILE A 1 328 ? 1.454 -8.880 -5.414 1.00 98.38 328 ILE A N 1
ATOM 2586 C CA . ILE A 1 328 ? 2.386 -9.952 -5.074 1.00 98.38 328 ILE A CA 1
ATOM 2587 C C . ILE A 1 328 ? 1.619 -11.260 -4.813 1.00 98.38 328 ILE A C 1
ATOM 2589 O O . ILE A 1 328 ? 0.564 -11.228 -4.186 1.00 98.38 328 ILE A O 1
ATOM 2593 N N . ASP A 1 329 ? 2.119 -12.406 -5.288 1.00 94.38 329 ASP A N 1
ATOM 2594 C CA . ASP A 1 329 ? 1.376 -13.683 -5.366 1.00 94.38 329 ASP A CA 1
ATOM 2595 C C . ASP A 1 329 ? 0.696 -14.136 -4.054 1.00 94.38 329 ASP A C 1
ATOM 2597 O O . ASP A 1 329 ? -0.382 -14.730 -4.086 1.00 94.38 329 ASP A O 1
ATOM 2601 N N . ASN A 1 330 ? 1.282 -13.826 -2.892 1.00 88.88 330 ASN A N 1
ATOM 2602 C CA . ASN A 1 330 ? 0.738 -14.187 -1.575 1.00 88.88 330 ASN A CA 1
ATOM 2603 C C . ASN A 1 330 ? -0.053 -13.064 -0.883 1.00 88.88 330 ASN A C 1
ATOM 2605 O O . ASN A 1 330 ? -0.479 -13.229 0.265 1.00 88.88 330 ASN A O 1
ATOM 2609 N N . SER A 1 331 ? -0.264 -11.940 -1.564 1.00 97.56 331 SER A N 1
ATOM 2610 C CA . SER A 1 331 ? -0.987 -10.792 -1.036 1.00 97.56 331 SER A CA 1
ATOM 2611 C C . SER A 1 331 ? -2.464 -10.816 -1.418 1.00 97.56 331 SER A C 1
ATOM 2613 O O . SER A 1 331 ? -2.886 -11.491 -2.362 1.00 97.56 331 SER A O 1
ATOM 2615 N N . HIS A 1 332 ? -3.285 -10.067 -0.685 1.00 98.25 332 HIS A N 1
ATOM 2616 C CA . HIS A 1 332 ? -4.723 -10.004 -0.941 1.00 98.25 332 HIS A CA 1
ATOM 2617 C C . HIS A 1 332 ? -5.300 -8.598 -0.809 1.00 98.25 332 HIS A C 1
ATOM 2619 O O . HIS A 1 332 ? -4.913 -7.825 0.067 1.00 98.25 332 HIS A O 1
ATOM 2625 N N . ILE A 1 333 ? -6.279 -8.301 -1.663 1.00 98.69 333 ILE A N 1
ATOM 2626 C CA . ILE A 1 333 ? -7.045 -7.052 -1.681 1.00 98.69 333 ILE A CA 1
ATOM 2627 C C . ILE A 1 333 ? -8.475 -7.381 -1.248 1.00 98.69 333 ILE A C 1
ATOM 2629 O O . ILE A 1 333 ? -9.222 -7.997 -2.003 1.00 98.69 333 ILE A O 1
ATOM 2633 N N . ILE A 1 334 ? -8.866 -7.021 -0.027 1.00 98.56 334 ILE A N 1
ATOM 2634 C CA . ILE A 1 334 ? -10.167 -7.407 0.544 1.00 98.56 334 ILE A CA 1
ATOM 2635 C C . ILE A 1 334 ? -10.877 -6.228 1.209 1.00 98.56 334 ILE A C 1
ATOM 2637 O O . ILE A 1 334 ? -10.262 -5.246 1.609 1.00 98.56 334 ILE A O 1
ATOM 2641 N N . LEU A 1 335 ? -12.193 -6.322 1.371 1.00 98.12 335 LEU A N 1
ATOM 2642 C CA . LEU A 1 335 ? -12.953 -5.368 2.190 1.00 98.12 335 LEU A CA 1
ATOM 2643 C C . LEU A 1 335 ? -13.131 -5.872 3.623 1.00 98.12 335 LEU A C 1
ATOM 2645 O O . LEU A 1 335 ? -13.076 -5.095 4.571 1.00 98.12 335 LEU A O 1
ATOM 2649 N N . THR A 1 336 ? -13.314 -7.180 3.781 1.00 96.44 336 THR A N 1
ATOM 2650 C CA . THR A 1 336 ? -13.605 -7.821 5.062 1.00 96.44 336 THR A CA 1
ATOM 2651 C C . THR A 1 336 ? -12.860 -9.146 5.142 1.00 96.44 336 THR A C 1
ATOM 2653 O O . THR A 1 336 ? -12.831 -9.904 4.173 1.00 96.44 336 THR A O 1
ATOM 2656 N N . GLY A 1 337 ? -12.244 -9.418 6.295 1.00 96.38 337 GLY A N 1
ATOM 2657 C CA . GLY A 1 337 ? -11.523 -10.666 6.541 1.00 96.38 337 GLY A CA 1
ATOM 2658 C C . GLY A 1 337 ? -12.438 -11.890 6.514 1.00 96.38 337 GLY A C 1
ATOM 2659 O O . GLY A 1 337 ? -13.589 -11.835 6.953 1.00 96.38 337 GLY A O 1
ATOM 2660 N N . TYR A 1 338 ? -11.904 -13.020 6.052 1.00 96.94 338 TYR A N 1
ATOM 2661 C CA . TYR A 1 338 ? -12.658 -14.268 5.910 1.00 96.94 338 TYR A CA 1
ATOM 2662 C C . TYR A 1 338 ? -13.276 -14.753 7.235 1.00 96.94 338 TYR A C 1
ATOM 2664 O O . TYR A 1 338 ? -14.388 -15.275 7.251 1.00 96.94 338 TYR A O 1
ATOM 2672 N N . SER A 1 339 ? -12.586 -14.534 8.360 1.00 97.00 339 SER A N 1
ATOM 2673 C CA . SER A 1 339 ? -13.058 -14.902 9.698 1.00 97.00 339 SER A CA 1
ATOM 2674 C C . SER A 1 339 ? -14.309 -14.120 10.106 1.00 97.00 339 SER A C 1
ATOM 2676 O O . SER A 1 339 ? -15.244 -14.700 10.659 1.00 97.00 339 SER A O 1
ATOM 2678 N N . ALA A 1 340 ? -14.368 -12.827 9.782 1.00 95.94 340 ALA A N 1
ATOM 2679 C CA . ALA A 1 340 ? -15.539 -11.993 10.030 1.00 95.94 340 ALA A CA 1
ATOM 2680 C C . ALA A 1 340 ? -16.731 -12.427 9.161 1.00 95.94 340 ALA A C 1
ATOM 2682 O O . ALA A 1 340 ? -17.850 -12.511 9.664 1.00 95.94 340 ALA A O 1
ATOM 2683 N N . LEU A 1 341 ? -16.491 -12.793 7.896 1.00 97.00 341 LEU A N 1
ATOM 2684 C CA . LEU A 1 341 ? -17.534 -13.335 7.016 1.00 97.00 341 LEU A CA 1
ATOM 2685 C C . LEU A 1 341 ? -18.061 -14.687 7.507 1.00 97.00 341 LEU A C 1
ATOM 2687 O O . LEU A 1 341 ? -19.269 -14.893 7.551 1.00 97.00 341 LEU A O 1
ATOM 2691 N N . ASN A 1 342 ? -17.183 -15.592 7.940 1.00 97.88 342 ASN A N 1
ATOM 2692 C CA . ASN A 1 342 ? -17.600 -16.871 8.515 1.00 97.88 342 ASN A CA 1
ATOM 2693 C C . ASN A 1 342 ? -18.448 -16.678 9.782 1.00 97.88 342 ASN A C 1
ATOM 2695 O O . ASN A 1 342 ? -19.447 -17.373 9.959 1.00 97.88 342 ASN A O 1
ATOM 2699 N N . LYS A 1 343 ? -18.082 -15.714 10.643 1.00 97.50 343 LYS A N 1
ATOM 2700 C CA . LYS A 1 343 ? -18.865 -15.360 11.836 1.00 97.50 343 LYS A CA 1
ATOM 2701 C C . LYS A 1 343 ? -20.242 -14.806 11.462 1.00 97.50 343 LYS A C 1
ATOM 2703 O O . LYS A 1 343 ? -21.227 -15.222 12.059 1.00 97.50 343 LYS A O 1
ATOM 2708 N N . LEU A 1 344 ? -20.314 -13.934 10.453 1.00 96.56 344 LEU A N 1
ATOM 2709 C CA . LEU A 1 344 ? -21.578 -13.411 9.921 1.00 96.56 344 LEU A CA 1
ATOM 2710 C C . LEU A 1 344 ? -22.473 -14.529 9.364 1.00 96.56 344 LEU A C 1
ATOM 2712 O O . LEU A 1 344 ? -23.681 -14.515 9.568 1.00 96.56 344 LEU A O 1
ATOM 2716 N N . LEU A 1 345 ? -21.878 -15.506 8.677 1.00 96.44 345 LEU A N 1
ATOM 2717 C CA . LEU A 1 345 ? -22.592 -16.624 8.057 1.00 96.44 345 LEU A CA 1
ATOM 2718 C C . LEU A 1 345 ? -22.892 -17.778 9.029 1.00 96.44 345 LEU A C 1
ATOM 2720 O O . LEU A 1 345 ? -23.560 -18.734 8.639 1.00 96.44 345 LEU A O 1
ATOM 2724 N N . GLY A 1 346 ? -22.371 -17.732 10.259 1.00 96.75 346 GLY A N 1
ATOM 2725 C CA . GLY A 1 346 ? -22.527 -18.788 11.263 1.00 96.75 346 GLY A CA 1
ATOM 2726 C C . GLY A 1 346 ? -21.849 -20.119 10.908 1.00 96.75 346 GLY A C 1
ATOM 2727 O O . GLY A 1 346 ? -22.133 -21.134 11.538 1.00 96.75 346 GLY A O 1
ATOM 2728 N N . ARG A 1 347 ? -20.973 -20.150 9.893 1.00 95.56 347 ARG A N 1
ATOM 2729 C CA . ARG A 1 347 ? -20.273 -21.363 9.439 1.00 95.56 347 ARG A CA 1
ATOM 2730 C C . ARG A 1 347 ? -18.959 -21.036 8.732 1.00 95.56 347 ARG A C 1
ATOM 2732 O O . ARG A 1 347 ? -18.800 -19.960 8.160 1.00 95.56 347 ARG A O 1
ATOM 2739 N N . ALA A 1 348 ? -18.031 -21.990 8.726 1.00 96.81 348 ALA A N 1
ATOM 2740 C CA . ALA A 1 348 ? -16.745 -21.862 8.044 1.00 96.81 348 ALA A CA 1
ATOM 2741 C C . ALA A 1 348 ? -16.900 -22.048 6.522 1.00 96.81 348 ALA A C 1
ATOM 2743 O O . ALA A 1 348 ? -16.794 -23.161 6.014 1.00 96.81 348 ALA A O 1
ATOM 2744 N N . VAL A 1 349 ? -17.191 -20.961 5.802 1.00 97.12 349 VAL A N 1
ATOM 2745 C CA . VAL A 1 349 ? -17.300 -20.957 4.331 1.00 97.12 349 VAL A CA 1
ATOM 2746 C C . VAL A 1 349 ? -15.931 -20.783 3.681 1.00 97.12 349 VAL A C 1
ATOM 2748 O O . VAL A 1 349 ? -15.603 -21.483 2.727 1.00 97.12 349 VAL A O 1
ATOM 2751 N N . TYR A 1 350 ? -15.131 -19.862 4.211 1.00 97.38 350 TYR A N 1
ATOM 2752 C CA . TYR A 1 350 ? -13.808 -19.531 3.693 1.00 97.38 350 TYR A CA 1
ATOM 2753 C C . TYR A 1 350 ? -12.707 -20.029 4.632 1.00 97.38 350 TYR A C 1
ATOM 2755 O O . TYR A 1 350 ? -12.874 -20.030 5.852 1.00 97.38 350 TYR A O 1
ATOM 2763 N N . ALA A 1 351 ? -11.566 -20.408 4.065 1.00 96.81 351 ALA A N 1
ATOM 2764 C CA . ALA A 1 351 ? -10.377 -20.864 4.782 1.00 96.81 351 ALA A CA 1
ATOM 2765 C C . ALA A 1 351 ? -9.240 -19.828 4.780 1.00 96.81 351 ALA A C 1
ATOM 2767 O O . ALA A 1 351 ? -8.338 -19.906 5.611 1.00 96.81 351 ALA A O 1
ATOM 2768 N N . SER A 1 352 ? -9.248 -18.866 3.850 1.00 96.81 352 SER A N 1
ATOM 2769 C CA . SER A 1 352 ? -8.209 -17.835 3.767 1.00 96.81 352 SER A CA 1
ATOM 2770 C C . SER A 1 352 ? -8.703 -16.559 3.087 1.00 96.81 352 SER A C 1
ATOM 2772 O O . SER A 1 352 ? -9.644 -16.579 2.295 1.00 96.81 352 SER A O 1
ATOM 2774 N N . ASN A 1 353 ? -8.021 -15.437 3.341 1.00 97.50 353 ASN A N 1
ATOM 2775 C CA . ASN A 1 353 ? -8.301 -14.176 2.646 1.00 97.50 353 ASN A CA 1
ATOM 2776 C C . ASN A 1 353 ? -7.977 -14.236 1.144 1.00 97.50 353 ASN A C 1
ATOM 2778 O O . ASN A 1 353 ? -8.593 -13.513 0.362 1.00 97.50 353 ASN A O 1
ATOM 2782 N N . ASN A 1 354 ? -7.065 -15.116 0.714 1.00 96.25 354 ASN A N 1
ATOM 2783 C CA . ASN A 1 354 ? -6.748 -15.268 -0.707 1.00 96.25 354 ASN A CA 1
ATOM 2784 C C . ASN A 1 354 ? -7.962 -15.770 -1.504 1.00 96.25 354 ASN A C 1
ATOM 2786 O O . ASN A 1 354 ? -8.120 -15.380 -2.654 1.00 96.25 354 ASN A O 1
ATOM 2790 N N . GLN A 1 355 ? -8.875 -16.540 -0.898 1.00 97.00 355 GLN A N 1
ATOM 2791 C CA . GLN A 1 355 ? -10.137 -16.931 -1.549 1.00 97.00 355 GLN A CA 1
ATOM 2792 C C . GLN A 1 355 ? -11.067 -15.745 -1.852 1.00 97.00 355 GLN A C 1
ATOM 2794 O O . GLN A 1 355 ? -11.979 -15.884 -2.661 1.00 97.00 355 GLN A O 1
ATOM 2799 N N . LEU A 1 356 ? -10.849 -14.599 -1.204 1.00 97.50 356 LEU A N 1
ATOM 2800 C CA . LEU A 1 356 ? -11.649 -13.386 -1.369 1.00 97.50 356 LEU A CA 1
ATOM 2801 C C . LEU A 1 356 ? -10.951 -12.352 -2.254 1.00 97.50 356 LEU A C 1
ATOM 2803 O O . LEU A 1 356 ? -11.615 -11.634 -2.995 1.00 97.50 356 LEU A O 1
ATOM 2807 N N . GLY A 1 357 ? -9.622 -12.259 -2.157 1.00 98.12 357 GLY A N 1
ATOM 2808 C CA . GLY A 1 357 ? -8.869 -11.160 -2.758 1.00 98.12 357 GLY A CA 1
ATOM 2809 C C . GLY A 1 357 ? -7.457 -11.484 -3.216 1.00 98.12 357 GLY A C 1
ATOM 2810 O O . GLY A 1 357 ? -6.700 -10.557 -3.494 1.00 98.12 357 GLY A O 1
ATOM 2811 N N . GLY A 1 358 ? -7.082 -12.762 -3.274 1.00 98.19 358 GLY A N 1
ATOM 2812 C CA . GLY A 1 358 ? -5.795 -13.183 -3.827 1.00 98.19 358 GLY A CA 1
ATOM 2813 C C . GLY A 1 358 ? -5.711 -12.940 -5.337 1.00 98.19 358 GLY A C 1
ATOM 2814 O O . GLY A 1 358 ? -6.689 -12.534 -5.978 1.00 98.19 358 GLY A O 1
ATOM 2815 N N . THR A 1 359 ? -4.544 -13.203 -5.920 1.00 97.88 359 THR A N 1
ATOM 2816 C CA . THR A 1 359 ? -4.292 -13.002 -7.356 1.00 97.88 359 THR A CA 1
ATOM 2817 C C . THR A 1 359 ? -5.270 -13.782 -8.233 1.00 97.88 359 THR A C 1
ATOM 2819 O O . THR A 1 359 ? -5.763 -13.251 -9.223 1.00 97.88 359 THR A O 1
ATOM 2822 N N . GLN A 1 360 ? -5.678 -14.984 -7.820 1.00 97.38 360 GLN A N 1
ATOM 2823 C CA . GLN A 1 360 ? -6.678 -15.796 -8.520 1.00 97.38 360 GLN A CA 1
ATOM 2824 C C . GLN A 1 360 ? -8.069 -15.146 -8.610 1.00 97.38 360 GLN A C 1
ATOM 2826 O O . GLN A 1 360 ? -8.900 -15.589 -9.401 1.00 97.38 360 GLN A O 1
ATOM 2831 N N . ILE A 1 361 ? -8.339 -14.119 -7.801 1.00 98.44 361 ILE A N 1
ATOM 2832 C CA . ILE A 1 361 ? -9.565 -13.324 -7.876 1.00 98.44 361 ILE A CA 1
ATOM 2833 C C . ILE A 1 361 ? -9.282 -12.021 -8.622 1.00 98.44 361 ILE A C 1
ATOM 2835 O O . ILE A 1 361 ? -9.920 -11.732 -9.632 1.00 98.44 361 ILE A O 1
ATOM 2839 N N . MET A 1 362 ? -8.314 -11.245 -8.133 1.00 98.62 362 MET A N 1
ATOM 2840 C CA . MET A 1 362 ? -8.127 -9.853 -8.548 1.00 98.62 362 MET A CA 1
ATOM 2841 C C . MET A 1 362 ? -7.419 -9.708 -9.894 1.00 98.62 362 MET A C 1
ATOM 2843 O O . MET A 1 362 ? -7.694 -8.762 -10.626 1.00 98.62 362 MET A O 1
ATOM 2847 N N . TYR A 1 363 ? -6.536 -10.638 -10.265 1.00 98.44 363 TYR A N 1
ATOM 2848 C CA . TYR A 1 363 ? -5.942 -10.636 -11.604 1.00 98.44 363 TYR A CA 1
ATOM 2849 C C . TYR A 1 363 ? -6.972 -11.070 -12.649 1.00 98.44 363 TYR A C 1
ATOM 2851 O O . TYR A 1 363 ? -7.147 -10.421 -13.676 1.00 98.44 363 TYR A O 1
ATOM 2859 N N . ASN A 1 364 ? -7.741 -12.113 -12.331 1.00 98.25 364 ASN A N 1
ATOM 2860 C CA . ASN A 1 364 ? -8.755 -12.661 -13.231 1.00 98.25 364 ASN A CA 1
ATOM 2861 C C . ASN A 1 364 ? -9.956 -11.726 -13.450 1.00 98.25 364 ASN A C 1
ATOM 2863 O O . ASN A 1 364 ? -10.618 -11.829 -14.479 1.00 98.25 364 ASN A O 1
ATOM 2867 N N . ASN A 1 365 ? -10.247 -10.817 -12.512 1.00 97.81 365 ASN A N 1
ATOM 2868 C CA . ASN A 1 365 ? -11.325 -9.832 -12.650 1.00 97.81 365 ASN A CA 1
ATOM 2869 C C . ASN A 1 365 ? -10.857 -8.452 -13.167 1.00 97.81 365 ASN A C 1
ATOM 2871 O O . ASN A 1 365 ? -11.686 -7.556 -13.322 1.00 97.81 365 ASN A O 1
ATOM 2875 N N . GLY A 1 366 ? -9.555 -8.274 -13.429 1.00 97.94 366 GLY A N 1
ATOM 2876 C CA . GLY A 1 366 ? -8.981 -7.044 -13.983 1.00 97.94 366 GLY A CA 1
ATOM 2877 C C . GLY A 1 366 ? -8.722 -5.911 -12.981 1.00 97.94 366 GLY A C 1
ATOM 2878 O O . GLY A 1 366 ? -8.347 -4.816 -13.396 1.00 97.94 366 GLY A O 1
ATOM 2879 N N . VAL A 1 367 ? -8.896 -6.132 -11.671 1.00 98.50 367 VAL A N 1
ATOM 2880 C CA . VAL A 1 367 ? -8.443 -5.169 -10.649 1.00 98.50 367 VAL A CA 1
ATOM 2881 C C . VAL A 1 367 ? -6.914 -5.124 -10.624 1.00 98.50 367 VAL A C 1
ATOM 2883 O O . VAL A 1 367 ? -6.318 -4.049 -10.711 1.00 98.50 367 VAL A O 1
ATOM 2886 N N . THR A 1 368 ? -6.281 -6.292 -10.562 1.00 98.75 368 THR A N 1
ATOM 2887 C CA . THR A 1 368 ? -4.832 -6.463 -10.674 1.00 98.75 368 THR A CA 1
ATOM 2888 C C . THR A 1 368 ? -4.444 -6.538 -12.143 1.00 98.75 368 THR A C 1
ATOM 2890 O O . THR A 1 368 ? -4.982 -7.345 -12.893 1.00 98.75 368 THR A O 1
ATOM 2893 N N . HIS A 1 369 ? -3.483 -5.715 -12.555 1.00 98.75 369 HIS A N 1
ATOM 2894 C CA . HIS A 1 369 ? -3.009 -5.653 -13.940 1.00 98.75 369 HIS A CA 1
ATOM 2895 C C . HIS A 1 369 ? -1.793 -6.553 -14.175 1.00 98.75 369 HIS A C 1
ATOM 2897 O O . HIS A 1 369 ? -1.582 -7.036 -15.287 1.00 98.75 369 HIS A O 1
ATOM 2903 N N . LYS A 1 370 ? -0.992 -6.791 -13.133 1.00 98.50 370 LYS A N 1
ATOM 2904 C CA . LYS A 1 370 ? 0.172 -7.676 -13.179 1.00 98.50 370 LYS A CA 1
ATOM 2905 C C . LYS A 1 370 ? 0.391 -8.348 -11.829 1.00 98.50 370 LYS A C 1
ATOM 2907 O O . LYS A 1 370 ? 0.182 -7.728 -10.788 1.00 98.50 370 LYS A O 1
ATOM 2912 N N . THR A 1 371 ? 0.806 -9.608 -11.862 1.00 98.50 371 THR A N 1
ATOM 2913 C CA . THR A 1 371 ? 1.226 -10.356 -10.678 1.00 98.50 371 THR A CA 1
ATOM 2914 C C . THR A 1 371 ? 2.732 -10.542 -10.690 1.00 98.50 371 THR A C 1
ATOM 2916 O O . THR A 1 371 ? 3.326 -10.692 -11.760 1.00 98.50 371 THR A O 1
ATOM 2919 N N . GLU A 1 372 ? 3.332 -10.518 -9.507 1.00 98.12 372 GLU A N 1
ATOM 2920 C CA . GLU A 1 372 ? 4.762 -10.736 -9.311 1.00 98.12 372 GLU A CA 1
ATOM 2921 C C . GLU A 1 372 ? 4.999 -11.600 -8.073 1.00 98.12 372 GLU A C 1
ATOM 2923 O O . GLU A 1 372 ? 4.203 -11.601 -7.136 1.00 98.12 372 GLU A O 1
ATOM 2928 N N . SER A 1 373 ? 6.105 -12.336 -8.040 1.00 96.25 373 SER A 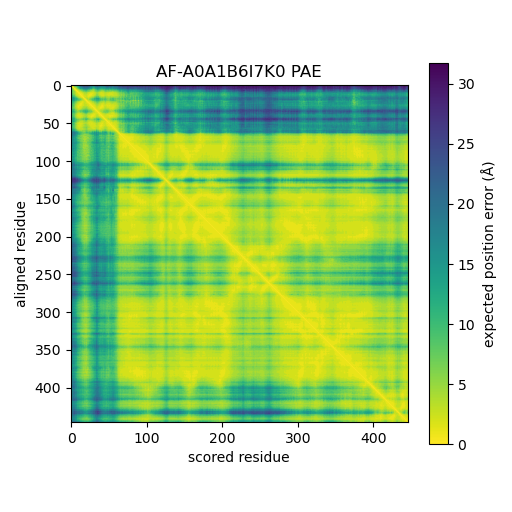N 1
ATOM 2929 C CA . SER A 1 373 ? 6.336 -13.289 -6.949 1.00 96.25 373 SER A CA 1
ATOM 2930 C C . SER A 1 373 ? 6.911 -12.646 -5.688 1.00 96.25 373 SER A C 1
ATOM 2932 O O . SER A 1 373 ? 6.741 -13.184 -4.594 1.00 96.25 373 SER A O 1
ATOM 2934 N N . ARG A 1 374 ? 7.601 -11.506 -5.813 1.00 95.06 374 ARG A N 1
ATOM 2935 C CA . ARG A 1 374 ? 8.241 -10.800 -4.692 1.00 95.06 374 ARG A CA 1
ATOM 2936 C C . ARG A 1 374 ? 8.094 -9.294 -4.841 1.00 95.06 374 ARG A C 1
ATOM 2938 O O . ARG A 1 374 ? 8.023 -8.778 -5.953 1.00 95.06 374 ARG A O 1
ATOM 2945 N N . ASP A 1 375 ? 8.178 -8.587 -3.718 1.00 96.56 375 ASP A N 1
ATOM 2946 C CA . ASP A 1 375 ? 8.132 -7.122 -3.675 1.00 96.56 375 ASP A CA 1
ATOM 2947 C C . ASP A 1 375 ? 9.137 -6.468 -4.639 1.00 96.56 375 ASP A C 1
ATOM 2949 O O . ASP A 1 375 ? 8.803 -5.502 -5.322 1.00 96.56 375 ASP A O 1
ATOM 2953 N N . LEU A 1 376 ? 10.355 -7.019 -4.735 1.00 96.00 376 LEU A N 1
ATOM 2954 C CA . LEU A 1 376 ? 11.416 -6.504 -5.609 1.00 96.00 376 LEU A CA 1
ATOM 2955 C C . LEU A 1 376 ? 11.046 -6.599 -7.095 1.00 96.00 376 LEU A C 1
ATOM 2957 O O . LEU A 1 376 ? 11.294 -5.664 -7.854 1.00 96.00 376 LEU A O 1
ATOM 2961 N N . ASP A 1 377 ? 10.395 -7.693 -7.492 1.00 97.25 377 ASP A N 1
ATOM 2962 C CA . ASP A 1 377 ? 9.905 -7.891 -8.859 1.00 97.25 377 ASP A CA 1
ATOM 2963 C C . ASP A 1 377 ? 8.712 -6.949 -9.148 1.00 97.25 377 ASP A C 1
ATOM 2965 O O . ASP A 1 377 ? 8.574 -6.413 -10.252 1.00 97.25 377 ASP A O 1
ATOM 2969 N N . GLY A 1 378 ? 7.904 -6.647 -8.123 1.00 98.19 378 GLY A N 1
ATOM 2970 C CA . GLY A 1 378 ? 6.858 -5.623 -8.179 1.00 98.19 378 GLY A CA 1
ATOM 2971 C C . GLY A 1 378 ? 7.405 -4.208 -8.395 1.00 98.19 378 GLY A C 1
ATOM 2972 O O . GLY A 1 378 ? 6.898 -3.474 -9.245 1.00 98.19 378 GLY A O 1
ATOM 2973 N N . VAL A 1 379 ? 8.475 -3.833 -7.683 1.00 98.44 379 VAL A N 1
ATOM 2974 C CA . VAL A 1 379 ? 9.175 -2.551 -7.889 1.00 98.44 379 VAL A CA 1
ATOM 2975 C C . VAL A 1 379 ? 9.784 -2.489 -9.290 1.00 98.44 379 VAL A C 1
ATOM 2977 O O . VAL A 1 379 ? 9.608 -1.487 -9.981 1.00 98.44 379 VAL A O 1
ATOM 2980 N N . TYR A 1 380 ? 10.433 -3.565 -9.748 1.00 98.44 380 TYR A N 1
ATOM 2981 C CA . TYR A 1 380 ? 10.962 -3.649 -11.112 1.00 98.44 380 TYR A CA 1
ATOM 2982 C C . TYR A 1 380 ? 9.868 -3.423 -12.160 1.00 98.44 380 TYR A C 1
ATOM 2984 O O . TYR A 1 380 ? 10.040 -2.614 -13.066 1.00 98.44 380 TYR A O 1
ATOM 2992 N N . THR A 1 381 ? 8.716 -4.075 -12.005 1.00 98.56 381 THR A N 1
ATOM 2993 C CA . THR A 1 381 ? 7.568 -3.915 -12.907 1.00 98.56 381 THR A CA 1
ATOM 2994 C C . THR A 1 381 ? 7.041 -2.485 -12.915 1.00 98.56 381 THR A C 1
ATOM 2996 O O . THR A 1 381 ? 6.790 -1.935 -13.986 1.00 98.56 381 THR A O 1
ATOM 2999 N N . ALA A 1 382 ? 6.904 -1.853 -11.746 1.00 98.56 382 ALA A N 1
ATOM 3000 C CA . ALA A 1 382 ? 6.479 -0.458 -11.662 1.00 98.56 382 ALA A CA 1
ATOM 3001 C C . ALA A 1 382 ? 7.464 0.475 -12.383 1.00 98.56 382 ALA A C 1
ATOM 3003 O O . ALA A 1 382 ? 7.044 1.355 -13.132 1.00 98.56 382 ALA A O 1
ATOM 3004 N N . MET A 1 383 ? 8.768 0.243 -12.214 1.00 98.12 383 MET A N 1
ATOM 3005 C CA . MET A 1 383 ? 9.819 0.988 -12.906 1.00 98.12 383 MET A CA 1
ATOM 3006 C C . MET A 1 383 ? 9.811 0.737 -14.419 1.00 98.12 383 MET A C 1
ATOM 3008 O O . MET A 1 383 ? 9.917 1.681 -15.200 1.00 98.12 383 MET A O 1
ATOM 3012 N N . LYS A 1 384 ? 9.594 -0.509 -14.853 1.00 97.44 384 LYS A N 1
ATOM 3013 C CA . LYS A 1 384 ? 9.443 -0.853 -16.271 1.00 97.44 384 LYS A CA 1
ATOM 3014 C C . LYS A 1 384 ? 8.217 -0.169 -16.873 1.00 97.44 384 LYS A C 1
ATOM 3016 O O . LYS A 1 384 ? 8.327 0.403 -17.949 1.00 97.44 384 LYS A O 1
ATOM 3021 N N . TRP A 1 385 ? 7.077 -0.123 -16.181 1.00 98.31 385 TRP A N 1
ATOM 3022 C CA . TRP A 1 385 ? 5.915 0.656 -16.630 1.00 98.31 385 TRP A CA 1
ATOM 3023 C C . TRP A 1 385 ? 6.228 2.145 -16.740 1.00 98.31 385 TRP A C 1
ATOM 3025 O O . TRP A 1 385 ? 5.858 2.773 -17.730 1.00 98.31 385 TRP A O 1
ATOM 3035 N N . LEU A 1 386 ? 6.933 2.705 -15.753 1.00 98.00 386 LEU A N 1
ATOM 3036 C CA . LEU A 1 386 ? 7.356 4.100 -15.794 1.00 98.00 386 LEU A CA 1
ATOM 3037 C C . LEU A 1 386 ? 8.275 4.399 -16.983 1.00 98.00 386 LEU A C 1
ATOM 3039 O O . LEU A 1 386 ? 8.196 5.511 -17.500 1.00 98.00 386 LEU A O 1
ATOM 3043 N N . SER A 1 387 ? 9.068 3.441 -17.469 1.00 97.06 387 SER A N 1
ATOM 3044 C CA . SER A 1 387 ? 9.949 3.656 -18.630 1.00 97.06 387 SER A CA 1
ATOM 3045 C C . SER A 1 387 ? 9.209 4.045 -19.920 1.00 97.06 387 SER A C 1
ATOM 3047 O O . SER A 1 387 ? 9.798 4.690 -20.780 1.00 97.06 387 SER A O 1
ATOM 3049 N N . TYR A 1 388 ? 7.903 3.760 -20.019 1.00 96.69 388 TYR A N 1
ATOM 3050 C CA . TYR A 1 388 ? 7.036 4.183 -21.133 1.00 96.69 388 TYR A CA 1
ATOM 3051 C C . TYR A 1 388 ? 6.229 5.457 -20.829 1.00 96.69 388 TYR A C 1
ATOM 3053 O O . TYR A 1 388 ? 5.409 5.895 -21.636 1.00 96.69 388 TYR A O 1
ATOM 3061 N N . ILE A 1 389 ? 6.403 6.041 -19.642 1.00 97.12 389 ILE A N 1
ATOM 3062 C CA . ILE A 1 389 ? 5.578 7.128 -19.109 1.00 97.12 389 ILE A CA 1
ATOM 3063 C C . ILE A 1 389 ? 6.424 8.400 -18.970 1.00 97.12 389 ILE A C 1
ATOM 3065 O O . ILE A 1 389 ? 7.502 8.337 -18.368 1.00 97.12 389 ILE A O 1
ATOM 3069 N N . PRO A 1 390 ? 5.923 9.566 -19.431 1.00 97.56 390 PRO A N 1
ATOM 3070 C CA . PRO A 1 390 ? 6.575 10.854 -19.219 1.00 97.56 390 PRO A CA 1
ATOM 3071 C C . PRO A 1 390 ? 6.975 11.095 -17.758 1.00 97.56 390 PRO A C 1
ATOM 3073 O O . PRO A 1 390 ? 6.253 10.708 -16.835 1.00 97.56 390 PRO A O 1
ATOM 3076 N N . LYS A 1 391 ? 8.107 11.767 -17.525 1.00 96.69 391 LYS A N 1
ATOM 3077 C CA . LYS A 1 391 ? 8.536 12.120 -16.157 1.00 96.69 391 LYS A CA 1
ATOM 3078 C C . LYS A 1 391 ? 7.536 13.022 -15.420 1.00 96.69 391 LYS A C 1
ATOM 3080 O O . LYS A 1 391 ? 7.418 12.925 -14.205 1.00 96.69 391 LYS A O 1
ATOM 3085 N N . ASP A 1 392 ? 6.785 13.836 -16.156 1.00 96.44 392 ASP A N 1
ATOM 3086 C CA . ASP A 1 392 ? 5.696 14.671 -15.658 1.00 96.44 392 ASP A CA 1
ATOM 3087 C C . ASP A 1 392 ? 4.640 14.890 -16.758 1.00 96.44 392 ASP A C 1
ATOM 3089 O O . ASP A 1 392 ? 4.849 14.536 -17.919 1.00 96.44 392 ASP A O 1
ATOM 3093 N N . LYS A 1 393 ? 3.492 15.480 -16.408 1.00 93.38 393 LYS A N 1
ATOM 3094 C CA . LYS A 1 393 ? 2.379 15.723 -17.350 1.00 93.38 393 LYS A CA 1
ATOM 3095 C C . LYS A 1 393 ? 2.733 16.645 -18.530 1.00 93.38 393 LYS A C 1
ATOM 3097 O O . LYS A 1 393 ? 2.034 16.618 -19.540 1.00 93.38 393 LYS A O 1
ATOM 3102 N N . MET A 1 394 ? 3.745 17.495 -18.380 1.00 93.25 394 MET A N 1
ATOM 3103 C CA . MET A 1 394 ? 4.127 18.500 -19.378 1.00 93.25 394 MET A CA 1
ATOM 3104 C C . MET A 1 394 ? 5.234 17.998 -20.311 1.00 93.25 394 MET A C 1
ATOM 3106 O O . MET A 1 394 ? 5.463 18.583 -21.369 1.00 93.25 394 MET A O 1
ATOM 3110 N N . SER A 1 395 ? 5.911 16.921 -19.924 1.00 95.81 395 SER A N 1
ATOM 3111 C CA . SER A 1 395 ? 6.991 16.303 -20.672 1.00 95.81 395 SER A CA 1
ATOM 3112 C C . SER A 1 395 ? 6.470 15.429 -21.820 1.00 95.81 395 SER A C 1
ATOM 3114 O O . SER A 1 395 ? 5.407 14.811 -21.709 1.00 95.81 395 SER A O 1
ATOM 3116 N N . PRO A 1 396 ? 7.223 15.325 -22.931 1.00 95.88 396 PRO A N 1
ATOM 3117 C CA . PRO A 1 396 ? 6.916 14.375 -23.991 1.00 95.88 396 PRO A CA 1
ATOM 3118 C C . PRO A 1 396 ? 7.101 12.929 -23.511 1.00 95.88 396 PRO A C 1
ATOM 3120 O O . PRO A 1 396 ? 7.758 12.664 -22.498 1.00 95.88 396 PRO A O 1
ATOM 3123 N N . ILE A 1 397 ? 6.545 11.986 -24.276 1.00 95.69 397 ILE A N 1
ATOM 3124 C CA . ILE A 1 397 ? 6.794 10.556 -24.072 1.00 95.69 397 ILE A CA 1
ATOM 3125 C C . ILE A 1 397 ? 8.302 10.251 -24.125 1.00 95.69 397 ILE A C 1
ATOM 3127 O O . ILE A 1 397 ? 9.010 10.846 -24.942 1.00 95.69 397 ILE A O 1
ATOM 3131 N N . PRO A 1 398 ? 8.806 9.350 -23.264 1.00 94.88 398 PRO A N 1
ATOM 3132 C CA . PRO A 1 398 ? 10.211 8.961 -23.268 1.00 94.88 398 PRO A CA 1
ATOM 3133 C C . PRO A 1 398 ? 10.519 8.134 -24.519 1.00 94.88 398 PRO A C 1
ATOM 3135 O O . PRO A 1 398 ? 10.229 6.942 -24.582 1.00 94.88 398 PRO A O 1
ATOM 3138 N N . VAL A 1 399 ? 11.091 8.774 -25.538 1.00 92.06 399 VAL A N 1
ATOM 3139 C CA . VAL A 1 399 ? 11.548 8.085 -26.749 1.00 92.06 399 VAL A CA 1
ATOM 3140 C C . VAL A 1 399 ? 13.007 7.701 -26.561 1.00 92.06 399 VAL A C 1
ATOM 3142 O O . VAL A 1 399 ? 13.873 8.568 -26.442 1.00 92.06 399 VAL A O 1
ATOM 3145 N N . THR A 1 400 ? 13.282 6.401 -26.552 1.00 88.44 400 THR A N 1
ATOM 3146 C CA . THR A 1 400 ? 14.645 5.867 -26.575 1.00 88.44 400 THR A CA 1
ATOM 3147 C C . THR A 1 400 ? 14.994 5.409 -27.986 1.00 88.44 400 THR A C 1
ATOM 3149 O O . THR A 1 400 ? 14.117 5.114 -28.799 1.00 88.44 400 THR A O 1
ATOM 3152 N N . LYS A 1 401 ? 16.289 5.384 -28.312 1.00 87.38 401 LYS A N 1
ATOM 3153 C CA . LYS A 1 401 ? 16.740 4.846 -29.594 1.00 87.38 401 LYS A CA 1
ATOM 3154 C C . LYS A 1 401 ? 16.449 3.335 -29.620 1.00 87.38 401 LYS A C 1
ATOM 3156 O O . LYS A 1 401 ? 16.940 2.627 -28.725 1.00 87.38 401 LYS A O 1
ATOM 3161 N N . PRO A 1 402 ? 15.674 2.845 -30.604 1.00 87.62 402 PRO A N 1
ATOM 3162 C CA . PRO A 1 402 ? 15.341 1.435 -30.680 1.00 87.62 402 PRO A CA 1
ATOM 3163 C C . PRO A 1 402 ? 16.589 0.629 -31.051 1.00 87.62 402 PRO A C 1
ATOM 3165 O O . PRO A 1 402 ? 17.426 1.072 -31.842 1.00 87.62 402 PRO A O 1
ATOM 3168 N N . VAL A 1 403 ? 16.721 -0.550 -30.443 1.00 89.50 403 VAL A N 1
ATOM 3169 C CA . VAL A 1 403 ? 17.723 -1.554 -30.845 1.00 89.50 403 VAL A CA 1
ATOM 3170 C C . VAL A 1 403 ? 17.246 -2.287 -32.096 1.00 89.50 403 VAL A C 1
ATOM 3172 O O . VAL A 1 403 ? 18.054 -2.686 -32.932 1.00 89.50 403 VAL A O 1
ATOM 3175 N N . ASP A 1 404 ? 15.928 -2.431 -32.220 1.00 91.06 404 ASP A N 1
ATOM 3176 C CA . ASP A 1 404 ? 15.263 -3.091 -33.327 1.00 91.06 404 ASP A CA 1
ATOM 3177 C C . ASP A 1 404 ? 14.990 -2.087 -34.472 1.00 91.06 404 ASP A C 1
ATOM 3179 O O . ASP A 1 404 ? 14.300 -1.090 -34.248 1.00 91.06 404 ASP A O 1
ATOM 3183 N N . PRO A 1 405 ? 15.556 -2.262 -35.682 1.00 91.38 405 PRO A N 1
ATOM 3184 C CA . PRO A 1 405 ? 15.409 -1.283 -36.758 1.00 91.38 405 PRO A CA 1
ATOM 3185 C C . PRO A 1 405 ? 13.970 -1.183 -37.275 1.00 91.38 405 PRO A C 1
ATOM 3187 O O . PRO A 1 405 ? 13.346 -2.190 -37.593 1.00 91.38 405 PRO A O 1
ATOM 3190 N N . VAL A 1 406 ? 13.461 0.038 -37.450 1.00 92.56 406 VAL A N 1
ATOM 3191 C CA . VAL A 1 406 ? 12.092 0.282 -37.953 1.00 92.56 406 VAL A CA 1
ATOM 3192 C C . VAL A 1 406 ? 11.870 -0.202 -39.393 1.00 92.56 406 VAL A C 1
ATOM 3194 O O . VAL A 1 406 ? 10.741 -0.459 -39.799 1.00 92.56 406 VAL A O 1
ATOM 3197 N N . ASP A 1 407 ? 12.938 -0.314 -40.180 1.00 94.25 407 ASP A N 1
ATOM 3198 C CA . ASP A 1 407 ? 12.932 -0.740 -41.579 1.00 94.25 407 ASP A CA 1
ATOM 3199 C C . ASP A 1 407 ? 13.041 -2.263 -41.757 1.00 94.25 407 ASP A C 1
ATOM 3201 O O . ASP A 1 407 ? 13.046 -2.745 -42.893 1.00 94.25 407 ASP A O 1
ATOM 3205 N N . ARG A 1 408 ? 13.095 -3.040 -40.664 1.00 94.69 408 ARG A N 1
ATOM 3206 C CA . ARG A 1 408 ? 13.110 -4.504 -40.756 1.00 94.69 408 ARG A CA 1
ATOM 3207 C C . ARG A 1 408 ? 11.763 -5.066 -41.213 1.00 94.69 408 ARG A C 1
ATOM 3209 O O . ARG A 1 408 ? 10.696 -4.541 -40.902 1.00 94.69 408 ARG A O 1
ATOM 3216 N N . GLU A 1 409 ? 11.803 -6.233 -41.846 1.00 95.00 409 GLU A N 1
ATOM 3217 C CA . GLU A 1 409 ? 10.590 -6.994 -42.141 1.00 95.00 409 GLU A CA 1
ATOM 3218 C C . GLU A 1 409 ? 10.013 -7.673 -40.882 1.00 95.00 409 GLU A C 1
ATOM 3220 O O . GLU A 1 409 ? 10.727 -8.037 -39.935 1.00 95.00 409 GLU A O 1
ATOM 3225 N N . VAL A 1 410 ? 8.690 -7.861 -40.874 1.00 96.12 410 VAL A N 1
ATOM 3226 C CA . VAL A 1 410 ? 7.982 -8.663 -39.867 1.00 96.12 410 VAL A CA 1
ATOM 3227 C C . VAL A 1 410 ? 7.968 -10.118 -40.333 1.00 96.12 410 VAL A C 1
ATOM 3229 O O . VAL A 1 410 ? 7.358 -10.442 -41.350 1.00 96.12 410 VAL A O 1
ATOM 3232 N N . GLY A 1 411 ? 8.647 -10.993 -39.593 1.00 93.38 411 GLY A N 1
ATOM 3233 C CA . GLY A 1 411 ? 8.806 -12.402 -39.950 1.00 93.38 411 GLY A CA 1
ATOM 3234 C C . GLY A 1 411 ? 7.573 -13.256 -39.654 1.00 93.38 411 GLY A C 1
ATOM 3235 O O . GLY A 1 411 ? 7.289 -14.200 -40.390 1.00 93.38 411 GLY A O 1
ATOM 3236 N N . PHE A 1 412 ? 6.821 -12.942 -38.596 1.00 94.88 412 PHE A N 1
ATOM 3237 C CA . PHE A 1 412 ? 5.588 -13.660 -38.286 1.00 94.88 412 PHE A CA 1
ATOM 3238 C C . PHE A 1 412 ? 4.436 -13.191 -39.181 1.00 94.88 412 PHE A C 1
ATOM 3240 O O . PHE A 1 412 ? 4.014 -12.037 -39.125 1.00 94.88 412 PHE A O 1
ATOM 3247 N N . ILE A 1 413 ? 3.854 -14.118 -39.944 1.00 92.88 413 ILE A N 1
ATOM 3248 C CA . ILE A 1 413 ? 2.698 -13.848 -40.803 1.00 92.88 413 ILE A CA 1
ATOM 3249 C C . ILE A 1 413 ? 1.450 -14.512 -40.199 1.00 92.88 413 ILE A C 1
ATOM 3251 O O . ILE A 1 413 ? 1.399 -15.743 -40.099 1.00 92.88 413 ILE A O 1
ATOM 3255 N N . PRO A 1 414 ? 0.424 -13.731 -39.810 1.00 93.69 414 PRO A N 1
ATOM 3256 C CA . PRO A 1 414 ? -0.864 -14.252 -39.369 1.00 93.69 414 PRO A CA 1
ATOM 3257 C C . PRO A 1 414 ? -1.494 -15.235 -40.354 1.00 93.69 414 PRO A C 1
ATOM 3259 O O . PRO A 1 414 ? -1.459 -15.049 -41.570 1.00 93.69 414 PRO A O 1
ATOM 3262 N N . THR A 1 415 ? -2.150 -16.258 -39.816 1.00 91.56 415 THR A N 1
ATOM 3263 C CA . THR A 1 415 ? -2.905 -17.237 -40.606 1.00 91.56 415 THR A CA 1
ATOM 3264 C C . THR A 1 415 ? -4.396 -17.125 -40.304 1.00 91.56 415 THR A C 1
ATOM 3266 O O . THR A 1 415 ? -4.803 -16.491 -39.333 1.00 91.56 415 THR A O 1
ATOM 3269 N N . LYS A 1 416 ? -5.239 -17.750 -41.137 1.00 94.31 416 LYS A N 1
ATOM 3270 C CA . LYS A 1 416 ? -6.689 -17.828 -40.878 1.00 94.31 416 LYS A CA 1
ATOM 3271 C C . LYS A 1 416 ? -7.023 -18.673 -39.644 1.00 94.31 416 LYS A C 1
ATOM 3273 O O . LYS A 1 416 ? -8.103 -18.531 -39.080 1.00 94.31 416 LYS A O 1
ATOM 3278 N N . THR A 1 417 ? -6.132 -19.584 -39.263 1.00 95.00 417 THR A N 1
ATOM 3279 C CA . THR A 1 417 ? -6.268 -20.391 -38.051 1.00 95.00 417 THR A CA 1
ATOM 3280 C C . THR A 1 417 ? -5.935 -19.562 -36.815 1.00 95.00 417 THR A C 1
ATOM 3282 O O . THR A 1 417 ? -5.044 -18.719 -36.895 1.00 95.00 417 THR A O 1
ATOM 3285 N N . PRO A 1 418 ? -6.591 -19.808 -35.667 1.00 95.69 418 PRO A N 1
ATOM 3286 C CA . PRO A 1 418 ? -6.243 -19.138 -34.420 1.00 95.69 418 PRO A CA 1
ATOM 3287 C C . PRO A 1 418 ? -4.752 -19.274 -34.088 1.00 95.69 418 PRO A C 1
ATOM 3289 O O . PRO A 1 418 ? -4.174 -20.354 -34.209 1.00 95.69 418 PRO A O 1
ATOM 3292 N N . TYR A 1 419 ? -4.148 -18.174 -33.651 1.00 93.69 419 TYR A N 1
ATOM 3293 C CA . TYR A 1 419 ? -2.759 -18.090 -33.208 1.00 93.69 419 TYR A CA 1
ATOM 3294 C C . TYR A 1 419 ? -2.674 -17.197 -31.963 1.00 93.69 419 TYR A C 1
ATOM 3296 O O . TYR A 1 419 ? -3.594 -16.421 -31.698 1.00 93.69 419 TYR A O 1
ATOM 3304 N N . ASP A 1 420 ? -1.588 -17.294 -31.188 1.00 95.00 420 ASP A N 1
ATOM 3305 C CA . ASP A 1 420 ? -1.356 -16.351 -30.087 1.00 95.00 420 ASP A CA 1
ATOM 3306 C C . ASP A 1 420 ? -1.028 -14.966 -30.681 1.00 95.00 420 ASP A C 1
ATOM 3308 O O . ASP A 1 420 ? 0.002 -14.835 -31.354 1.00 95.00 420 ASP A O 1
ATOM 3312 N N . PRO A 1 421 ? -1.851 -13.921 -30.457 1.00 96.06 421 PRO A N 1
ATOM 3313 C CA . PRO A 1 421 ? -1.601 -12.591 -31.009 1.00 96.06 421 PRO A CA 1
ATOM 3314 C C . PRO A 1 421 ? -0.244 -12.017 -30.586 1.00 96.06 421 PRO A C 1
ATOM 3316 O O . PRO A 1 421 ? 0.319 -11.205 -31.318 1.00 96.06 421 PRO A O 1
ATOM 3319 N N . ARG A 1 422 ? 0.334 -12.476 -29.466 1.00 95.75 422 ARG A N 1
ATOM 3320 C CA . ARG A 1 422 ? 1.685 -12.088 -29.037 1.00 95.75 422 ARG A CA 1
ATOM 3321 C C . ARG A 1 422 ? 2.748 -12.453 -30.067 1.00 95.75 422 ARG A C 1
ATOM 3323 O O . ARG A 1 422 ? 3.701 -11.702 -30.205 1.00 95.75 422 ARG A O 1
ATOM 3330 N N . CYS A 1 423 ? 2.572 -13.532 -30.834 1.00 94.88 423 CYS A N 1
ATOM 3331 C CA . CYS A 1 423 ? 3.513 -13.898 -31.894 1.00 94.88 423 CYS A CA 1
ATOM 3332 C C . CYS A 1 423 ? 3.559 -12.847 -33.008 1.00 94.88 423 CYS A C 1
ATOM 3334 O O . CYS A 1 423 ? 4.629 -12.530 -33.510 1.00 94.88 423 CYS A O 1
ATOM 3336 N N . MET A 1 424 ? 2.409 -12.270 -33.361 1.00 95.00 424 MET A N 1
ATOM 3337 C CA . MET A 1 424 ? 2.343 -11.180 -34.337 1.00 95.00 424 MET A CA 1
ATOM 3338 C C . MET A 1 424 ? 2.917 -9.881 -33.775 1.00 95.00 424 MET A C 1
ATOM 3340 O O . MET A 1 424 ? 3.506 -9.112 -34.521 1.00 95.00 424 MET A O 1
ATOM 3344 N N . LEU A 1 425 ? 2.742 -9.625 -32.478 1.00 96.25 425 LEU A N 1
ATOM 3345 C CA . LEU A 1 425 ? 3.189 -8.386 -31.847 1.00 96.25 425 LEU A CA 1
ATOM 3346 C C . LEU A 1 425 ? 4.684 -8.405 -31.507 1.00 96.25 425 LEU A C 1
ATOM 3348 O O . LEU A 1 425 ? 5.405 -7.533 -31.964 1.00 96.25 425 LEU A O 1
ATOM 3352 N N . ALA A 1 426 ? 5.155 -9.398 -30.756 1.00 95.31 426 ALA A N 1
ATOM 3353 C CA . ALA A 1 426 ? 6.521 -9.468 -30.226 1.00 95.31 426 ALA A CA 1
ATOM 3354 C C . ALA A 1 426 ? 7.434 -10.451 -30.983 1.00 95.31 426 ALA A C 1
ATOM 3356 O O . ALA A 1 426 ? 8.652 -10.442 -30.802 1.00 95.31 426 ALA A O 1
ATOM 3357 N N . GLY A 1 427 ? 6.857 -11.303 -31.834 1.00 94.81 427 GLY A N 1
ATOM 3358 C CA . GLY A 1 427 ? 7.565 -12.393 -32.496 1.00 94.81 427 GLY A CA 1
ATOM 3359 C C . GLY A 1 427 ? 7.486 -13.706 -31.721 1.00 94.81 427 GLY A C 1
ATOM 3360 O O . GLY A 1 427 ? 6.822 -13.813 -30.685 1.00 94.81 427 GLY A O 1
ATOM 3361 N N . ARG A 1 428 ? 8.144 -14.740 -32.242 1.00 93.69 428 ARG A N 1
ATOM 3362 C CA . ARG A 1 428 ? 8.268 -16.048 -31.583 1.00 93.69 428 ARG A CA 1
ATOM 3363 C C . ARG A 1 428 ? 9.529 -16.781 -32.025 1.00 93.69 428 ARG A C 1
ATOM 3365 O O . ARG A 1 428 ? 10.083 -16.512 -33.088 1.00 93.69 428 ARG A O 1
ATOM 3372 N N . GLN A 1 429 ? 9.921 -17.797 -31.261 1.00 93.44 429 GLN A N 1
ATOM 3373 C CA . GLN A 1 429 ? 10.922 -18.754 -31.724 1.00 93.44 429 GLN A CA 1
ATOM 3374 C C . GLN A 1 429 ? 10.376 -19.529 -32.934 1.00 93.44 429 GLN A C 1
ATOM 3376 O O . GLN A 1 429 ? 9.257 -20.045 -32.872 1.00 93.44 429 GLN A O 1
ATOM 3381 N N . ASN A 1 430 ? 11.153 -19.629 -34.018 1.00 89.25 430 ASN A N 1
ATOM 3382 C CA . ASN A 1 430 ? 10.744 -20.367 -35.212 1.00 89.25 430 ASN A CA 1
ATOM 3383 C C . ASN A 1 430 ? 10.529 -21.860 -34.865 1.00 89.25 430 ASN A C 1
ATOM 3385 O O . ASN A 1 430 ? 11.472 -22.518 -34.412 1.00 89.25 430 ASN A O 1
ATOM 3389 N N . PRO A 1 431 ? 9.328 -22.427 -35.100 1.00 87.50 431 PRO A N 1
ATOM 3390 C CA . PRO A 1 431 ? 9.040 -23.829 -34.782 1.00 87.50 431 PRO A CA 1
ATOM 3391 C C . PRO A 1 431 ? 9.866 -24.842 -35.587 1.00 87.50 431 PRO A C 1
ATOM 3393 O O . PRO A 1 431 ? 10.107 -25.949 -35.115 1.00 87.50 431 PRO A O 1
ATOM 3396 N N . SER A 1 432 ? 10.282 -24.478 -36.804 1.00 87.94 432 SER A N 1
ATOM 3397 C CA . SER A 1 432 ? 11.056 -25.343 -37.708 1.00 87.94 432 SER A CA 1
ATOM 3398 C C . SER A 1 432 ? 12.565 -25.217 -37.494 1.00 87.94 432 SER A C 1
ATOM 3400 O O . SER A 1 432 ? 13.315 -26.121 -37.851 1.00 87.94 432 SER A O 1
ATOM 3402 N N . ASN A 1 433 ? 13.020 -24.100 -36.920 1.00 88.62 433 ASN A N 1
ATOM 3403 C CA . ASN A 1 433 ? 14.424 -23.859 -36.616 1.00 88.62 433 ASN A CA 1
ATOM 3404 C C . ASN A 1 433 ? 14.571 -23.080 -35.303 1.00 88.62 433 ASN A C 1
ATOM 3406 O O . ASN A 1 433 ? 14.555 -21.852 -35.285 1.00 88.62 433 ASN A O 1
ATOM 3410 N N . THR A 1 434 ? 14.818 -23.788 -34.204 1.00 86.94 434 THR A N 1
ATOM 3411 C CA . THR A 1 434 ? 14.956 -23.195 -32.864 1.00 86.94 434 THR A CA 1
ATOM 3412 C C . THR A 1 434 ? 16.143 -22.240 -32.706 1.00 86.94 434 THR A C 1
ATOM 3414 O O . THR A 1 434 ? 16.272 -21.628 -31.655 1.00 86.94 434 THR A O 1
ATOM 3417 N N . SER A 1 435 ? 17.019 -22.102 -33.706 1.00 88.19 435 SER A N 1
ATOM 3418 C CA . SER A 1 435 ? 18.080 -21.083 -33.710 1.00 88.19 435 SER A CA 1
ATOM 3419 C C . SER A 1 435 ? 17.637 -19.736 -34.296 1.00 88.19 435 SER A C 1
ATOM 3421 O O . SER A 1 435 ? 18.345 -18.746 -34.148 1.00 88.19 435 SER A O 1
ATOM 3423 N N . GLN A 1 436 ? 16.467 -19.677 -34.940 1.00 90.44 436 GLN A N 1
ATOM 3424 C CA . GLN A 1 436 ? 15.969 -18.488 -35.628 1.00 90.44 436 GLN A CA 1
ATOM 3425 C C . GLN A 1 436 ? 14.769 -17.871 -34.903 1.00 90.44 436 GLN A C 1
ATOM 3427 O O . GLN A 1 436 ? 13.823 -18.570 -34.535 1.00 90.44 436 GLN A O 1
ATOM 3432 N N . TRP A 1 437 ? 14.789 -16.550 -34.743 1.00 92.00 437 TRP A N 1
ATOM 3433 C CA . TRP A 1 437 ? 13.661 -15.766 -34.244 1.00 92.00 437 TRP A CA 1
ATOM 3434 C C . TRP A 1 437 ? 12.789 -15.276 -35.409 1.00 92.00 437 TRP A C 1
ATOM 3436 O O . TRP A 1 437 ? 13.306 -14.710 -36.372 1.00 92.00 437 TRP A O 1
ATOM 3446 N N . GLU A 1 438 ? 11.475 -15.491 -35.334 1.00 94.38 438 GLU A N 1
ATOM 3447 C CA . GLU A 1 438 ? 10.492 -14.865 -36.226 1.00 94.38 438 GLU A CA 1
ATOM 3448 C C . GLU A 1 438 ? 10.067 -13.536 -35.600 1.00 94.38 438 GLU A C 1
ATOM 3450 O O . GLU A 1 438 ? 9.415 -13.524 -34.555 1.00 94.38 438 GLU A O 1
ATOM 3455 N N . SER A 1 439 ? 10.450 -12.416 -36.213 1.00 95.06 439 SER A N 1
ATOM 3456 C CA . SER A 1 439 ? 10.175 -11.080 -35.681 1.00 95.06 439 SER A CA 1
ATOM 3457 C C . SER A 1 439 ? 8.679 -10.730 -35.703 1.00 95.06 439 SER A C 1
ATOM 3459 O O . SER A 1 439 ? 7.943 -11.132 -36.607 1.00 95.06 439 SER A O 1
ATOM 3461 N N . GLY A 1 440 ? 8.235 -9.974 -34.695 1.00 96.25 440 GLY A N 1
ATOM 3462 C CA . GLY A 1 440 ? 6.880 -9.423 -34.605 1.00 96.25 440 GLY A CA 1
ATOM 3463 C C . GLY A 1 440 ? 6.787 -7.997 -35.143 1.00 96.25 440 GLY A C 1
ATOM 3464 O O . GLY A 1 440 ? 7.738 -7.470 -35.713 1.00 96.25 440 GLY A O 1
ATOM 3465 N N . PHE A 1 441 ? 5.632 -7.367 -34.969 1.00 96.00 441 PHE A N 1
ATOM 3466 C CA . PHE A 1 441 ? 5.370 -5.995 -35.392 1.00 96.00 441 PHE A CA 1
ATOM 3467 C C . PHE A 1 441 ? 6.107 -4.942 -34.549 1.00 96.00 441 PHE A C 1
ATOM 3469 O O . PHE A 1 441 ? 6.621 -3.981 -35.107 1.00 96.00 441 PHE A O 1
ATOM 3476 N N . PHE A 1 442 ? 6.157 -5.117 -33.229 1.00 96.44 442 PHE A N 1
ATOM 3477 C CA . PHE A 1 442 ? 6.845 -4.214 -32.307 1.00 96.44 442 PHE A CA 1
ATOM 3478 C C . PHE A 1 442 ? 8.305 -4.613 -32.106 1.00 96.44 442 PHE A C 1
ATOM 3480 O O . PHE A 1 442 ? 8.703 -5.740 -32.424 1.00 96.44 442 PHE A O 1
ATOM 3487 N N . ASP A 1 443 ? 9.074 -3.678 -31.552 1.00 94.00 443 ASP A N 1
ATOM 3488 C CA . ASP A 1 443 ? 10.449 -3.873 -31.112 1.00 94.00 443 ASP A CA 1
ATOM 3489 C C . ASP A 1 443 ? 10.571 -5.133 -30.239 1.00 94.00 443 ASP A C 1
ATOM 3491 O O . ASP A 1 443 ? 9.759 -5.407 -29.350 1.00 94.00 443 ASP A O 1
ATOM 3495 N N . HIS A 1 444 ? 11.598 -5.938 -30.500 1.00 89.94 444 HIS A N 1
ATOM 3496 C CA . HIS A 1 444 ? 11.814 -7.168 -29.746 1.00 89.94 444 HIS A CA 1
ATOM 3497 C C . HIS A 1 444 ? 11.972 -6.898 -28.234 1.00 89.94 444 HIS A C 1
ATOM 3499 O O . HIS A 1 444 ? 12.805 -6.096 -27.822 1.00 89.94 444 HIS A O 1
ATOM 3505 N N . ASN A 1 445 ? 11.195 -7.612 -27.409 1.00 85.12 445 ASN A N 1
ATOM 3506 C CA . ASN A 1 445 ? 11.135 -7.479 -25.941 1.00 85.12 445 ASN A CA 1
ATOM 3507 C C . ASN A 1 445 ? 10.690 -6.096 -25.412 1.00 85.12 445 ASN A C 1
ATOM 3509 O O . ASN A 1 445 ? 10.971 -5.770 -24.253 1.00 85.12 445 ASN A O 1
ATOM 3513 N N . SER A 1 446 ? 9.981 -5.305 -26.228 1.00 86.75 446 SER A N 1
ATOM 3514 C CA . SER A 1 446 ? 9.382 -4.029 -25.810 1.00 86.75 446 SER A CA 1
ATOM 3515 C C . SER A 1 446 ? 8.151 -4.171 -24.936 1.00 86.75 446 SER A C 1
ATOM 3517 O O . SER A 1 446 ? 7.352 -5.106 -25.174 1.00 86.75 446 SER A O 1
#